Protein AF-A0AAW2H5K1-F1 (afdb_monomer_lite)

Structure (mmCIF, N/CA/C/O backbone):
data_AF-A0AAW2H5K1-F1
#
_entry.id   AF-A0AAW2H5K1-F1
#
loop_
_atom_site.group_PDB
_atom_site.id
_atom_site.type_symbol
_atom_site.label_atom_id
_atom_site.label_alt_id
_atom_site.label_comp_id
_atom_site.label_asym_id
_atom_site.label_entity_id
_atom_site.label_seq_id
_atom_site.pdbx_PDB_ins_code
_atom_site.Cartn_x
_atom_site.Cartn_y
_atom_site.Cartn_z
_atom_site.occupancy
_atom_site.B_iso_or_equiv
_atom_site.auth_seq_id
_atom_site.auth_comp_id
_atom_site.auth_asym_id
_atom_site.auth_atom_id
_atom_site.pdbx_PDB_model_num
ATOM 1 N N . MET A 1 1 ? 58.288 20.745 -105.394 1.00 54.34 1 MET A N 1
ATOM 2 C CA . MET A 1 1 ? 58.706 21.118 -104.025 1.00 54.34 1 MET A CA 1
ATOM 3 C C . MET A 1 1 ? 60.215 21.015 -103.954 1.00 54.34 1 MET A C 1
ATOM 5 O O . MET A 1 1 ? 60.750 20.034 -104.460 1.00 54.34 1 MET A O 1
ATOM 9 N N . SER A 1 2 ? 60.890 22.040 -103.432 1.00 59.50 2 SER A N 1
ATOM 10 C CA . SER A 1 2 ? 62.350 22.059 -103.308 1.00 59.50 2 SER A CA 1
ATOM 11 C C . SER A 1 2 ? 62.780 21.263 -102.074 1.00 59.50 2 SER A C 1
ATOM 13 O O . SER A 1 2 ? 62.076 21.254 -101.068 1.00 59.50 2 SER A O 1
ATOM 15 N N . ASN A 1 3 ? 63.946 20.616 -102.121 1.00 68.69 3 ASN A N 1
ATOM 16 C CA . ASN A 1 3 ? 64.494 19.820 -101.011 1.00 68.69 3 ASN A CA 1
ATOM 17 C C . ASN A 1 3 ? 64.686 20.655 -99.719 1.00 68.69 3 ASN A C 1
ATOM 19 O O . ASN A 1 3 ? 64.704 20.122 -98.615 1.00 68.69 3 ASN A O 1
ATOM 23 N N . LYS A 1 4 ? 64.777 21.985 -99.860 1.00 76.94 4 LYS A N 1
ATOM 24 C CA . LYS A 1 4 ? 64.884 22.944 -98.754 1.00 76.94 4 LYS A CA 1
ATOM 25 C C . LYS A 1 4 ? 63.567 23.134 -97.985 1.00 76.94 4 LYS A C 1
ATOM 27 O O . LYS A 1 4 ? 63.592 23.156 -96.762 1.00 76.94 4 LYS A O 1
ATOM 32 N N . ASP A 1 5 ? 62.424 23.152 -98.675 1.00 75.06 5 ASP A N 1
ATOM 33 C CA . ASP A 1 5 ? 61.103 23.317 -98.040 1.00 75.06 5 ASP A CA 1
ATOM 34 C C . ASP A 1 5 ? 60.750 22.108 -97.152 1.00 75.06 5 ASP A C 1
ATOM 36 O O . ASP A 1 5 ? 60.117 22.241 -96.104 1.00 75.06 5 ASP A O 1
ATOM 40 N N . LEU A 1 6 ? 61.187 20.910 -97.558 1.00 78.44 6 LEU A N 1
ATOM 41 C CA . LEU A 1 6 ? 61.037 19.675 -96.779 1.00 78.44 6 LEU A CA 1
ATOM 42 C C . LEU A 1 6 ? 61.927 19.665 -95.526 1.00 78.44 6 LEU A C 1
ATOM 44 O O . LEU A 1 6 ? 61.513 19.165 -94.484 1.00 78.44 6 LEU A O 1
ATOM 48 N N . ALA A 1 7 ? 63.132 20.236 -95.604 1.00 78.50 7 ALA A N 1
ATOM 49 C CA . ALA A 1 7 ? 64.021 20.357 -94.451 1.00 78.50 7 ALA A CA 1
ATOM 50 C C . ALA A 1 7 ? 63.476 21.362 -93.420 1.00 78.50 7 ALA A C 1
ATOM 52 O O . ALA A 1 7 ? 63.426 21.048 -92.232 1.00 78.50 7 ALA A O 1
ATOM 53 N N . ASP A 1 8 ? 62.998 22.524 -93.873 1.00 82.25 8 ASP A N 1
ATOM 54 C CA . ASP A 1 8 ? 62.438 23.558 -92.994 1.00 82.25 8 ASP A CA 1
ATOM 55 C C . ASP A 1 8 ? 61.139 23.080 -92.313 1.00 82.25 8 ASP A C 1
ATOM 57 O O . ASP A 1 8 ? 60.953 23.274 -91.109 1.00 82.25 8 ASP A O 1
ATOM 61 N N . THR A 1 9 ? 60.272 22.359 -93.038 1.00 84.00 9 THR A N 1
ATOM 62 C CA . THR A 1 9 ? 59.070 21.734 -92.449 1.00 84.00 9 THR A CA 1
ATOM 63 C C . THR A 1 9 ? 59.404 20.629 -91.447 1.00 84.00 9 THR A C 1
ATOM 65 O O . THR A 1 9 ? 58.722 20.508 -90.429 1.00 84.00 9 THR A O 1
ATOM 68 N N . LEU A 1 10 ? 60.471 19.855 -91.669 1.00 85.00 10 LEU A N 1
ATOM 69 C CA . LEU A 1 10 ? 60.930 18.831 -90.728 1.00 85.00 10 LEU A CA 1
ATOM 70 C C . LEU A 1 10 ? 61.524 19.439 -89.447 1.00 85.00 10 LEU A C 1
ATOM 72 O O . LEU A 1 10 ? 61.258 18.940 -88.353 1.00 85.00 10 LEU A O 1
ATOM 76 N N . VAL A 1 11 ? 62.268 20.543 -89.555 1.00 84.31 11 VAL A N 1
ATOM 77 C CA . VAL A 1 11 ? 62.761 21.298 -88.388 1.00 84.31 11 VAL A CA 1
ATOM 78 C C . VAL A 1 11 ? 61.590 21.868 -87.585 1.00 84.31 11 VAL A C 1
ATOM 80 O O . VAL A 1 11 ? 61.520 21.657 -86.375 1.00 84.31 11 VAL A O 1
ATOM 83 N N . GLN A 1 12 ? 60.617 22.497 -88.247 1.00 86.69 12 GLN A N 1
ATOM 84 C CA . GLN A 1 12 ? 59.430 23.048 -87.588 1.00 86.69 12 GLN A CA 1
ATOM 85 C C . GLN A 1 12 ? 58.561 21.959 -86.929 1.00 86.69 12 GLN A C 1
ATOM 87 O O . GLN A 1 12 ? 58.033 22.153 -85.827 1.00 86.69 12 GLN A O 1
ATOM 92 N N . ALA A 1 13 ? 58.434 20.793 -87.569 1.00 85.19 13 ALA A N 1
ATOM 93 C CA . ALA A 1 13 ? 57.763 19.634 -86.991 1.00 85.19 13 ALA A CA 1
ATOM 94 C C . ALA A 1 13 ? 58.502 19.128 -85.742 1.00 85.19 13 ALA A C 1
ATOM 96 O O . ALA A 1 13 ? 57.869 18.923 -84.709 1.00 85.19 13 ALA A O 1
ATOM 97 N N . ASN A 1 14 ? 59.832 19.011 -85.788 1.00 86.88 14 ASN A N 1
ATOM 98 C CA . ASN A 1 14 ? 60.641 18.591 -84.640 1.00 86.88 14 ASN A CA 1
ATOM 99 C C . ASN A 1 14 ? 60.582 19.586 -83.471 1.00 86.88 14 ASN A C 1
ATOM 101 O O . ASN A 1 14 ? 60.467 19.167 -82.319 1.00 86.88 14 ASN A O 1
ATOM 105 N N . GLU A 1 15 ? 60.583 20.894 -83.734 1.00 88.94 15 GLU A N 1
ATOM 106 C CA . GLU A 1 15 ? 60.371 21.909 -82.694 1.00 88.94 15 GLU A CA 1
ATOM 107 C C . GLU A 1 15 ? 58.976 21.807 -82.065 1.00 88.94 15 GLU A C 1
ATOM 109 O O . GLU A 1 15 ? 58.822 21.949 -80.848 1.00 88.94 15 GLU A O 1
ATOM 114 N N . THR A 1 16 ? 57.953 21.528 -82.877 1.00 88.94 16 THR A N 1
ATOM 115 C CA . THR A 1 16 ? 56.578 21.315 -82.403 1.00 88.94 16 TH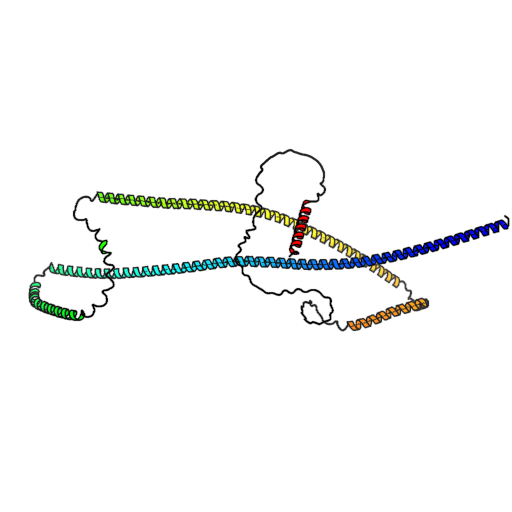R A CA 1
ATOM 116 C C . THR A 1 16 ? 56.485 20.054 -81.547 1.00 88.94 16 THR A C 1
ATOM 118 O O . THR A 1 16 ? 55.902 20.089 -80.464 1.00 88.94 16 THR A O 1
ATOM 121 N N . ILE A 1 17 ? 57.122 18.959 -81.973 1.00 90.25 17 ILE A N 1
ATOM 122 C CA . ILE A 1 17 ? 57.219 17.714 -81.201 1.00 90.25 17 ILE A CA 1
ATOM 123 C C . ILE A 1 17 ? 57.937 17.970 -79.871 1.00 90.25 17 ILE A C 1
ATOM 125 O O . ILE A 1 17 ? 57.453 17.539 -78.828 1.00 90.25 17 ILE A O 1
ATOM 129 N N . SER A 1 18 ? 59.034 18.733 -79.869 1.00 90.69 18 SER A N 1
ATOM 130 C CA . SER A 1 18 ? 59.759 19.081 -78.642 1.00 90.69 18 SER A CA 1
ATOM 131 C C . SER A 1 18 ? 58.892 19.883 -77.664 1.00 90.69 18 SER A C 1
ATOM 133 O O . SER A 1 18 ? 58.853 19.564 -76.475 1.00 90.69 18 SER A O 1
ATOM 135 N N . LYS A 1 19 ? 58.153 20.892 -78.149 1.00 92.12 19 LYS A N 1
ATOM 136 C CA . LYS A 1 19 ? 57.221 21.686 -77.325 1.00 92.12 19 LYS A CA 1
ATOM 137 C C . LYS A 1 19 ? 56.075 20.834 -76.776 1.00 92.12 19 LYS A C 1
ATOM 139 O O . LYS A 1 19 ? 55.714 20.973 -75.606 1.00 92.12 19 LYS A O 1
ATOM 144 N N . ASN A 1 20 ? 55.537 19.926 -77.588 1.00 93.12 20 ASN A N 1
ATOM 145 C CA . ASN A 1 20 ? 54.495 18.995 -77.163 1.00 93.12 20 ASN A CA 1
ATOM 146 C C . ASN A 1 20 ? 55.016 18.027 -76.090 1.00 93.12 20 ASN A C 1
ATOM 148 O O . ASN A 1 20 ? 54.354 17.854 -75.072 1.00 93.12 20 ASN A O 1
ATOM 152 N N . ASN A 1 21 ? 56.222 17.474 -76.246 1.00 92.75 21 ASN A N 1
ATOM 153 C CA . ASN A 1 21 ? 56.846 16.595 -75.250 1.00 92.75 21 ASN A CA 1
ATOM 154 C C . ASN A 1 21 ? 57.108 17.315 -73.917 1.00 92.75 21 ASN A C 1
ATOM 156 O O . ASN A 1 21 ? 56.904 16.741 -72.844 1.00 92.75 21 ASN A O 1
ATOM 160 N N . GLU A 1 22 ? 57.502 18.590 -73.960 1.00 93.62 22 GLU A N 1
ATOM 161 C CA . GLU A 1 22 ? 57.641 19.414 -72.758 1.00 93.62 22 GLU A CA 1
ATOM 162 C C . GLU A 1 22 ? 56.281 19.664 -72.078 1.00 93.62 22 GLU A C 1
ATOM 164 O O . GLU A 1 22 ? 56.173 19.588 -70.848 1.00 93.62 22 GLU A O 1
ATOM 169 N N . MET A 1 23 ? 55.227 19.930 -72.861 1.00 93.38 23 MET A N 1
ATOM 170 C CA . MET A 1 23 ? 53.865 20.104 -72.347 1.00 93.38 23 MET A CA 1
ATOM 171 C C . MET A 1 23 ? 53.320 18.806 -71.735 1.00 93.38 23 MET A C 1
ATOM 173 O O . MET A 1 23 ? 52.778 18.855 -70.631 1.00 93.38 23 MET A O 1
ATOM 177 N N . ILE A 1 24 ? 53.521 17.659 -72.389 1.00 93.69 24 ILE A N 1
ATOM 178 C CA . ILE A 1 24 ? 53.153 16.332 -71.874 1.00 93.69 24 ILE A CA 1
ATOM 179 C C . ILE A 1 24 ? 53.861 16.083 -70.540 1.00 93.69 24 ILE A C 1
ATOM 181 O O . ILE A 1 24 ? 53.196 15.847 -69.537 1.00 93.69 24 ILE A O 1
ATOM 185 N N . SER A 1 25 ? 55.179 16.296 -70.473 1.00 92.44 25 SER A N 1
ATOM 186 C CA . SER A 1 25 ? 55.953 16.125 -69.232 1.00 92.44 25 SER A CA 1
ATOM 187 C C . SER A 1 25 ? 55.465 17.030 -68.088 1.00 92.44 25 SER A C 1
ATOM 189 O O . SER A 1 25 ? 55.513 16.661 -66.911 1.00 92.44 25 SER A O 1
ATOM 191 N N . LYS A 1 26 ? 55.014 18.255 -68.399 1.00 94.38 26 LYS A N 1
ATOM 192 C CA . LYS A 1 26 ? 54.421 19.180 -67.416 1.00 94.38 26 LYS A CA 1
ATOM 193 C C . LYS A 1 26 ? 53.046 18.701 -66.943 1.00 94.38 26 LYS A C 1
ATOM 195 O O . LYS A 1 26 ? 52.752 18.829 -65.754 1.00 94.38 26 LYS A O 1
ATOM 200 N N . LEU A 1 27 ? 52.221 18.171 -67.847 1.00 94.62 27 LEU A N 1
ATOM 201 C CA . LEU A 1 27 ? 50.909 17.613 -67.521 1.00 94.62 27 LEU A CA 1
ATOM 202 C C . LEU A 1 27 ? 51.037 16.350 -66.670 1.00 94.62 27 LEU A C 1
ATOM 204 O O . LEU A 1 27 ? 50.385 16.284 -65.636 1.00 94.62 27 LEU A O 1
ATOM 208 N N . GLU A 1 28 ? 51.936 15.430 -67.015 1.00 94.19 28 GLU A N 1
ATOM 209 C CA . GLU A 1 28 ? 52.227 14.225 -66.225 1.00 94.19 28 GLU A CA 1
ATOM 210 C C . GLU A 1 28 ? 52.692 14.575 -64.807 1.00 94.19 28 GLU A C 1
ATOM 212 O O . GLU A 1 28 ? 52.177 14.042 -63.827 1.00 94.19 28 GLU A O 1
ATOM 217 N N . ARG A 1 29 ? 53.599 15.554 -64.659 1.00 93.31 29 ARG A N 1
ATOM 218 C CA . ARG A 1 29 ? 54.013 16.040 -63.330 1.00 93.31 29 ARG A CA 1
ATOM 219 C C . ARG A 1 29 ? 52.861 16.650 -62.530 1.00 93.31 29 ARG A C 1
ATOM 221 O O . ARG A 1 29 ? 52.835 16.524 -61.305 1.00 93.31 29 ARG A O 1
ATOM 228 N N . LYS A 1 30 ? 51.931 17.347 -63.189 1.00 95.50 30 LYS A N 1
ATOM 229 C CA . LYS A 1 30 ? 50.753 17.930 -62.530 1.00 95.50 30 LYS A CA 1
ATOM 230 C C . LYS A 1 30 ? 49.752 16.847 -62.130 1.00 95.50 30 LYS A C 1
ATOM 232 O O . LYS A 1 30 ? 49.209 16.925 -61.031 1.00 95.50 30 LYS A O 1
ATOM 237 N N . ASP A 1 31 ? 49.538 15.861 -62.994 1.00 94.44 31 ASP A N 1
ATOM 238 C CA . ASP A 1 31 ? 48.681 14.711 -62.724 1.00 94.44 31 ASP A CA 1
ATOM 239 C C . ASP A 1 31 ? 49.209 13.906 -61.535 1.00 94.44 31 ASP A C 1
ATOM 241 O O . ASP A 1 31 ? 48.481 13.691 -60.569 1.00 94.44 31 ASP A O 1
ATOM 245 N N . GLU A 1 32 ? 50.513 13.617 -61.505 1.00 94.19 32 GLU A N 1
ATOM 246 C CA . GLU A 1 32 ? 51.131 12.908 -60.384 1.00 94.19 32 GLU A CA 1
ATOM 247 C C . GLU A 1 32 ? 51.002 13.684 -59.068 1.00 94.19 32 GLU A C 1
ATOM 249 O O . GLU A 1 32 ? 50.644 13.123 -58.031 1.00 94.19 32 GLU A O 1
ATOM 254 N N . LYS A 1 33 ? 51.214 15.007 -59.098 1.00 95.12 33 LYS A N 1
ATOM 255 C CA . LYS A 1 33 ? 51.023 15.857 -57.915 1.00 95.12 33 LYS A CA 1
ATOM 256 C C . LYS A 1 33 ? 49.570 15.840 -57.428 1.00 95.12 33 LYS A C 1
ATOM 258 O O . LYS A 1 33 ? 49.338 15.784 -56.220 1.00 95.12 33 LYS A O 1
ATOM 263 N N . ASN A 1 34 ? 48.604 15.882 -58.344 1.00 94.38 34 ASN A N 1
ATOM 264 C CA . ASN A 1 34 ? 47.184 15.803 -58.007 1.00 94.38 34 ASN A CA 1
ATOM 265 C C . ASN A 1 34 ? 46.829 14.433 -57.422 1.00 94.38 34 ASN A C 1
ATOM 267 O O . ASN A 1 34 ? 46.144 14.367 -56.403 1.00 94.38 34 ASN A O 1
ATOM 271 N N . ARG A 1 35 ? 47.338 13.350 -58.016 1.00 93.81 35 ARG A N 1
ATOM 272 C CA . ARG A 1 35 ? 47.137 11.978 -57.546 1.00 93.81 35 ARG A CA 1
ATOM 273 C C . ARG A 1 35 ? 47.677 11.793 -56.132 1.00 93.81 35 ARG A C 1
ATOM 275 O O . ARG A 1 35 ? 46.961 11.301 -55.266 1.00 93.81 35 ARG A O 1
ATOM 282 N N . MET A 1 36 ? 48.891 12.270 -55.861 1.00 94.50 36 MET A N 1
ATOM 283 C CA . MET A 1 36 ? 49.486 12.217 -54.522 1.00 94.50 36 MET A CA 1
ATOM 284 C C . MET A 1 36 ? 48.694 13.043 -53.498 1.00 94.50 36 MET A C 1
ATOM 286 O O . MET A 1 36 ? 48.477 12.580 -52.379 1.00 94.50 36 MET A O 1
ATOM 290 N N . ALA A 1 37 ? 48.209 14.232 -53.873 1.00 92.88 37 ALA A N 1
ATOM 291 C CA . ALA A 1 37 ? 47.373 15.055 -52.998 1.00 92.88 37 ALA A CA 1
ATOM 292 C C . ALA A 1 37 ? 46.018 14.394 -52.685 1.00 92.88 37 ALA A C 1
ATOM 294 O O . ALA A 1 37 ? 45.579 14.424 -51.536 1.00 92.88 37 ALA A O 1
ATOM 295 N N . LEU A 1 38 ? 45.380 13.762 -53.678 1.00 92.88 38 LEU A N 1
ATOM 296 C CA . LEU A 1 38 ? 44.131 13.017 -53.494 1.00 92.88 38 LEU A CA 1
ATOM 297 C C . LEU A 1 38 ? 44.330 11.797 -52.591 1.00 92.88 38 LEU A C 1
ATOM 299 O O . LEU A 1 38 ? 43.553 11.606 -51.659 1.00 92.88 38 LEU A O 1
ATOM 303 N N . THR A 1 39 ? 45.394 11.019 -52.807 1.00 93.56 39 THR A N 1
ATOM 304 C CA . THR A 1 39 ? 45.727 9.864 -51.962 1.00 93.56 39 THR A CA 1
ATOM 305 C C . THR A 1 39 ? 45.995 10.290 -50.520 1.00 93.56 39 THR A C 1
ATOM 307 O O . THR A 1 39 ? 45.437 9.704 -49.594 1.00 93.56 39 THR A O 1
ATOM 310 N N . HIS A 1 40 ? 46.788 11.346 -50.306 1.00 93.50 40 HIS A N 1
ATOM 311 C CA . HIS A 1 40 ? 47.035 11.873 -48.963 1.00 93.50 40 HIS A CA 1
ATOM 312 C C . HIS A 1 40 ? 45.740 12.377 -48.311 1.00 93.50 40 HIS A C 1
ATOM 314 O O . HIS A 1 40 ? 45.484 12.082 -47.146 1.00 93.50 40 HIS A O 1
ATOM 320 N N . GLY A 1 41 ? 44.900 13.098 -49.062 1.00 92.94 41 GLY A N 1
ATOM 321 C CA . GLY A 1 41 ? 43.583 13.536 -48.605 1.00 92.94 41 GLY A CA 1
ATOM 322 C C . GLY A 1 41 ? 42.708 12.362 -48.159 1.00 92.94 41 GLY A C 1
ATOM 323 O O . GLY A 1 41 ? 42.196 12.380 -47.041 1.00 92.94 41 GLY A O 1
ATOM 324 N N . SER A 1 42 ? 42.607 11.313 -48.981 1.00 90.69 42 SER A N 1
ATOM 325 C CA . SER A 1 42 ? 41.854 10.093 -48.656 1.00 90.69 42 SER A CA 1
ATOM 326 C C . SER A 1 42 ? 42.340 9.465 -47.353 1.00 90.69 42 SER A C 1
ATOM 328 O O . SER A 1 42 ? 41.545 9.284 -46.438 1.00 90.69 42 SER A O 1
ATOM 330 N N . ILE A 1 43 ? 43.653 9.246 -47.213 1.00 92.12 43 ILE A N 1
ATOM 331 C CA . ILE A 1 43 ? 44.243 8.651 -46.003 1.00 92.12 43 ILE A CA 1
ATOM 332 C C . ILE A 1 43 ? 43.929 9.499 -44.763 1.00 92.12 43 ILE A C 1
ATOM 334 O O . ILE A 1 43 ? 43.586 8.957 -43.711 1.00 92.12 43 ILE A O 1
ATOM 338 N N . THR A 1 44 ? 44.014 10.832 -44.865 1.00 94.06 44 THR A N 1
ATOM 339 C CA . THR A 1 44 ? 43.694 11.713 -43.730 1.00 94.06 44 THR A CA 1
ATOM 340 C C . THR A 1 44 ? 42.221 11.653 -43.330 1.00 94.06 44 THR A C 1
ATOM 342 O O . THR A 1 44 ? 41.920 11.626 -42.135 1.00 94.06 44 THR A O 1
ATOM 345 N N . TYR A 1 45 ? 41.304 11.588 -44.299 1.00 94.19 45 TYR A N 1
ATOM 346 C CA . TYR A 1 45 ? 39.878 11.448 -44.010 1.00 94.19 45 TYR A CA 1
ATOM 347 C C . TYR A 1 45 ? 39.553 10.074 -43.425 1.00 94.19 45 TYR A C 1
ATOM 349 O O . TYR A 1 45 ? 38.829 10.010 -42.434 1.00 94.19 45 TYR A O 1
ATOM 357 N N . ASP A 1 46 ? 40.142 8.999 -43.946 1.00 92.31 46 ASP A N 1
ATOM 358 C CA . ASP A 1 46 ? 39.951 7.642 -43.425 1.00 92.31 46 ASP A CA 1
ATOM 359 C C . ASP A 1 46 ? 40.440 7.521 -41.975 1.00 92.31 46 ASP A C 1
ATOM 361 O O . ASP A 1 46 ? 39.749 6.955 -41.119 1.00 92.31 46 ASP A O 1
ATOM 365 N N . ALA A 1 47 ? 41.588 8.127 -41.654 1.00 92.62 47 ALA A N 1
ATOM 366 C CA . ALA A 1 47 ? 42.094 8.193 -40.285 1.00 92.62 47 ALA A CA 1
ATOM 367 C C . ALA A 1 47 ? 41.145 8.978 -39.362 1.00 92.62 47 ALA A C 1
ATOM 369 O O . ALA A 1 47 ? 40.847 8.534 -38.250 1.00 92.62 47 ALA A O 1
ATOM 370 N N . MET A 1 48 ? 40.618 10.118 -39.826 1.00 94.38 48 MET A N 1
ATOM 371 C CA . MET A 1 48 ? 39.667 10.926 -39.059 1.00 94.38 48 MET A CA 1
ATOM 372 C C . MET A 1 48 ? 38.343 10.188 -38.823 1.00 94.38 48 MET A C 1
ATOM 374 O O . MET A 1 48 ? 37.820 10.220 -37.709 1.00 94.38 48 MET A O 1
ATOM 378 N N . ILE A 1 49 ? 37.816 9.496 -39.837 1.00 92.69 49 ILE A N 1
ATOM 379 C CA . ILE A 1 49 ? 36.598 8.683 -39.732 1.00 92.69 49 ILE A CA 1
ATOM 380 C C . ILE A 1 49 ? 36.813 7.544 -38.736 1.00 92.69 49 ILE A C 1
ATOM 382 O O . ILE A 1 49 ? 35.984 7.351 -37.849 1.00 92.69 49 ILE A O 1
ATOM 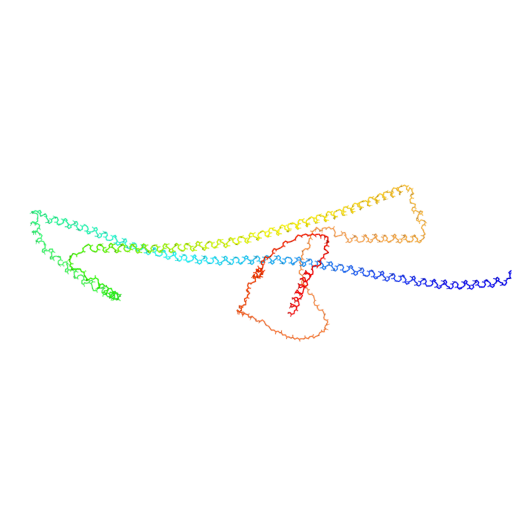386 N N . THR A 1 50 ? 37.943 6.841 -38.825 1.00 91.19 50 THR A N 1
ATOM 387 C CA . THR A 1 50 ? 38.282 5.742 -37.909 1.00 91.19 50 THR A CA 1
ATOM 388 C C . THR A 1 50 ? 38.372 6.232 -36.463 1.00 91.19 50 THR A C 1
ATOM 390 O O . THR A 1 50 ? 37.799 5.617 -35.561 1.00 91.19 50 THR A O 1
ATOM 393 N N . GLN A 1 51 ? 39.016 7.381 -36.234 1.00 94.94 51 GLN A N 1
ATOM 394 C CA . GLN A 1 51 ? 39.090 7.989 -34.906 1.00 94.94 51 GLN A CA 1
ATOM 395 C C . GLN A 1 51 ? 37.702 8.375 -34.382 1.00 94.94 51 GLN A C 1
ATOM 397 O O . GLN A 1 51 ? 37.355 8.035 -33.254 1.00 94.94 51 GLN A O 1
ATOM 402 N N . LYS A 1 52 ? 36.880 9.043 -35.200 1.00 94.19 52 LYS A N 1
ATOM 403 C CA . LYS A 1 52 ? 35.522 9.435 -34.799 1.00 94.19 52 LYS A CA 1
ATOM 404 C C . LYS A 1 52 ? 34.625 8.235 -34.535 1.00 94.19 52 LYS A C 1
ATOM 406 O O . LYS A 1 52 ? 33.820 8.286 -33.613 1.00 94.19 52 LYS A O 1
ATOM 411 N N . HIS A 1 53 ? 34.784 7.156 -35.291 1.00 92.75 53 HIS A N 1
ATOM 412 C CA . HIS A 1 53 ? 34.071 5.914 -35.037 1.00 92.75 53 HIS A CA 1
ATOM 413 C C . HIS A 1 53 ? 34.463 5.306 -33.682 1.00 92.75 53 HIS A C 1
ATOM 415 O O . HIS A 1 53 ? 33.584 4.951 -32.904 1.00 92.75 53 HIS A O 1
ATOM 421 N N . SER A 1 54 ? 35.760 5.278 -33.355 1.00 93.75 54 SER A N 1
ATOM 422 C CA . SER A 1 54 ? 36.252 4.838 -32.040 1.00 93.75 54 SER A CA 1
ATOM 423 C C . SER A 1 54 ? 35.690 5.688 -30.892 1.00 93.75 54 SER A C 1
ATOM 425 O O . SER A 1 54 ? 35.223 5.147 -29.890 1.00 93.75 54 SER A O 1
ATOM 427 N N . ASP A 1 55 ? 35.660 7.014 -31.055 1.00 93.62 55 ASP A N 1
ATOM 428 C CA . ASP A 1 55 ? 35.081 7.926 -30.061 1.00 93.62 55 ASP A CA 1
ATOM 429 C C . ASP A 1 55 ? 33.571 7.680 -29.874 1.00 93.62 55 ASP A C 1
ATOM 431 O O . ASP A 1 55 ? 33.078 7.686 -28.747 1.00 93.62 55 ASP A O 1
ATOM 435 N N . ILE A 1 56 ? 32.833 7.422 -30.962 1.00 92.94 56 ILE A N 1
ATOM 436 C CA . ILE A 1 56 ? 31.398 7.097 -30.908 1.00 92.94 56 ILE A CA 1
ATOM 437 C C . ILE A 1 56 ? 31.161 5.805 -30.125 1.00 92.94 56 ILE A C 1
ATOM 439 O O . ILE A 1 56 ? 30.265 5.783 -29.285 1.00 92.94 56 ILE A O 1
ATOM 443 N N . VAL A 1 57 ? 31.958 4.759 -30.361 1.00 94.06 57 VAL A N 1
ATOM 444 C CA . VAL A 1 57 ? 31.830 3.483 -29.636 1.00 94.06 57 VAL A CA 1
ATOM 445 C C . VAL A 1 57 ? 32.062 3.689 -28.138 1.00 94.06 57 VAL A C 1
ATOM 447 O O . VAL A 1 57 ? 31.228 3.281 -27.336 1.00 94.06 57 VAL A O 1
ATOM 450 N N . LYS A 1 58 ? 33.112 4.423 -27.745 1.00 94.56 58 LYS A N 1
ATOM 451 C CA . LYS A 1 58 ? 33.364 4.737 -26.325 1.00 94.56 58 LYS A CA 1
ATOM 452 C C . LYS A 1 58 ? 32.200 5.485 -25.677 1.00 94.56 58 LYS A C 1
ATOM 454 O O . LYS A 1 58 ? 31.778 5.139 -24.580 1.00 94.56 58 LYS A O 1
ATOM 459 N N . LEU A 1 59 ? 31.651 6.484 -26.368 1.00 92.25 59 LEU A N 1
ATOM 460 C CA . LEU A 1 59 ? 30.498 7.238 -25.872 1.00 92.25 59 LEU A CA 1
ATOM 461 C C . LEU A 1 59 ? 29.228 6.382 -25.790 1.00 92.25 59 LEU A C 1
ATOM 463 O O . LEU A 1 59 ? 28.373 6.638 -24.942 1.00 92.25 59 LEU A O 1
ATOM 467 N N . GLN A 1 60 ? 29.067 5.392 -26.667 1.00 93.81 60 GLN A N 1
ATOM 468 C CA . GLN A 1 60 ? 27.963 4.435 -26.589 1.00 93.81 60 GLN A CA 1
ATOM 469 C C . GLN A 1 60 ? 28.110 3.527 -25.366 1.00 93.81 60 GLN A C 1
ATOM 471 O O . GLN A 1 60 ? 27.140 3.381 -24.622 1.00 93.81 60 GLN A O 1
ATOM 476 N N . ASP A 1 61 ? 29.311 3.007 -25.117 1.00 93.88 61 ASP A N 1
ATOM 477 C CA . ASP A 1 61 ? 29.607 2.168 -23.952 1.00 93.88 61 ASP A CA 1
ATOM 478 C C . ASP A 1 61 ? 29.400 2.939 -22.637 1.00 93.88 61 ASP A C 1
ATOM 480 O O . ASP A 1 61 ? 28.741 2.448 -21.719 1.00 93.88 61 ASP A O 1
ATOM 484 N N . GLU A 1 62 ? 29.881 4.184 -22.556 1.00 96.25 62 GLU A N 1
ATOM 485 C CA . GLU A 1 62 ? 29.665 5.059 -21.395 1.00 96.25 62 GLU A CA 1
ATOM 486 C C . GLU A 1 62 ? 28.178 5.363 -21.170 1.00 96.25 62 GLU A C 1
ATOM 488 O O . GLU A 1 62 ? 27.693 5.304 -20.039 1.00 96.25 62 GLU A O 1
ATOM 493 N N . ASN A 1 63 ? 27.421 5.651 -22.234 1.00 92.38 63 ASN A N 1
ATOM 494 C CA . ASN A 1 63 ? 25.979 5.875 -22.120 1.00 92.38 63 ASN A CA 1
ATOM 495 C C . ASN A 1 63 ? 25.229 4.621 -21.668 1.00 92.38 63 ASN A C 1
ATOM 497 O O . ASN A 1 63 ? 24.251 4.743 -20.929 1.00 92.38 63 ASN A O 1
ATOM 501 N N . GLN A 1 64 ? 25.651 3.437 -22.112 1.00 94.06 64 GLN A N 1
ATOM 502 C CA . GLN A 1 64 ? 25.053 2.186 -21.662 1.00 94.06 64 GLN A CA 1
ATOM 503 C C . GLN A 1 64 ? 25.328 1.968 -20.173 1.00 94.06 64 GLN A C 1
ATOM 505 O O . GLN A 1 64 ? 24.390 1.753 -19.412 1.00 94.06 64 GLN A O 1
ATOM 510 N N . LEU A 1 65 ? 26.576 2.154 -19.735 1.00 95.12 65 LEU A N 1
ATOM 511 C CA . LEU A 1 65 ? 26.946 2.045 -18.324 1.00 95.12 65 LEU A CA 1
ATOM 512 C C . LEU A 1 65 ? 26.151 3.017 -17.436 1.00 95.12 65 LEU A C 1
ATOM 514 O O . LEU A 1 65 ? 25.682 2.637 -16.366 1.00 95.12 65 LEU A O 1
ATOM 518 N N . LEU A 1 66 ? 25.972 4.267 -17.877 1.00 94.62 66 LEU A N 1
ATOM 519 C CA . LEU A 1 66 ? 25.184 5.262 -17.143 1.00 94.62 66 LEU A CA 1
ATOM 520 C C . LEU A 1 66 ? 23.695 4.897 -17.070 1.00 94.62 66 LEU A C 1
ATOM 522 O O . LEU A 1 66 ? 23.052 5.176 -16.059 1.00 94.62 66 LEU A O 1
ATOM 526 N N . ARG A 1 67 ? 23.140 4.274 -18.116 1.00 91.75 67 ARG A N 1
ATOM 527 C CA . ARG A 1 67 ? 21.758 3.769 -18.102 1.00 91.75 67 ARG A CA 1
ATOM 528 C C . ARG A 1 67 ? 21.595 2.619 -17.119 1.00 91.75 67 ARG A C 1
ATOM 530 O O . ARG A 1 67 ? 20.647 2.646 -16.344 1.00 91.75 67 ARG A O 1
ATOM 537 N N . ASP A 1 68 ? 22.536 1.682 -17.108 1.00 94.06 68 ASP A N 1
ATOM 538 C CA . ASP A 1 68 ? 22.509 0.542 -16.190 1.00 94.06 68 ASP A CA 1
ATOM 539 C C . ASP A 1 68 ? 22.627 1.017 -14.726 1.00 94.06 68 ASP A C 1
ATOM 541 O O . ASP A 1 68 ? 21.897 0.556 -13.849 1.00 94.06 68 ASP A O 1
ATOM 545 N N . GLN A 1 69 ? 23.486 2.010 -14.455 1.00 94.81 69 GLN A N 1
ATOM 546 C CA . GLN A 1 69 ? 23.589 2.641 -13.131 1.00 94.81 69 GLN A CA 1
ATOM 547 C C . GLN A 1 69 ? 22.307 3.377 -12.726 1.00 94.81 69 GLN A C 1
ATOM 549 O O . GLN A 1 69 ? 21.911 3.328 -11.559 1.00 94.81 69 GLN A O 1
ATOM 554 N N . LEU A 1 70 ? 21.661 4.070 -13.667 1.00 92.81 70 LEU A N 1
ATOM 555 C CA . LEU A 1 70 ? 20.391 4.743 -13.411 1.00 92.81 70 LEU A CA 1
ATOM 556 C C . LEU A 1 70 ? 19.300 3.728 -13.053 1.00 92.81 70 LEU A C 1
ATOM 558 O O . LEU A 1 70 ? 18.600 3.927 -12.063 1.00 92.81 70 LEU A O 1
ATOM 562 N N . GLU A 1 71 ? 19.207 2.628 -13.798 1.00 95.25 71 GLU A N 1
ATOM 563 C CA . GLU A 1 71 ? 18.260 1.543 -13.527 1.00 95.25 71 GLU A CA 1
ATOM 564 C C . GLU A 1 71 ? 18.491 0.930 -12.134 1.00 95.25 71 GLU A C 1
ATOM 566 O O . GLU A 1 71 ? 17.545 0.748 -11.365 1.00 95.25 71 GLU A O 1
ATOM 571 N N . GLU A 1 72 ? 19.747 0.697 -11.739 1.00 96.62 72 GLU A N 1
ATOM 572 C CA . GLU A 1 72 ? 20.073 0.196 -10.398 1.00 96.62 72 GLU A CA 1
ATOM 573 C C . GLU A 1 72 ? 19.615 1.160 -9.287 1.00 96.62 72 GLU A C 1
ATOM 575 O O . GLU A 1 72 ? 19.077 0.735 -8.256 1.00 96.62 72 GLU A O 1
ATOM 580 N N . VAL A 1 73 ? 19.810 2.468 -9.480 1.00 95.88 73 VAL A N 1
ATOM 581 C CA . VAL A 1 73 ? 19.374 3.494 -8.521 1.00 95.88 73 VAL A CA 1
ATOM 582 C C . VAL A 1 73 ? 17.849 3.584 -8.460 1.00 95.88 73 VAL A C 1
ATOM 584 O O . VAL A 1 73 ? 17.299 3.696 -7.364 1.00 95.88 73 VAL A O 1
ATOM 587 N N . GLU A 1 74 ? 17.156 3.491 -9.595 1.00 94.94 74 GLU A N 1
ATOM 588 C CA . GLU A 1 74 ? 15.690 3.472 -9.650 1.00 94.94 74 GLU A CA 1
ATOM 589 C C . GLU A 1 74 ? 15.112 2.270 -8.892 1.00 94.94 74 GLU A C 1
ATOM 591 O O . GLU A 1 74 ? 14.175 2.433 -8.104 1.00 94.94 74 GLU A O 1
ATOM 596 N N . ILE A 1 75 ? 15.715 1.085 -9.039 1.00 94.00 75 ILE A N 1
ATOM 597 C CA . ILE A 1 75 ? 15.326 -0.118 -8.290 1.00 94.00 75 ILE A CA 1
ATOM 598 C C . ILE A 1 75 ? 15.528 0.088 -6.781 1.00 94.00 75 ILE A C 1
ATOM 600 O O . ILE A 1 75 ? 14.617 -0.179 -5.995 1.00 94.00 75 ILE A O 1
ATOM 604 N N . LYS A 1 76 ? 16.691 0.602 -6.354 1.00 95.25 76 LYS A N 1
ATOM 605 C CA . LYS A 1 76 ? 16.963 0.885 -4.929 1.00 95.25 76 LYS A CA 1
ATOM 606 C C . LYS A 1 76 ? 15.996 1.920 -4.355 1.00 95.25 76 LYS A C 1
ATOM 608 O O . LYS A 1 76 ? 15.555 1.789 -3.213 1.00 95.25 76 LYS A O 1
ATOM 613 N N . LEU A 1 77 ? 15.641 2.937 -5.140 1.00 94.00 77 LEU A N 1
ATOM 614 C CA . LEU A 1 77 ? 14.671 3.952 -4.741 1.00 94.00 77 LEU A CA 1
ATOM 615 C C . LEU A 1 77 ? 13.266 3.356 -4.585 1.00 94.00 77 LEU A C 1
ATOM 617 O O . LEU A 1 77 ? 12.585 3.658 -3.605 1.00 94.00 77 LEU A O 1
ATOM 621 N N . ALA A 1 78 ? 12.844 2.485 -5.504 1.00 91.31 78 ALA A N 1
ATOM 622 C CA . ALA A 1 78 ? 11.572 1.774 -5.396 1.00 91.31 78 ALA A CA 1
ATOM 623 C C . ALA A 1 78 ? 11.510 0.923 -4.113 1.00 91.31 78 ALA A C 1
ATOM 625 O O . ALA A 1 78 ? 10.562 1.054 -3.340 1.00 91.31 78 ALA A O 1
ATOM 626 N N . GLN A 1 79 ? 12.564 0.154 -3.821 1.00 94.06 79 GLN A N 1
ATOM 627 C CA . GLN A 1 79 ? 12.674 -0.648 -2.593 1.00 94.06 79 GLN A CA 1
ATOM 628 C C . GLN A 1 79 ? 12.653 0.211 -1.318 1.00 94.06 79 GLN A C 1
ATOM 630 O O . GLN A 1 79 ? 12.014 -0.140 -0.321 1.00 94.06 79 GLN A O 1
ATOM 635 N N . SER A 1 80 ? 13.330 1.362 -1.337 1.00 94.88 80 SER A N 1
ATOM 636 C CA . SER A 1 80 ? 13.301 2.308 -0.218 1.00 94.88 80 SER A CA 1
ATOM 637 C C . SER A 1 80 ? 11.892 2.864 0.007 1.00 94.88 80 SER A C 1
ATOM 639 O O . SER A 1 80 ? 11.426 2.902 1.146 1.00 94.88 80 SER A O 1
ATOM 641 N N . ASN A 1 81 ? 11.172 3.213 -1.062 1.00 94.88 81 ASN A N 1
ATOM 642 C CA . ASN A 1 81 ? 9.789 3.680 -0.969 1.00 94.88 81 ASN A CA 1
ATOM 643 C C . ASN A 1 81 ? 8.839 2.604 -0.428 1.00 94.88 81 ASN A C 1
ATOM 645 O O . ASN A 1 81 ? 7.995 2.909 0.413 1.00 94.88 81 ASN A O 1
ATOM 649 N N . GLU A 1 82 ? 8.990 1.347 -0.849 1.00 94.50 82 GLU A N 1
ATOM 650 C CA . GLU A 1 82 ? 8.228 0.224 -0.286 1.00 94.50 82 GLU A CA 1
ATOM 651 C C . GLU A 1 82 ? 8.483 0.071 1.219 1.00 94.50 82 GLU A C 1
ATOM 653 O O . GLU A 1 82 ? 7.541 -0.066 2.003 1.00 94.50 82 GLU A O 1
ATOM 658 N N . THR A 1 83 ? 9.744 0.196 1.642 1.00 94.12 83 THR A N 1
ATOM 659 C CA . THR A 1 83 ? 10.128 0.160 3.061 1.00 94.12 83 THR A CA 1
ATOM 660 C C . THR A 1 83 ? 9.482 1.301 3.852 1.00 94.12 83 THR A C 1
ATOM 662 O O . THR A 1 83 ? 8.952 1.074 4.937 1.00 94.12 83 THR A O 1
ATOM 665 N N . ILE A 1 84 ? 9.450 2.522 3.306 1.00 93.25 84 ILE A N 1
ATOM 666 C CA . ILE A 1 84 ? 8.790 3.674 3.942 1.00 93.25 84 ILE A CA 1
ATOM 667 C C . ILE A 1 84 ? 7.288 3.419 4.120 1.00 93.25 84 ILE A C 1
ATOM 669 O O . ILE A 1 84 ? 6.732 3.734 5.172 1.00 93.25 84 ILE A O 1
ATOM 673 N N . VAL A 1 85 ? 6.620 2.831 3.123 1.00 94.00 85 VAL A N 1
ATOM 674 C CA . VAL A 1 85 ? 5.191 2.491 3.220 1.00 94.00 85 VAL A CA 1
ATOM 675 C C . VAL A 1 85 ? 4.941 1.453 4.318 1.00 94.00 85 VAL A C 1
ATOM 677 O O . VAL A 1 85 ? 3.976 1.593 5.072 1.00 94.00 85 VAL A O 1
ATOM 680 N N . LEU A 1 86 ? 5.810 0.444 4.445 1.00 95.19 86 LEU A N 1
ATOM 681 C CA . LEU A 1 86 ? 5.728 -0.548 5.521 1.00 95.19 86 LEU A CA 1
ATOM 682 C C . LEU A 1 86 ? 5.913 0.091 6.902 1.00 95.19 86 LEU A C 1
ATOM 684 O O . LEU A 1 86 ? 5.078 -0.123 7.778 1.00 95.19 86 LEU A O 1
ATOM 688 N N . LEU A 1 87 ? 6.936 0.933 7.070 1.00 94.94 87 LEU A N 1
ATOM 689 C CA . LEU A 1 87 ? 7.187 1.646 8.326 1.00 94.94 87 LEU A CA 1
ATOM 690 C C . LEU A 1 87 ? 6.032 2.579 8.696 1.00 94.94 87 LEU A C 1
ATOM 692 O O . LEU A 1 87 ? 5.651 2.670 9.859 1.00 94.94 87 LEU A O 1
ATOM 696 N N . LYS A 1 88 ? 5.422 3.246 7.712 1.00 94.00 88 LYS A N 1
ATOM 697 C CA . LYS A 1 88 ? 4.251 4.092 7.956 1.00 94.00 88 LYS A CA 1
ATOM 698 C C . LYS A 1 88 ? 3.065 3.280 8.480 1.00 94.00 88 LYS A C 1
ATOM 700 O O . LYS A 1 88 ? 2.437 3.692 9.447 1.00 94.00 88 LYS A O 1
ATOM 705 N N . ARG A 1 89 ? 2.808 2.102 7.901 1.00 94.62 89 ARG A N 1
ATOM 706 C CA . ARG A 1 89 ? 1.774 1.183 8.403 1.00 94.62 89 ARG A CA 1
ATOM 707 C C . ARG A 1 89 ? 2.075 0.711 9.826 1.00 94.62 89 ARG A C 1
ATOM 709 O O . ARG A 1 89 ? 1.157 0.569 10.624 1.00 94.62 89 ARG A O 1
ATOM 716 N N . GLU A 1 90 ? 3.339 0.456 10.146 1.00 95.56 90 GLU A N 1
ATOM 717 C CA . GLU A 1 90 ? 3.748 0.065 11.496 1.00 95.56 90 GLU A CA 1
ATOM 718 C C . GLU A 1 90 ? 3.513 1.189 12.514 1.00 95.56 90 GLU A C 1
ATOM 720 O O . GLU A 1 90 ? 2.987 0.932 13.595 1.00 95.56 90 GLU A O 1
ATOM 725 N N . ILE A 1 91 ? 3.798 2.441 12.143 1.00 95.00 91 ILE A N 1
ATOM 726 C CA . ILE A 1 91 ? 3.466 3.617 12.958 1.00 95.00 91 ILE A CA 1
ATOM 727 C C . ILE A 1 91 ? 1.952 3.718 13.163 1.00 95.00 91 ILE A C 1
ATOM 729 O O . ILE A 1 91 ? 1.508 3.863 14.300 1.00 95.00 91 ILE A O 1
ATOM 733 N N . ASP A 1 92 ? 1.155 3.588 12.100 1.00 93.88 92 ASP A N 1
ATOM 734 C CA . ASP A 1 92 ? -0.308 3.631 12.198 1.00 93.88 92 ASP A CA 1
ATOM 735 C C . ASP A 1 92 ? -0.825 2.530 13.148 1.00 93.88 92 ASP A C 1
ATOM 737 O O . ASP A 1 92 ? -1.617 2.800 14.054 1.00 93.88 92 ASP A O 1
ATOM 741 N N . ASN A 1 93 ? -0.296 1.307 13.038 1.00 95.31 93 ASN A N 1
ATOM 742 C CA . ASN A 1 93 ? -0.615 0.211 13.957 1.00 95.31 93 ASN A CA 1
ATOM 743 C C . ASN A 1 93 ? -0.219 0.532 15.406 1.00 95.31 93 ASN A C 1
ATOM 745 O O . ASN A 1 93 ? -0.995 0.273 16.324 1.00 95.31 93 ASN A O 1
ATOM 749 N N . MET A 1 94 ? 0.958 1.122 15.625 1.00 95.81 94 MET A N 1
ATOM 750 C CA . MET A 1 94 ? 1.411 1.521 16.958 1.00 95.81 94 MET A CA 1
ATOM 751 C C . MET A 1 94 ? 0.499 2.592 17.566 1.00 95.81 94 MET A C 1
ATOM 753 O O . MET A 1 94 ? 0.171 2.527 18.749 1.00 95.81 94 MET A O 1
ATOM 757 N N . THR A 1 95 ? 0.029 3.553 16.764 1.00 95.44 95 THR A N 1
ATOM 758 C CA . THR A 1 95 ? -0.940 4.550 17.246 1.00 95.44 95 THR A CA 1
ATOM 759 C C . THR A 1 95 ? -2.264 3.905 17.653 1.00 95.44 95 THR A C 1
ATOM 761 O O . THR A 1 95 ? -2.795 4.243 18.710 1.00 95.44 95 THR A O 1
ATOM 764 N N . ALA A 1 96 ? -2.757 2.922 16.892 1.00 95.31 96 ALA A N 1
ATOM 765 C CA . ALA A 1 96 ? -3.957 2.170 17.252 1.00 95.31 96 ALA A CA 1
ATOM 766 C C . ALA A 1 96 ? -3.762 1.359 18.546 1.00 95.31 96 ALA A C 1
ATOM 768 O O . ALA A 1 96 ? -4.635 1.369 19.414 1.00 95.31 96 ALA A O 1
ATOM 769 N N . ILE A 1 97 ? -2.603 0.713 18.716 1.00 95.06 97 ILE A N 1
ATOM 770 C CA . ILE A 1 97 ? -2.253 -0.008 19.949 1.00 95.06 97 ILE A CA 1
ATOM 771 C C . ILE A 1 97 ? -2.222 0.943 21.148 1.00 95.06 97 ILE A C 1
ATOM 773 O O . ILE A 1 97 ? -2.791 0.616 22.185 1.00 95.06 97 ILE A O 1
ATOM 777 N N . ASN A 1 98 ? -1.626 2.129 21.012 1.00 95.19 98 ASN A N 1
ATOM 778 C CA . ASN A 1 98 ? -1.597 3.117 22.091 1.00 95.19 98 ASN A CA 1
ATOM 779 C C . ASN A 1 98 ? -3.006 3.572 22.493 1.00 95.19 98 ASN A C 1
ATOM 781 O O . ASN A 1 98 ? -3.293 3.696 23.681 1.00 95.19 98 ASN A O 1
ATOM 785 N N . VAL A 1 99 ? -3.910 3.780 21.529 1.00 96.56 99 VAL A N 1
ATOM 786 C CA . VAL A 1 99 ? -5.314 4.109 21.832 1.00 96.56 99 VAL A CA 1
ATOM 787 C C . VAL A 1 99 ? -5.984 2.968 22.602 1.00 96.56 99 VAL A C 1
ATOM 789 O O . VAL A 1 99 ? -6.619 3.219 23.624 1.00 96.56 99 VAL A O 1
ATOM 792 N N . LEU A 1 100 ? -5.794 1.716 22.172 1.00 96.19 100 LEU A N 1
ATOM 793 C CA . LEU A 1 100 ? -6.330 0.546 22.876 1.00 96.19 100 LEU A CA 1
ATOM 794 C C . LEU A 1 100 ? -5.762 0.406 24.294 1.00 96.19 100 LEU A C 1
ATOM 796 O O . LEU A 1 100 ? -6.506 0.074 25.213 1.00 96.19 100 LEU A O 1
ATOM 800 N N . GLN A 1 101 ? -4.474 0.693 24.494 1.00 96.06 101 GLN A N 1
ATOM 801 C CA . GLN A 1 101 ? -3.857 0.704 25.822 1.00 96.06 101 GLN A CA 1
ATOM 802 C C . GLN A 1 101 ? -4.481 1.764 26.732 1.00 96.06 101 GLN A C 1
ATOM 804 O O . GLN A 1 101 ? -4.764 1.475 27.890 1.00 96.06 101 GLN A O 1
ATOM 809 N N . ILE A 1 102 ? -4.754 2.967 26.219 1.00 95.94 102 ILE A N 1
ATOM 810 C CA . ILE A 1 102 ? -5.444 4.015 26.986 1.00 95.94 102 ILE A CA 1
ATOM 811 C C . ILE A 1 102 ? -6.857 3.558 27.369 1.00 95.94 102 ILE A C 1
ATOM 813 O O . ILE A 1 102 ? -7.265 3.732 28.517 1.00 95.94 102 ILE A O 1
ATOM 817 N N . SER A 1 103 ? -7.596 2.943 26.440 1.00 95.38 103 SER A N 1
ATOM 818 C CA . SER A 1 103 ? -8.929 2.398 26.723 1.00 95.38 103 SER A CA 1
ATOM 819 C C . SER A 1 103 ? -8.900 1.279 27.769 1.00 95.38 103 SER A C 1
ATOM 821 O O . SER A 1 103 ? -9.770 1.248 28.636 1.00 95.38 103 SER A O 1
ATOM 823 N N . LEU A 1 104 ? -7.900 0.393 27.727 1.00 95.69 104 LEU A N 1
ATOM 824 C CA . LEU A 1 104 ? -7.714 -0.663 28.728 1.00 95.69 104 LEU A CA 1
ATOM 825 C C . LEU A 1 104 ? -7.435 -0.086 30.117 1.00 95.69 104 LEU A C 1
ATOM 827 O O . LEU A 1 104 ? -8.101 -0.473 31.071 1.00 95.69 104 LEU A O 1
ATOM 831 N N . SER A 1 105 ? -6.537 0.894 30.221 1.00 94.62 105 SER A N 1
ATOM 832 C CA . SER A 1 105 ? -6.271 1.584 31.488 1.00 94.62 105 SER A CA 1
ATOM 833 C C . SER A 1 105 ? -7.522 2.276 32.044 1.00 94.62 105 SER A C 1
ATOM 835 O O . SER A 1 105 ? -7.749 2.271 33.252 1.00 94.62 105 SER A O 1
ATOM 837 N N . GLY A 1 106 ? -8.360 2.852 31.173 1.00 96.12 106 GLY A N 1
ATOM 838 C CA . GLY A 1 106 ? -9.658 3.406 31.568 1.00 96.12 106 GLY A CA 1
ATOM 839 C C . GLY A 1 106 ? -10.605 2.344 32.133 1.00 96.12 106 GLY A C 1
ATOM 840 O O . GLY A 1 106 ? -11.236 2.565 33.164 1.00 96.12 106 GLY A O 1
ATOM 841 N N . LEU A 1 107 ? -10.653 1.167 31.505 1.00 96.44 107 LEU A N 1
ATOM 842 C CA . LEU A 1 107 ? -11.469 0.046 31.969 1.00 96.44 107 LEU A CA 1
ATOM 843 C C . LEU A 1 107 ? -10.984 -0.515 33.316 1.00 96.44 107 LEU A C 1
ATOM 845 O O . LEU A 1 107 ? -11.806 -0.879 34.158 1.00 96.44 107 LEU A O 1
ATOM 849 N N . ASP A 1 108 ? -9.670 -0.562 33.540 1.00 95.62 108 ASP A N 1
ATOM 850 C CA . ASP A 1 108 ? -9.093 -0.976 34.823 1.00 95.62 108 ASP A CA 1
ATOM 851 C C . ASP A 1 108 ? -9.474 -0.006 35.955 1.00 95.62 108 ASP A C 1
ATOM 853 O O . ASP A 1 108 ? -9.882 -0.453 37.029 1.00 95.62 108 ASP A O 1
ATOM 857 N N . LEU A 1 109 ? -9.453 1.308 35.703 1.00 96.25 109 LEU A N 1
ATOM 858 C CA . LEU A 1 109 ? -9.932 2.311 36.665 1.00 96.25 109 LEU A CA 1
ATOM 859 C C . LEU A 1 109 ? -11.423 2.135 36.992 1.00 96.25 109 LEU A C 1
ATOM 861 O O . LEU A 1 109 ? -11.823 2.200 38.158 1.00 96.25 109 LEU A O 1
ATOM 865 N N . ASP A 1 110 ? -12.256 1.882 35.981 1.00 96.38 110 ASP A N 1
ATOM 866 C CA . ASP A 1 110 ? -13.685 1.632 36.187 1.00 96.38 110 ASP A CA 1
ATOM 867 C C . ASP A 1 110 ? -13.926 0.355 37.000 1.00 96.38 110 ASP A C 1
ATOM 869 O O . ASP A 1 110 ? -14.775 0.337 37.898 1.00 96.38 110 ASP A O 1
ATOM 873 N N . LYS A 1 111 ? -13.147 -0.702 36.743 1.00 97.44 111 LYS A N 1
ATOM 874 C CA . LYS A 1 111 ? -13.176 -1.946 37.518 1.00 97.44 111 LYS A CA 1
ATOM 875 C C . LYS A 1 111 ? -12.824 -1.701 38.985 1.00 97.44 111 LYS A C 1
ATOM 877 O O . LYS A 1 111 ? -13.540 -2.194 39.858 1.00 97.44 111 LYS A O 1
ATOM 882 N N . GLU A 1 112 ? -11.764 -0.947 39.274 1.00 96.56 112 GLU A N 1
ATOM 883 C CA . GLU A 1 112 ? -11.385 -0.600 40.650 1.00 96.56 112 GLU A CA 1
ATOM 884 C C . GLU A 1 112 ? -12.495 0.187 41.356 1.00 96.56 112 GLU A C 1
ATOM 886 O O . GLU A 1 112 ? -12.893 -0.149 42.475 1.00 96.56 112 GLU A O 1
ATOM 891 N N . ARG A 1 113 ? -13.077 1.178 40.671 1.00 96.62 113 ARG A N 1
ATOM 892 C CA . ARG A 1 113 ? -14.196 1.972 41.193 1.00 96.62 113 ARG A CA 1
ATOM 893 C C . ARG A 1 113 ? -15.428 1.115 41.491 1.00 96.62 113 ARG A C 1
ATOM 895 O O . ARG A 1 113 ? -16.079 1.304 42.522 1.00 96.62 113 ARG A O 1
ATOM 902 N N . LEU A 1 114 ? -15.763 0.182 40.601 1.00 97.00 114 LEU A N 1
ATOM 903 C CA . LEU A 1 114 ? -16.854 -0.775 40.796 1.00 97.00 114 LEU A CA 1
ATOM 904 C C . LEU A 1 114 ? -16.579 -1.704 41.979 1.00 97.00 114 LEU A C 1
ATOM 906 O O . LEU A 1 114 ? -17.478 -1.905 42.793 1.00 97.00 114 LEU A O 1
ATOM 910 N N . SER A 1 115 ? -15.351 -2.210 42.122 1.00 97.06 115 SER A N 1
ATOM 911 C CA . SER A 1 115 ? -14.960 -3.048 43.262 1.00 97.06 115 SER A CA 1
ATOM 912 C C . SER A 1 115 ? -15.141 -2.310 44.587 1.00 97.06 115 SER A C 1
ATOM 914 O O . SER A 1 115 ? -15.802 -2.823 45.486 1.00 97.06 115 SER A O 1
ATOM 916 N N . ALA A 1 116 ? -14.660 -1.066 44.680 1.00 96.56 116 ALA A N 1
ATOM 917 C CA . ALA A 1 116 ? -14.833 -0.245 45.876 1.00 96.56 116 ALA A CA 1
ATOM 918 C C . ALA A 1 116 ? -16.318 -0.015 46.211 1.00 96.56 116 ALA A C 1
ATOM 920 O O . ALA A 1 116 ? -16.721 -0.075 47.373 1.00 96.56 116 ALA A O 1
ATOM 921 N N . LYS A 1 117 ? -17.163 0.200 45.192 1.00 96.81 117 LYS A N 1
ATOM 922 C CA . LYS A 1 117 ? -18.613 0.349 45.382 1.00 96.81 117 LYS A CA 1
ATOM 923 C C . LYS A 1 117 ? -19.264 -0.944 45.877 1.00 96.81 117 LYS A C 1
ATOM 925 O O . LYS A 1 117 ? -20.131 -0.887 46.745 1.00 96.81 117 LYS A O 1
ATOM 930 N N . VAL A 1 118 ? -18.846 -2.094 45.349 1.00 97.12 118 VAL A N 1
ATOM 931 C CA . VAL A 1 118 ? -19.314 -3.411 45.805 1.00 97.12 118 VAL A CA 1
ATOM 932 C C . VAL A 1 118 ? -18.940 -3.645 47.265 1.00 97.12 118 VAL A C 1
ATOM 934 O O . VAL A 1 118 ? -19.784 -4.098 48.034 1.00 97.12 118 VAL A O 1
ATOM 937 N N . ASP A 1 119 ? -17.718 -3.311 47.669 1.00 96.69 119 ASP A N 1
ATOM 938 C CA . ASP A 1 119 ? -17.283 -3.490 49.056 1.00 96.69 119 ASP A CA 1
ATOM 939 C C . ASP A 1 119 ? -18.030 -2.554 50.018 1.00 96.69 119 ASP A C 1
ATOM 941 O O . ASP A 1 119 ? -18.434 -2.981 51.100 1.00 96.69 119 ASP A O 1
ATOM 945 N N . CYS A 1 120 ? -18.330 -1.322 49.595 1.00 96.38 120 CYS A N 1
ATOM 946 C CA . CYS A 1 120 ? -19.194 -0.415 50.354 1.00 96.38 120 CYS A CA 1
ATOM 947 C C . CYS A 1 120 ? -20.602 -1.004 50.561 1.00 96.38 120 CYS A C 1
ATOM 949 O O . CYS A 1 120 ? -21.091 -1.072 51.687 1.00 96.38 120 CYS A O 1
ATOM 951 N N . LEU A 1 121 ? -21.221 -1.512 49.489 1.00 96.81 121 LEU A N 1
ATOM 952 C CA . LEU A 1 121 ? -22.546 -2.139 49.554 1.00 96.81 121 LEU A CA 1
ATOM 953 C C . LEU A 1 121 ? -22.553 -3.402 50.425 1.00 96.81 121 LEU A C 1
ATOM 955 O O . LEU A 1 121 ? -23.512 -3.638 51.154 1.00 96.81 121 LEU A O 1
ATOM 959 N N . LYS A 1 122 ? -21.489 -4.213 50.395 1.00 97.25 122 LYS A N 1
ATOM 960 C CA . LYS A 1 122 ? -21.353 -5.367 51.301 1.00 97.25 122 LYS A CA 1
ATOM 961 C C . LYS A 1 122 ? -21.337 -4.934 52.765 1.00 97.25 122 LYS A C 1
ATOM 963 O O . LYS A 1 122 ? -21.999 -5.569 53.583 1.00 97.25 122 LYS A O 1
ATOM 968 N N . ASN A 1 123 ? -20.618 -3.859 53.089 1.00 95.50 123 ASN A N 1
ATOM 969 C CA . ASN A 1 123 ? -20.574 -3.322 54.448 1.00 95.50 123 ASN A CA 1
ATOM 970 C C . ASN A 1 123 ? -21.944 -2.784 54.891 1.00 95.50 123 ASN A C 1
ATOM 972 O O . ASN A 1 123 ? -22.362 -3.044 56.019 1.00 95.50 123 ASN A O 1
ATOM 976 N N . GLU A 1 124 ? -22.673 -2.097 54.007 1.00 96.12 124 GLU A N 1
ATOM 977 C CA . GLU A 1 124 ? -24.053 -1.664 54.276 1.00 96.12 124 GLU A CA 1
ATOM 978 C C . GLU A 1 124 ? -24.985 -2.856 54.525 1.00 96.12 124 GLU A C 1
ATOM 980 O O . GLU A 1 124 ? -25.721 -2.867 55.510 1.00 96.12 124 GLU A O 1
ATOM 985 N N . ILE A 1 125 ? -24.915 -3.904 53.696 1.00 96.00 125 ILE A N 1
ATOM 986 C CA . ILE A 1 125 ? -25.705 -5.130 53.889 1.00 96.00 125 ILE A CA 1
ATOM 987 C C . ILE A 1 125 ? -25.386 -5.779 55.238 1.00 96.00 125 ILE A C 1
ATOM 989 O O . ILE A 1 125 ? -26.308 -6.138 55.967 1.00 96.00 125 ILE A O 1
ATOM 993 N N . ALA A 1 126 ? -24.106 -5.898 55.599 1.00 95.81 126 ALA A N 1
ATOM 994 C CA . ALA A 1 126 ? -23.703 -6.443 56.894 1.00 95.81 126 ALA A CA 1
ATOM 995 C C . ALA A 1 126 ? -24.247 -5.598 58.062 1.00 95.81 126 ALA A C 1
ATOM 997 O O . ALA A 1 126 ? -24.721 -6.143 59.060 1.00 95.81 126 ALA A O 1
ATOM 998 N N . SER A 1 127 ? -24.252 -4.268 57.924 1.00 95.81 127 SER A N 1
ATOM 999 C CA . SER A 1 127 ? -24.858 -3.358 58.902 1.00 95.81 127 SER A CA 1
ATOM 1000 C C . SER A 1 127 ? -26.366 -3.597 59.050 1.00 95.81 127 SER A C 1
ATOM 1002 O O . SER A 1 127 ? -26.857 -3.759 60.170 1.00 95.81 127 SER A O 1
ATOM 1004 N N . TYR A 1 128 ? -27.099 -3.713 57.938 1.00 94.94 128 TYR A N 1
ATOM 1005 C CA . TYR A 1 128 ? -28.534 -4.008 57.964 1.00 94.94 128 TYR A CA 1
ATOM 1006 C C . TYR A 1 128 ? -28.845 -5.391 58.537 1.00 94.94 128 TYR A C 1
ATOM 1008 O O . TYR A 1 128 ? -29.805 -5.532 59.293 1.00 94.94 128 TYR A O 1
ATOM 1016 N N . GLN A 1 129 ? -28.032 -6.404 58.236 1.00 95.38 129 GLN A N 1
ATOM 1017 C CA . GLN A 1 129 ? -28.170 -7.740 58.820 1.00 95.38 129 GLN A CA 1
ATOM 1018 C C . GLN A 1 129 ? -27.981 -7.706 60.341 1.00 95.38 129 GLN A C 1
ATOM 1020 O O . GLN A 1 129 ? -28.804 -8.261 61.067 1.00 95.38 129 GLN A O 1
ATOM 1025 N N . ASN A 1 130 ? -26.968 -6.988 60.834 1.00 94.69 130 ASN A N 1
ATOM 1026 C CA . ASN A 1 130 ? -26.746 -6.809 62.270 1.00 94.69 130 ASN A CA 1
ATOM 1027 C C . ASN A 1 130 ? -27.899 -6.052 62.944 1.00 94.69 130 ASN A C 1
ATOM 1029 O O . ASN A 1 130 ? -28.360 -6.443 64.016 1.00 94.69 130 ASN A O 1
ATOM 1033 N N . SER A 1 131 ? -28.396 -4.986 62.308 1.00 95.44 131 SER A N 1
ATOM 1034 C CA . SER A 1 131 ? -29.564 -4.243 62.793 1.00 95.44 131 SER A CA 1
ATOM 1035 C C . SER A 1 131 ? -30.805 -5.137 62.861 1.00 95.44 131 SER A C 1
ATOM 1037 O O . SER A 1 131 ? -31.494 -5.152 63.879 1.00 95.44 131 SER A O 1
ATOM 1039 N N . THR A 1 132 ? -31.037 -5.948 61.827 1.00 95.31 132 THR A N 1
ATOM 1040 C CA . THR A 1 132 ? -32.154 -6.900 61.771 1.00 95.31 132 THR A CA 1
ATOM 1041 C C . THR A 1 132 ? -32.046 -7.937 62.887 1.00 95.31 132 THR A C 1
ATOM 1043 O O . THR A 1 132 ? -33.013 -8.143 63.611 1.00 95.31 132 THR A O 1
ATOM 1046 N N . ALA A 1 133 ? -30.863 -8.518 63.109 1.00 94.75 133 ALA A N 1
ATOM 1047 C CA . ALA A 1 133 ? -30.633 -9.472 64.195 1.00 94.75 133 ALA A CA 1
ATOM 1048 C C . ALA A 1 133 ? -30.858 -8.855 65.592 1.00 94.75 133 ALA A C 1
ATOM 1050 O O . ALA A 1 133 ? -31.374 -9.519 66.490 1.00 94.75 133 ALA A O 1
ATOM 1051 N N . CYS A 1 134 ? -30.510 -7.577 65.780 1.00 94.88 134 CYS A N 1
ATOM 1052 C CA . CYS A 1 134 ? -30.782 -6.842 67.018 1.00 94.88 134 CYS A CA 1
ATOM 1053 C C . CYS A 1 134 ? -32.288 -6.612 67.239 1.00 94.88 134 CYS A C 1
ATOM 1055 O O . CYS A 1 134 ? -32.795 -6.770 68.350 1.00 94.88 134 CYS A O 1
ATOM 1057 N N . VAL A 1 135 ? -33.024 -6.268 66.179 1.00 95.62 135 VAL A N 1
ATOM 1058 C CA . VAL A 1 135 ? -34.485 -6.130 66.244 1.00 95.62 135 VAL A CA 1
ATOM 1059 C C . VAL A 1 135 ? -35.143 -7.479 66.539 1.00 95.62 135 VAL A C 1
ATOM 1061 O O . VAL A 1 135 ? -36.007 -7.547 67.411 1.00 95.62 135 VAL A O 1
ATOM 1064 N N . GLU A 1 136 ? -34.702 -8.547 65.874 1.00 95.81 136 GLU A N 1
ATOM 1065 C CA . GLU A 1 136 ? -35.174 -9.919 66.083 1.00 95.81 136 GLU A CA 1
ATOM 1066 C C . GLU A 1 136 ? -34.992 -10.355 67.545 1.00 95.81 136 GLU A C 1
ATOM 1068 O O . GLU A 1 136 ? -35.948 -10.798 68.180 1.00 95.81 136 GLU A O 1
ATOM 1073 N N . SER A 1 137 ? -33.800 -10.165 68.126 1.00 94.31 137 SER A N 1
ATOM 1074 C CA . SER A 1 137 ? -33.533 -10.556 69.518 1.00 94.31 137 SER A CA 1
ATOM 1075 C C . SER A 1 137 ? -34.407 -9.787 70.510 1.00 94.31 137 SER A C 1
ATOM 1077 O O . SER A 1 137 ? -34.966 -10.368 71.438 1.00 94.31 137 SER A O 1
ATOM 1079 N N . ARG A 1 138 ? -34.598 -8.484 70.285 1.00 94.88 138 ARG A N 1
ATOM 1080 C CA . ARG A 1 138 ? -35.468 -7.647 71.115 1.00 94.88 138 ARG A CA 1
ATOM 1081 C C . ARG A 1 138 ? -36.935 -8.058 70.998 1.00 94.88 138 ARG A C 1
ATOM 1083 O O . ARG A 1 138 ? -37.652 -8.029 71.998 1.00 94.88 138 ARG A O 1
ATOM 1090 N N . LEU A 1 139 ? -37.374 -8.466 69.809 1.00 96.00 139 LEU A N 1
ATOM 1091 C CA . LEU A 1 139 ? -38.724 -8.971 69.573 1.00 96.00 139 LEU A CA 1
ATOM 1092 C C . LEU A 1 139 ? -38.956 -10.314 70.280 1.00 96.00 139 LEU A C 1
ATOM 1094 O O . LEU A 1 139 ? -39.994 -10.485 70.912 1.00 96.00 139 LEU A O 1
ATOM 1098 N N . GLN A 1 140 ? -37.971 -11.218 70.259 1.00 95.56 140 GLN A N 1
ATOM 1099 C CA . GLN A 1 140 ? -38.007 -12.478 71.012 1.00 95.56 140 GLN A CA 1
ATOM 1100 C C . GLN A 1 140 ? -38.114 -12.240 72.525 1.00 95.56 140 GLN A C 1
ATOM 1102 O O . GLN A 1 140 ? -38.960 -12.837 73.188 1.00 95.56 140 GLN A O 1
ATOM 1107 N N . THR A 1 141 ? -37.327 -11.309 73.075 1.00 94.81 141 THR A N 1
ATOM 1108 C CA . THR A 1 141 ? -37.409 -10.942 74.500 1.00 94.81 141 THR A CA 1
ATOM 1109 C C . THR A 1 141 ? -38.784 -10.387 74.869 1.00 94.81 141 THR A C 1
ATOM 1111 O O . THR A 1 141 ? -39.338 -10.744 75.908 1.00 94.81 141 THR A O 1
ATOM 1114 N N . LEU A 1 142 ? -39.365 -9.532 74.019 1.00 94.31 142 LEU A N 1
ATOM 1115 C CA . LEU A 1 142 ? -40.710 -8.997 74.238 1.00 94.31 142 LEU A CA 1
ATOM 1116 C C . LEU A 1 142 ? -41.784 -10.083 74.157 1.00 94.31 142 LEU A C 1
ATOM 1118 O O . LEU A 1 142 ? -42.682 -10.089 74.994 1.00 94.31 142 LEU A O 1
ATOM 1122 N N . LEU A 1 143 ? -41.692 -11.003 73.192 1.00 94.75 143 LEU A N 1
ATOM 1123 C CA . LEU A 1 143 ? -42.599 -12.149 73.088 1.00 94.75 143 LEU A CA 1
ATOM 1124 C C . LEU A 1 143 ? -42.552 -13.004 74.354 1.00 94.75 143 LEU A C 1
ATOM 1126 O O . LEU A 1 143 ? -43.599 -13.260 74.942 1.00 94.75 143 LEU A O 1
ATOM 1130 N N . HIS A 1 144 ? -41.354 -13.355 74.825 1.00 94.25 144 HIS A N 1
ATOM 1131 C CA . HIS A 1 144 ? -41.187 -14.133 76.051 1.00 94.25 144 HIS A CA 1
ATOM 1132 C C . HIS A 1 144 ? -41.733 -13.405 77.292 1.00 94.25 144 HIS A C 1
ATOM 1134 O O . HIS A 1 144 ? -42.424 -13.996 78.126 1.00 94.25 144 HIS A O 1
ATOM 1140 N N . GLY A 1 145 ? -41.481 -12.096 77.403 1.00 94.19 145 GLY A N 1
ATOM 1141 C CA . GLY A 1 145 ? -42.064 -11.269 78.460 1.00 94.19 145 GLY A CA 1
ATOM 1142 C C . GLY A 1 145 ? -43.594 -11.249 78.407 1.00 94.19 145 GLY A C 1
ATOM 1143 O O . GLY A 1 145 ? -44.253 -11.341 79.440 1.00 94.19 145 GLY A O 1
ATOM 1144 N N . ASN A 1 146 ? -44.173 -11.196 77.207 1.00 94.50 146 ASN A N 1
ATOM 1145 C CA . ASN A 1 146 ? -45.619 -11.209 77.012 1.00 94.50 146 ASN A CA 1
ATOM 1146 C C . ASN A 1 146 ? -46.238 -12.578 77.351 1.00 94.50 146 ASN A C 1
ATOM 1148 O O . ASN A 1 146 ? -47.295 -12.640 77.976 1.00 94.50 146 ASN A O 1
ATOM 1152 N N . GLU A 1 147 ? -45.565 -13.678 77.004 1.00 94.25 147 GLU A N 1
ATOM 1153 C CA . GLU A 1 147 ? -45.950 -15.034 77.422 1.00 94.25 147 GLU A CA 1
ATOM 1154 C C . GLU A 1 147 ? -45.937 -15.179 78.947 1.00 94.25 147 GLU A C 1
ATOM 1156 O O . GLU A 1 147 ? -46.886 -15.708 79.526 1.00 94.25 147 GLU A O 1
ATOM 1161 N N . THR A 1 148 ? -44.900 -14.654 79.604 1.00 93.94 148 THR A N 1
ATOM 1162 C CA . THR A 1 148 ? -44.779 -14.663 81.070 1.00 93.94 148 THR A CA 1
ATOM 1163 C C . THR A 1 148 ? -45.921 -13.877 81.714 1.00 93.94 148 THR A C 1
ATOM 1165 O O . THR A 1 148 ? -46.632 -14.406 82.566 1.00 93.94 148 THR A O 1
ATOM 1168 N N . LEU A 1 149 ? -46.191 -12.659 81.231 1.00 93.94 149 LEU A N 1
ATOM 1169 C CA . LEU A 1 149 ? -47.316 -11.843 81.701 1.00 93.94 149 LEU A CA 1
ATOM 1170 C C . LEU A 1 149 ? -48.671 -12.526 81.475 1.00 93.94 149 LEU A C 1
ATOM 1172 O O . LEU A 1 149 ? -49.555 -12.441 82.323 1.00 93.94 149 LEU A O 1
ATOM 1176 N N . MET A 1 150 ? -48.853 -13.227 80.355 1.00 94.44 150 MET A N 1
ATOM 1177 C CA . MET A 1 150 ? -50.063 -14.010 80.091 1.00 94.44 150 MET A CA 1
ATOM 1178 C C . MET A 1 150 ? -50.256 -15.139 81.111 1.00 94.44 150 MET A C 1
ATOM 1180 O O . MET A 1 150 ? -51.387 -15.389 81.543 1.00 94.44 150 MET A O 1
ATOM 1184 N N . VAL A 1 151 ? -49.174 -15.813 81.515 1.00 93.69 151 VAL A N 1
ATOM 1185 C CA . VAL A 1 151 ? -49.207 -16.819 82.586 1.00 93.69 151 VAL A CA 1
ATOM 1186 C C . VAL A 1 151 ? -49.562 -16.164 83.920 1.00 93.69 151 VAL A C 1
ATOM 1188 O O . VAL A 1 151 ? -50.475 -16.647 84.588 1.00 93.69 151 VAL A O 1
ATOM 1191 N N . ASP A 1 152 ? -48.937 -15.040 84.267 1.00 91.81 152 ASP A N 1
ATOM 1192 C CA . ASP A 1 152 ? -49.216 -14.311 85.509 1.00 91.81 152 ASP A CA 1
ATOM 1193 C C . ASP A 1 152 ? -50.667 -13.824 85.578 1.00 91.81 152 ASP A C 1
ATOM 1195 O O . ASP A 1 152 ? -51.335 -14.003 86.595 1.00 91.81 152 ASP A O 1
ATOM 1199 N N . ILE A 1 153 ? -51.208 -13.285 84.480 1.00 92.44 153 ILE A N 1
ATOM 1200 C CA . ILE A 1 153 ? -52.623 -12.899 84.374 1.00 92.44 153 ILE A CA 1
ATOM 1201 C C . ILE A 1 153 ? -53.525 -14.114 84.594 1.00 92.44 153 ILE A C 1
ATOM 1203 O O . ILE A 1 153 ? -54.543 -14.011 85.279 1.00 92.44 153 ILE A O 1
ATOM 1207 N N . LYS A 1 154 ? -53.175 -15.277 84.033 1.00 91.44 154 LYS A N 1
ATOM 1208 C CA . LYS A 1 154 ? -53.947 -16.511 84.218 1.00 91.44 154 LYS A CA 1
ATOM 1209 C C . LYS A 1 154 ? -53.893 -16.998 85.667 1.00 91.44 154 LYS A C 1
ATOM 1211 O O . LYS A 1 154 ? -54.930 -17.405 86.190 1.00 91.44 154 LYS A O 1
ATOM 1216 N N . ILE A 1 155 ? -52.725 -16.922 86.311 1.00 90.25 155 ILE A N 1
ATOM 1217 C CA . ILE A 1 155 ? -52.559 -17.220 87.737 1.00 90.25 155 ILE A CA 1
ATOM 1218 C C . ILE A 1 155 ? -53.434 -16.266 88.544 1.00 90.25 155 ILE A C 1
ATOM 1220 O O . ILE A 1 155 ? -54.337 -16.740 89.220 1.00 90.25 155 ILE A O 1
ATOM 1224 N N . LEU A 1 156 ? -53.266 -14.949 88.397 1.00 88.44 156 LEU A N 1
ATOM 1225 C CA . LEU A 1 156 ? -54.053 -13.935 89.104 1.00 88.44 156 LEU A CA 1
ATOM 1226 C C . LEU A 1 156 ? -55.556 -14.112 88.902 1.00 88.44 156 LEU A C 1
ATOM 1228 O O . LEU A 1 156 ? -56.310 -14.007 89.864 1.00 88.44 156 LEU A O 1
ATOM 1232 N N . LYS A 1 157 ? -55.998 -14.423 87.680 1.00 89.69 157 LYS A N 1
ATOM 1233 C CA . LYS A 1 157 ? -57.401 -14.728 87.396 1.00 89.69 157 LYS A CA 1
ATOM 1234 C C . LYS A 1 157 ? -57.869 -15.956 88.177 1.00 89.69 157 LYS A C 1
ATOM 1236 O O . LYS A 1 157 ? -58.904 -15.879 88.822 1.00 89.69 157 LYS A O 1
ATOM 1241 N N . SER A 1 158 ? -57.085 -17.037 88.201 1.00 84.69 158 SER A N 1
ATOM 1242 C CA . SER A 1 158 ? -57.409 -18.231 88.992 1.00 84.69 158 SER A CA 1
ATOM 1243 C C . SER A 1 158 ? -57.427 -17.965 90.502 1.00 84.69 158 SER A C 1
ATOM 1245 O O . SER A 1 158 ? -58.323 -18.443 91.191 1.00 84.69 158 SER A O 1
ATOM 1247 N N . THR A 1 159 ? -56.496 -17.158 91.020 1.00 81.94 159 THR A N 1
ATOM 1248 C CA . THR A 1 159 ? -56.465 -16.759 92.432 1.00 81.94 159 THR A CA 1
ATOM 1249 C C . THR A 1 159 ? -57.663 -15.875 92.771 1.00 81.94 159 THR A C 1
ATOM 1251 O O . THR A 1 159 ? -58.275 -16.029 93.823 1.00 81.94 159 THR A O 1
ATOM 1254 N N . ASN A 1 160 ? -58.034 -14.966 91.869 1.00 83.25 160 ASN A N 1
ATOM 1255 C CA . ASN A 1 160 ? -59.198 -14.105 92.025 1.00 83.25 160 ASN A CA 1
ATOM 1256 C C . ASN A 1 160 ? -60.509 -14.908 91.965 1.00 83.25 160 ASN A C 1
ATOM 1258 O O . ASN A 1 160 ? -61.390 -14.684 92.789 1.00 83.25 160 ASN A O 1
ATOM 1262 N N . ASP A 1 161 ? -60.614 -15.891 91.067 1.00 80.62 161 ASP A N 1
ATOM 1263 C CA . ASP A 1 161 ? -61.751 -16.818 90.991 1.00 80.62 161 ASP A CA 1
ATOM 1264 C C . ASP A 1 161 ? -61.868 -17.665 92.279 1.00 80.62 161 ASP A C 1
ATOM 1266 O O . ASP A 1 161 ? -62.970 -17.864 92.791 1.00 80.62 161 ASP A O 1
ATOM 1270 N N . GLN A 1 162 ? -60.741 -18.098 92.863 1.00 75.25 162 GLN A N 1
ATOM 1271 C CA . GLN A 1 162 ? -60.705 -18.778 94.169 1.00 75.25 162 GLN A CA 1
ATOM 1272 C C . GLN A 1 162 ? -61.134 -17.867 95.331 1.00 75.25 162 GLN A C 1
ATOM 1274 O O . GLN A 1 162 ? -61.780 -18.333 96.268 1.00 75.25 162 GLN A O 1
ATOM 1279 N N . LEU A 1 163 ? -60.812 -16.572 95.279 1.00 67.88 163 LEU A N 1
ATOM 1280 C CA . LEU A 1 163 ? -61.244 -15.589 96.281 1.00 67.88 163 LEU A CA 1
ATOM 1281 C C . LEU A 1 163 ? -62.735 -15.224 96.146 1.00 67.88 163 LEU A C 1
ATOM 1283 O O . LEU A 1 163 ? -63.387 -14.949 97.152 1.00 67.88 163 LEU A O 1
ATOM 1287 N N . LEU A 1 164 ? -63.290 -15.248 94.929 1.00 66.19 164 LEU A N 1
ATOM 1288 C CA . LEU A 1 164 ? -64.711 -14.989 94.646 1.00 66.19 164 LEU A CA 1
ATOM 1289 C C . LEU A 1 164 ? -65.642 -16.164 95.008 1.00 66.19 164 LEU A C 1
ATOM 1291 O O . LEU A 1 164 ? -66.854 -15.970 95.137 1.00 66.19 164 LEU A O 1
ATOM 1295 N N . HIS A 1 165 ? -65.105 -17.370 95.209 1.00 54.25 165 HIS A N 1
ATOM 1296 C CA . HIS A 1 165 ? -65.844 -18.546 95.677 1.00 54.25 165 HIS A CA 1
ATOM 1297 C C . HIS A 1 165 ? -65.226 -19.121 96.957 1.00 54.25 165 HIS A C 1
ATOM 1299 O O . HIS A 1 165 ? -64.472 -20.093 96.901 1.00 54.25 165 HIS A O 1
ATOM 1305 N N . PRO A 1 166 ? -65.560 -18.576 98.140 1.00 53.34 166 PRO A N 1
ATOM 1306 C CA . PRO A 1 166 ? -65.118 -19.176 99.387 1.00 53.34 166 PRO A CA 1
ATOM 1307 C C . PRO A 1 166 ? -65.820 -20.529 99.577 1.00 53.34 166 PRO A C 1
ATOM 1309 O O . PRO A 1 166 ? -67.016 -20.591 99.865 1.00 53.34 166 PRO A O 1
ATOM 1312 N N . SER A 1 167 ? -65.080 -21.634 99.438 1.00 49.72 167 SER A N 1
ATOM 1313 C CA . SER A 1 167 ? -65.519 -22.940 99.936 1.00 49.72 167 SER A CA 1
ATOM 1314 C C . SER A 1 167 ? -65.552 -22.871 101.466 1.00 49.72 167 SER A C 1
ATOM 1316 O O . SER A 1 167 ? -64.510 -22.852 102.126 1.00 49.72 167 SER A O 1
ATOM 1318 N N . GLY A 1 168 ? -66.765 -22.759 102.004 1.00 49.22 168 GLY A N 1
ATOM 1319 C CA . GLY A 1 168 ? -67.074 -22.202 103.321 1.00 49.22 168 GLY A CA 1
ATOM 1320 C C . GLY A 1 168 ? -66.558 -22.909 104.576 1.00 49.22 168 GLY A C 1
ATOM 1321 O O . GLY A 1 168 ? -66.825 -22.388 105.647 1.00 49.22 168 GLY A O 1
ATOM 1322 N N . ASP A 1 169 ? -65.801 -24.007 104.501 1.00 50.31 169 ASP A N 1
ATOM 1323 C CA . ASP A 1 169 ? -65.425 -24.760 105.715 1.00 50.31 169 ASP A CA 1
ATOM 1324 C C . ASP A 1 169 ? -63.924 -25.019 105.905 1.00 50.31 169 ASP A C 1
ATOM 1326 O O . ASP A 1 169 ? -63.487 -25.306 107.016 1.00 50.31 169 ASP A O 1
ATOM 1330 N N . THR A 1 170 ? -63.083 -24.858 104.879 1.00 52.00 170 THR A N 1
ATOM 1331 C CA . THR A 1 170 ? -61.63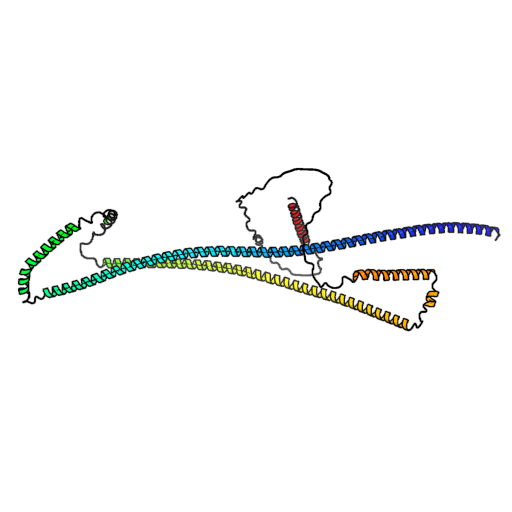4 -25.131 105.011 1.00 52.00 170 THR A CA 1
ATOM 1332 C C . THR A 1 170 ? -60.837 -23.898 105.449 1.00 52.00 170 THR A C 1
ATOM 1334 O O . THR A 1 170 ? -59.805 -24.021 106.106 1.00 52.00 170 THR A O 1
ATOM 1337 N N . VAL A 1 171 ? -61.343 -22.695 105.145 1.00 54.91 171 VAL A N 1
ATOM 1338 C CA . VAL A 1 171 ? -60.650 -21.416 105.383 1.00 54.91 171 VAL A CA 1
ATOM 1339 C C . VAL A 1 171 ? -60.519 -21.103 106.877 1.00 54.91 171 VAL A C 1
ATOM 1341 O O . VAL A 1 171 ? -59.495 -20.573 107.296 1.00 54.91 171 VAL A O 1
ATOM 1344 N N . MET A 1 172 ? -61.494 -21.478 107.709 1.00 54.50 172 MET A N 1
ATOM 1345 C CA . MET A 1 172 ? -61.486 -21.172 109.149 1.00 54.50 172 MET A CA 1
ATOM 1346 C C . MET A 1 172 ? -60.390 -21.938 109.913 1.00 54.50 172 MET A C 1
ATOM 1348 O O . MET A 1 172 ? -59.746 -21.375 110.801 1.00 54.50 172 MET A O 1
ATOM 1352 N N . SER A 1 173 ? -60.113 -23.194 109.541 1.00 56.94 173 SER A N 1
ATOM 1353 C CA . SER A 1 173 ? -59.045 -24.000 110.153 1.00 56.94 173 SER A CA 1
ATOM 1354 C C . SER A 1 173 ? -57.651 -23.584 109.678 1.00 56.94 173 SER A C 1
ATOM 1356 O O . SER A 1 173 ? -56.749 -23.443 110.503 1.00 56.94 173 SER A O 1
ATOM 1358 N N . THR A 1 174 ? -57.477 -23.291 108.384 1.00 60.69 174 THR A N 1
ATOM 1359 C CA . THR A 1 174 ? -56.182 -22.837 107.849 1.00 60.69 174 THR A CA 1
ATOM 1360 C C . THR A 1 174 ? -55.847 -21.404 108.238 1.00 60.69 174 THR A C 1
ATOM 1362 O O . THR A 1 174 ? -54.676 -21.113 108.441 1.00 60.69 174 THR A O 1
ATOM 1365 N N . LEU A 1 175 ? -56.824 -20.503 108.403 1.00 58.94 175 LEU A N 1
ATOM 1366 C CA . LEU A 1 175 ? -56.551 -19.142 108.884 1.00 58.94 175 LEU A CA 1
ATOM 1367 C C . LEU A 1 175 ? -56.090 -19.160 110.348 1.00 58.94 175 LEU A C 1
ATOM 1369 O O . LEU A 1 175 ? -55.225 -18.377 110.728 1.00 58.94 175 LEU A O 1
ATOM 1373 N N . LYS A 1 176 ? -56.618 -20.087 111.158 1.00 61.88 176 LYS A N 1
ATOM 1374 C CA . LYS A 1 176 ? -56.215 -20.273 112.558 1.00 61.88 176 LYS A CA 1
ATOM 1375 C C . LYS A 1 176 ? -54.787 -20.818 112.682 1.00 61.88 176 LYS A C 1
ATOM 1377 O O . LYS A 1 176 ? -54.027 -20.315 113.505 1.00 61.88 176 LYS A O 1
ATOM 1382 N N . GLU A 1 177 ? -54.402 -21.786 111.850 1.00 59.03 177 GLU A N 1
ATOM 1383 C CA . GLU A 1 177 ? -53.011 -22.264 111.779 1.00 59.03 177 GLU A CA 1
ATOM 1384 C C . GLU A 1 177 ? -52.073 -21.226 111.144 1.00 59.03 177 GLU A C 1
ATOM 1386 O O . GLU A 1 177 ? -50.987 -20.977 111.665 1.00 59.03 177 GLU A O 1
ATOM 1391 N N . ALA A 1 178 ? -52.503 -20.540 110.081 1.00 61.22 178 ALA A N 1
ATOM 1392 C CA . ALA A 1 178 ? -51.723 -19.491 109.429 1.00 61.22 178 ALA A CA 1
ATOM 1393 C C . ALA A 1 178 ? -51.489 -18.290 110.354 1.00 61.22 178 ALA A C 1
ATOM 1395 O O . ALA A 1 178 ? -50.381 -17.772 110.369 1.00 61.22 178 ALA A O 1
ATOM 1396 N N . LEU A 1 179 ? -52.459 -17.889 111.184 1.00 65.31 179 LEU A N 1
ATOM 1397 C CA . LEU A 1 179 ? -52.285 -16.830 112.190 1.00 65.31 179 LEU A CA 1
ATOM 1398 C C . LEU A 1 179 ? -51.345 -17.233 113.336 1.00 65.31 179 LEU A C 1
ATOM 1400 O O . LEU A 1 179 ? -50.710 -16.360 113.921 1.00 65.31 179 LEU A O 1
ATOM 1404 N N . TYR A 1 180 ? -51.208 -18.529 113.636 1.00 62.62 180 TYR A N 1
ATOM 1405 C CA . TYR A 1 180 ? -50.222 -19.027 114.605 1.00 62.62 180 TYR A CA 1
ATOM 1406 C C . TYR A 1 180 ? -48.804 -19.119 114.015 1.00 62.62 180 TYR A C 1
ATOM 1408 O O . TYR A 1 180 ? -47.822 -18.974 114.744 1.00 62.62 180 TYR A O 1
ATOM 1416 N N . VAL A 1 181 ? -48.681 -19.331 112.699 1.00 62.75 181 VAL A N 1
ATOM 1417 C CA . VAL A 1 181 ? -47.393 -19.490 111.998 1.00 62.75 181 VAL A CA 1
ATOM 1418 C C . VAL A 1 181 ? -46.870 -18.171 111.409 1.00 62.75 181 VAL A C 1
ATOM 1420 O O . VAL A 1 181 ? -45.655 -17.977 111.358 1.00 62.75 181 VAL A O 1
ATOM 1423 N N . LEU A 1 182 ? -47.745 -17.235 111.017 1.00 65.69 182 LEU A N 1
ATOM 1424 C CA . LEU A 1 182 ? -47.375 -15.936 110.434 1.00 65.69 182 LEU A CA 1
ATOM 1425 C C . LEU A 1 182 ? -46.424 -15.127 111.324 1.00 65.69 182 LEU A C 1
ATOM 1427 O O . LEU A 1 182 ? -45.425 -14.647 110.796 1.00 65.69 182 LEU A O 1
ATOM 1431 N N . PRO A 1 183 ? -46.657 -14.988 112.645 1.00 71.25 183 PRO A N 1
ATOM 1432 C CA . PRO A 1 183 ? -45.759 -14.215 113.498 1.00 71.25 183 PRO A CA 1
ATOM 1433 C C . PRO A 1 183 ? -44.349 -14.809 113.525 1.00 71.25 183 PRO A C 1
ATOM 1435 O O . PRO A 1 183 ? -43.369 -14.071 113.497 1.00 71.25 183 PRO A O 1
ATOM 1438 N N . LYS A 1 184 ? -44.241 -16.144 113.502 1.00 72.06 184 LYS A N 1
ATOM 1439 C CA . LYS A 1 184 ? -42.958 -16.851 113.496 1.00 72.06 184 LYS A CA 1
ATOM 1440 C C . LYS A 1 184 ? -42.243 -16.723 112.148 1.00 72.06 184 LYS A C 1
ATOM 1442 O O . LYS A 1 184 ? -41.067 -16.383 112.127 1.00 72.06 184 LYS A O 1
ATOM 1447 N N . LYS A 1 185 ? -42.960 -16.903 111.032 1.00 73.94 185 LYS A N 1
ATOM 1448 C CA . LYS A 1 185 ? -42.407 -16.723 109.679 1.00 73.94 185 LYS A CA 1
ATOM 1449 C C . LYS A 1 185 ? -41.990 -15.282 109.416 1.00 73.94 185 LYS A C 1
ATOM 1451 O O . LYS A 1 185 ? -40.917 -15.060 108.876 1.00 73.94 185 LYS A O 1
ATOM 1456 N N . ILE A 1 186 ? -42.797 -14.300 109.814 1.00 73.06 186 ILE A N 1
ATOM 1457 C CA . ILE A 1 186 ? -42.453 -12.881 109.666 1.00 73.06 186 ILE A CA 1
ATOM 1458 C C . ILE A 1 186 ? -41.212 -12.556 110.501 1.00 73.06 186 ILE A C 1
ATOM 1460 O O . ILE A 1 186 ? -40.317 -11.888 109.999 1.00 73.06 186 ILE A O 1
ATOM 1464 N N . TYR A 1 187 ? -41.104 -13.084 111.725 1.00 75.31 187 TYR A N 1
ATOM 1465 C CA . TYR A 1 187 ? -39.903 -12.910 112.543 1.00 75.31 187 TYR A CA 1
ATOM 1466 C C . TYR A 1 187 ? -38.661 -13.550 111.898 1.00 75.31 187 TYR A C 1
ATOM 1468 O O . TYR A 1 187 ? -37.631 -12.896 111.793 1.00 75.31 187 TYR A O 1
ATOM 1476 N N . GLU A 1 188 ? -38.764 -14.780 111.386 1.00 75.62 188 GLU A N 1
ATOM 1477 C CA . GLU A 1 188 ? -37.673 -15.458 110.665 1.00 75.62 188 GLU A CA 1
ATOM 1478 C C . GLU A 1 188 ? -37.275 -14.718 109.375 1.00 75.62 188 GLU A C 1
ATOM 1480 O O . GLU A 1 188 ? -36.088 -14.586 109.087 1.00 75.62 188 GLU A O 1
ATOM 1485 N N . THR A 1 189 ? -38.239 -14.160 108.635 1.00 75.31 189 THR A N 1
ATOM 1486 C CA . THR A 1 189 ? -37.972 -13.406 107.395 1.00 75.31 189 THR A CA 1
ATOM 1487 C C . THR A 1 189 ? -37.358 -12.034 107.691 1.00 75.31 189 THR A C 1
ATOM 1489 O O . THR A 1 189 ? -36.455 -11.600 106.987 1.00 75.31 189 THR A O 1
ATOM 1492 N N . ILE A 1 190 ? -37.786 -11.356 108.762 1.00 75.00 190 ILE A N 1
ATOM 1493 C CA . ILE A 1 190 ? -37.159 -10.105 109.215 1.00 75.00 190 ILE A CA 1
ATOM 1494 C C . ILE A 1 190 ? -35.722 -10.365 109.685 1.00 75.00 190 ILE A C 1
ATOM 1496 O O . ILE A 1 190 ? -34.836 -9.575 109.371 1.00 75.00 190 ILE A O 1
ATOM 1500 N N . VAL A 1 191 ? -35.467 -11.476 110.385 1.00 75.44 191 VAL A N 1
ATOM 1501 C CA . VAL A 1 191 ? -34.105 -11.876 110.775 1.00 75.44 191 VAL A CA 1
ATOM 1502 C C . VAL A 1 191 ? -33.254 -12.212 109.542 1.00 75.44 191 VAL A C 1
ATOM 1504 O O . VAL A 1 191 ? -32.109 -11.772 109.486 1.00 75.44 191 VAL A O 1
ATOM 1507 N N . HIS A 1 192 ? -33.813 -12.892 108.532 1.00 72.44 192 HIS A N 1
ATOM 1508 C CA . HIS A 1 192 ? -33.134 -13.163 107.256 1.00 72.44 192 HIS A CA 1
ATOM 1509 C C . HIS A 1 192 ? -32.778 -11.875 106.501 1.00 72.44 192 HIS A C 1
ATOM 1511 O O . HIS A 1 192 ? -31.637 -11.703 106.074 1.00 72.44 192 HIS A O 1
ATOM 1517 N N . PHE A 1 193 ? -33.717 -10.935 106.373 1.00 73.56 193 PHE A N 1
ATOM 1518 C CA . PHE A 1 193 ? -33.440 -9.647 105.735 1.00 73.56 193 PHE A CA 1
ATOM 1519 C C . PHE A 1 193 ? -32.436 -8.814 106.543 1.00 73.56 193 PHE A C 1
ATOM 1521 O O . PHE A 1 193 ? -31.602 -8.130 105.962 1.00 73.56 193 PHE A O 1
ATOM 1528 N N . GLN A 1 194 ? -32.438 -8.901 107.879 1.00 70.38 194 GLN A N 1
ATOM 1529 C CA . GLN A 1 194 ? -31.404 -8.271 108.709 1.00 70.38 194 GLN A CA 1
ATOM 1530 C C . GLN A 1 194 ? -30.020 -8.916 108.541 1.00 70.38 194 GLN A C 1
ATOM 1532 O O . GLN A 1 194 ? -29.018 -8.210 108.681 1.00 70.38 194 GLN A O 1
ATOM 1537 N N . SER A 1 195 ? -29.935 -10.220 108.246 1.00 66.06 195 SER A N 1
ATOM 1538 C CA . SER A 1 195 ? -28.670 -10.864 107.871 1.00 66.06 195 SER A CA 1
ATOM 1539 C C . SER A 1 195 ? -28.219 -10.500 106.455 1.00 66.06 195 SER A C 1
ATOM 1541 O O . SER A 1 195 ? -27.053 -10.157 106.306 1.00 66.06 195 SER A O 1
ATOM 1543 N N . GLU A 1 196 ? -29.114 -10.462 105.461 1.00 62.53 196 GLU A N 1
ATOM 1544 C CA . GLU A 1 196 ? -28.784 -10.057 104.081 1.00 62.53 196 GLU A CA 1
ATOM 1545 C C . GLU A 1 196 ? -28.350 -8.592 103.993 1.00 62.53 196 GLU A C 1
ATOM 1547 O O . GLU A 1 196 ? -27.376 -8.280 103.319 1.00 62.53 196 GLU A O 1
ATOM 1552 N N . ILE A 1 197 ? -28.996 -7.683 104.731 1.00 63.16 197 ILE A N 1
ATOM 1553 C CA . ILE A 1 197 ? -28.578 -6.273 104.773 1.00 63.16 197 ILE A CA 1
ATOM 1554 C C . ILE A 1 197 ? -27.186 -6.136 105.420 1.00 63.16 197 ILE A C 1
ATOM 1556 O O . ILE A 1 197 ? -26.353 -5.380 104.928 1.00 63.16 197 ILE A O 1
ATOM 1560 N N . LYS A 1 198 ? -26.877 -6.923 106.465 1.00 57.41 198 LYS A N 1
ATOM 1561 C CA . LYS A 1 198 ? -25.527 -6.979 107.066 1.00 57.41 198 LYS A CA 1
ATOM 1562 C C . LYS A 1 198 ? -24.464 -7.614 106.159 1.00 57.41 198 LYS A C 1
ATOM 1564 O O . LYS A 1 198 ? -23.275 -7.439 106.433 1.00 57.41 198 LYS A O 1
ATOM 1569 N N . GLU A 1 199 ? -24.867 -8.371 105.142 1.00 55.03 199 GLU A N 1
ATOM 1570 C CA . GLU A 1 199 ? -23.984 -9.011 104.161 1.00 55.03 199 GLU A CA 1
ATOM 1571 C C . GLU A 1 199 ? -23.764 -8.091 102.943 1.00 55.03 199 GLU A C 1
ATOM 1573 O O . GLU A 1 199 ? -22.620 -7.890 102.537 1.00 55.03 199 GLU A O 1
ATOM 1578 N N . CYS A 1 200 ? -24.802 -7.383 102.477 1.00 51.06 200 CYS A N 1
ATOM 1579 C CA . CYS A 1 200 ? -24.689 -6.332 101.458 1.00 51.06 200 CYS A CA 1
ATOM 1580 C C . CYS A 1 200 ? -23.864 -5.117 101.922 1.00 51.06 200 CYS A C 1
ATOM 1582 O O . CYS A 1 200 ? -23.111 -4.558 101.124 1.00 51.06 200 CYS A O 1
ATOM 1584 N N . ASP A 1 201 ? -23.906 -4.739 103.204 1.00 48.69 201 ASP A N 1
ATOM 1585 C CA . ASP A 1 201 ? -23.041 -3.666 103.730 1.00 48.69 201 ASP A CA 1
ATOM 1586 C C . ASP A 1 201 ? -21.541 -4.035 103.701 1.00 48.69 201 ASP A C 1
ATOM 1588 O O . ASP A 1 201 ? -20.695 -3.145 103.736 1.00 48.69 201 ASP A O 1
ATOM 1592 N N . LYS A 1 202 ? -21.180 -5.325 103.579 1.00 52.06 202 LYS A N 1
ATOM 1593 C CA . LYS A 1 202 ? -19.780 -5.773 103.425 1.00 52.06 202 LYS A CA 1
ATOM 1594 C C . LYS A 1 202 ? -19.330 -5.916 101.968 1.00 52.06 202 LYS A C 1
ATOM 1596 O O . LYS A 1 202 ? -18.130 -5.880 101.712 1.00 52.06 202 LYS A O 1
ATOM 1601 N N . GLU A 1 203 ? -20.254 -6.052 101.017 1.00 49.47 203 GLU A N 1
ATOM 1602 C CA . GLU A 1 203 ? -19.941 -6.129 99.577 1.00 49.47 203 GLU A CA 1
ATOM 1603 C C . GLU A 1 203 ? -19.973 -4.764 98.868 1.00 49.47 203 GLU A C 1
ATOM 1605 O O . GLU A 1 203 ? -19.382 -4.608 97.799 1.00 49.47 203 GLU A O 1
ATOM 1610 N N . THR A 1 204 ? -20.575 -3.738 99.479 1.00 44.88 204 THR A N 1
ATOM 1611 C CA . THR A 1 204 ? -20.680 -2.396 98.871 1.00 44.88 204 THR A CA 1
ATOM 1612 C C . THR A 1 204 ? -19.500 -1.461 99.203 1.00 44.88 204 THR A C 1
ATOM 1614 O O . THR A 1 204 ? -19.446 -0.341 98.700 1.00 44.88 204 THR A O 1
ATOM 1617 N N . GLU A 1 205 ? -18.501 -1.914 99.972 1.00 42.31 205 GLU A N 1
ATOM 1618 C CA . GLU A 1 205 ? -17.236 -1.181 100.200 1.00 42.31 205 GLU A CA 1
ATOM 1619 C C . GLU A 1 205 ? -16.165 -1.436 99.111 1.00 42.31 205 GLU A C 1
ATOM 1621 O O . GLU A 1 205 ? -15.097 -0.826 99.143 1.00 42.31 205 GLU A O 1
ATOM 1626 N N . GLY A 1 206 ? -16.433 -2.293 98.111 1.00 47.81 206 GLY A N 1
ATOM 1627 C CA . GLY A 1 206 ? -15.412 -2.751 97.154 1.00 47.81 206 GLY A CA 1
ATOM 1628 C C . GLY A 1 206 ? -15.469 -2.236 95.707 1.00 47.81 206 GLY A C 1
ATOM 1629 O O . GLY A 1 206 ? -14.501 -2.446 94.981 1.00 47.81 206 GLY A O 1
ATOM 1630 N N . VAL A 1 207 ? -16.558 -1.606 95.234 1.00 45.78 207 VAL A N 1
ATOM 1631 C CA . VAL A 1 207 ? -16.772 -1.415 93.769 1.00 45.78 207 VAL A CA 1
ATOM 1632 C C . VAL A 1 207 ? -17.140 0.023 93.343 1.00 45.78 207 VAL A C 1
ATOM 1634 O O . VAL A 1 207 ? -17.287 0.311 92.158 1.00 45.78 207 VAL A O 1
ATOM 1637 N N . PHE A 1 208 ? -17.193 0.991 94.262 1.00 38.72 208 PHE A N 1
ATOM 1638 C CA . PHE A 1 208 ? -17.529 2.393 93.948 1.00 38.72 208 PHE A CA 1
ATOM 1639 C C . PHE A 1 208 ? -16.305 3.317 93.800 1.00 38.72 208 PHE A C 1
ATOM 1641 O O . PHE A 1 208 ? -16.214 4.333 94.484 1.00 38.72 208 PHE A O 1
ATOM 1648 N N . VAL A 1 209 ? -15.358 3.007 92.900 1.00 44.56 209 VAL A N 1
ATOM 1649 C CA . VAL A 1 209 ? -14.284 3.977 92.566 1.00 44.56 209 VAL A CA 1
ATOM 1650 C C . VAL A 1 209 ? -14.030 4.216 91.069 1.00 44.56 209 VAL A C 1
ATOM 1652 O O . VAL A 1 209 ? -13.531 5.289 90.751 1.00 44.56 209 VAL A O 1
ATOM 1655 N N . GLU A 1 210 ? -14.418 3.367 90.108 1.00 44.06 210 GLU A N 1
ATOM 1656 C CA . GLU A 1 210 ? -13.787 3.487 88.768 1.00 44.06 210 GLU A CA 1
ATOM 1657 C C . GLU A 1 210 ? -14.621 3.906 87.542 1.00 44.06 210 GLU A C 1
ATOM 1659 O O . GLU A 1 210 ? -14.038 4.031 86.471 1.00 44.06 210 GLU A O 1
ATOM 1664 N N . TYR A 1 211 ? -15.920 4.226 87.631 1.00 43.75 211 TYR A N 1
ATOM 1665 C CA . TYR A 1 211 ? -16.703 4.529 86.406 1.00 43.75 211 TYR A CA 1
ATOM 1666 C C . TYR A 1 211 ? -17.622 5.761 86.434 1.00 43.75 211 TYR A C 1
ATOM 1668 O O . TYR A 1 211 ? -18.561 5.859 85.651 1.00 43.75 211 TYR A O 1
ATOM 1676 N N . LEU A 1 212 ? -17.323 6.764 87.262 1.00 41.31 212 LEU A N 1
ATOM 1677 C CA . LEU A 1 212 ? -18.123 7.995 87.362 1.00 41.31 212 LEU A CA 1
ATOM 1678 C C . LEU A 1 212 ? -17.408 9.230 86.789 1.00 41.31 212 LEU A C 1
ATOM 1680 O O . LEU A 1 212 ? -17.311 10.253 87.454 1.00 41.31 212 LEU A O 1
ATOM 1684 N N . ASN A 1 213 ? -16.881 9.147 85.559 1.00 41.22 213 ASN A N 1
ATOM 1685 C CA . ASN A 1 213 ? -16.234 10.311 84.928 1.00 41.22 213 ASN A CA 1
ATOM 1686 C C . ASN A 1 213 ? -16.371 10.453 83.399 1.00 41.22 213 ASN A C 1
ATOM 1688 O O . ASN A 1 213 ? -15.586 11.182 82.796 1.00 41.22 213 ASN A O 1
ATOM 1692 N N . LYS A 1 214 ? -17.359 9.828 82.735 1.00 46.34 214 LYS A N 1
ATOM 1693 C CA . LYS A 1 214 ? -17.533 10.039 81.278 1.00 46.34 214 LYS A CA 1
ATOM 1694 C C . LYS A 1 214 ? -18.942 10.264 80.731 1.00 46.34 214 LYS A C 1
ATOM 1696 O O . LYS A 1 214 ? -19.066 10.439 79.527 1.00 46.34 214 LYS A O 1
ATOM 1701 N N . GLU A 1 215 ? -19.971 10.381 81.565 1.00 42.25 215 GLU A N 1
ATOM 1702 C CA . GLU A 1 215 ? -21.361 10.445 81.074 1.00 42.25 215 GLU A CA 1
ATOM 1703 C C . GLU A 1 215 ? -22.183 11.573 81.726 1.00 42.25 215 GLU A C 1
ATOM 1705 O O . GLU A 1 215 ? -23.320 11.390 82.142 1.00 42.25 215 GLU A O 1
ATOM 1710 N N . VAL A 1 216 ? -21.589 12.766 81.853 1.00 43.97 216 VAL A N 1
ATOM 1711 C CA . VAL A 1 216 ? -22.266 13.962 82.410 1.00 43.97 216 VAL A CA 1
ATOM 1712 C C . VAL A 1 216 ? -22.465 15.072 81.363 1.00 43.97 216 VAL A C 1
ATOM 1714 O O . VAL A 1 216 ? -23.083 16.087 81.653 1.00 43.97 216 VAL A O 1
ATOM 1717 N N . VAL A 1 217 ? -22.030 14.889 80.110 1.00 49.16 217 VAL A N 1
ATOM 1718 C CA . VAL A 1 217 ? -22.124 15.956 79.088 1.00 49.16 217 VAL A CA 1
ATOM 1719 C C . VAL A 1 217 ? -23.354 15.835 78.167 1.00 49.16 217 VAL A C 1
ATOM 1721 O O . VAL A 1 217 ? -23.776 16.839 77.608 1.00 49.16 217 VAL A O 1
ATOM 1724 N N . GLU A 1 218 ? -24.016 14.677 78.056 1.00 45.25 218 GLU A N 1
ATOM 1725 C CA . GLU A 1 218 ? -25.110 14.490 77.071 1.00 45.25 218 GLU A CA 1
ATOM 1726 C C . GLU A 1 218 ? -26.549 14.597 77.621 1.00 45.25 218 GLU A C 1
ATOM 1728 O O . GLU A 1 218 ? -27.502 14.680 76.846 1.00 45.25 218 GLU A O 1
ATOM 1733 N N . ILE A 1 219 ? -26.754 14.680 78.941 1.00 47.50 219 ILE A N 1
ATOM 1734 C CA . ILE A 1 219 ? -28.113 14.697 79.533 1.00 47.50 219 ILE A CA 1
ATOM 1735 C C . ILE A 1 219 ? -28.707 16.124 79.634 1.00 47.50 219 ILE A C 1
ATOM 1737 O O . ILE A 1 219 ? -29.922 16.298 79.787 1.00 47.50 219 ILE A O 1
ATOM 1741 N N . GLU A 1 220 ? -27.898 17.175 79.462 1.00 41.78 220 GLU A N 1
ATOM 1742 C CA . GLU A 1 220 ? -28.367 18.571 79.530 1.00 41.78 220 GLU A CA 1
ATOM 1743 C C . GLU A 1 220 ? -28.983 19.114 78.224 1.00 41.78 220 GLU A C 1
ATOM 1745 O O . GLU A 1 220 ? -29.758 20.075 78.272 1.00 41.78 220 GLU A O 1
ATOM 1750 N N . GLU A 1 221 ? -28.743 18.486 77.066 1.00 44.72 221 GLU A N 1
ATOM 1751 C CA . GLU A 1 221 ? -29.335 18.924 75.787 1.00 44.72 221 GLU A CA 1
ATOM 1752 C C . GLU A 1 221 ? -30.699 18.287 75.476 1.00 44.72 221 GLU A C 1
ATOM 1754 O O . GLU A 1 221 ? -31.544 18.921 74.835 1.00 44.72 221 GLU A O 1
ATOM 1759 N N . ILE A 1 222 ? -30.977 17.085 75.990 1.00 50.34 222 ILE A N 1
ATOM 1760 C CA . ILE A 1 222 ? -32.246 16.379 75.737 1.00 50.34 222 ILE A CA 1
ATOM 1761 C C . ILE A 1 222 ? -33.391 16.980 76.579 1.00 50.34 222 ILE A C 1
ATOM 1763 O O . ILE A 1 222 ? -34.512 17.153 76.095 1.00 50.34 222 ILE A O 1
ATOM 1767 N N . ASN A 1 223 ? -33.097 17.467 77.789 1.00 41.34 223 ASN A N 1
ATOM 1768 C CA . ASN A 1 223 ? -34.095 18.044 78.701 1.00 41.34 223 ASN A CA 1
ATOM 1769 C C . ASN A 1 223 ? -34.621 19.445 78.313 1.00 41.34 223 ASN A C 1
ATOM 1771 O O . ASN A 1 223 ? -35.570 19.939 78.933 1.00 41.34 223 ASN A O 1
ATOM 1775 N N . LYS A 1 224 ? -34.057 20.099 77.285 1.00 46.59 224 LYS A N 1
ATOM 1776 C CA . LYS A 1 224 ? -34.561 21.392 76.777 1.00 46.59 224 LYS A CA 1
ATOM 1777 C C . LYS A 1 224 ? -35.607 21.264 75.666 1.00 46.59 224 LYS A C 1
ATOM 1779 O O . LYS A 1 224 ? -36.350 22.221 75.456 1.00 46.59 224 LYS A O 1
ATOM 1784 N N . LYS A 1 225 ? -35.722 20.115 74.984 1.00 45.06 225 LYS A N 1
ATOM 1785 C CA . LYS A 1 225 ? -36.648 19.953 73.843 1.00 45.06 225 LYS A CA 1
ATOM 1786 C C . LYS A 1 225 ? -37.997 19.308 74.182 1.00 45.06 225 LYS A C 1
ATOM 1788 O O . LYS A 1 225 ? -38.946 19.503 73.433 1.00 45.06 225 LYS A O 1
ATOM 1793 N N . GLU A 1 226 ? -38.150 18.658 75.335 1.00 43.22 226 GLU A N 1
ATOM 1794 C CA . GLU A 1 226 ? -39.412 17.974 75.691 1.00 43.22 226 GLU A CA 1
ATOM 1795 C C . GLU A 1 226 ? -40.396 18.805 76.541 1.00 43.22 226 GLU A C 1
ATOM 1797 O O . GLU A 1 226 ? -41.521 18.376 76.798 1.00 43.22 226 GLU A O 1
ATOM 1802 N N . LYS A 1 227 ? -40.047 20.041 76.928 1.00 40.09 227 LYS A N 1
ATOM 1803 C CA . LYS A 1 227 ? -40.928 20.919 77.732 1.00 40.09 227 LYS A CA 1
ATOM 1804 C C . LYS A 1 227 ? -41.897 21.808 76.935 1.00 40.09 227 LYS A C 1
ATOM 1806 O O . LYS A 1 227 ? -42.595 22.613 77.545 1.00 40.09 227 LYS A O 1
ATOM 1811 N N . GLN A 1 228 ? -42.004 21.658 75.611 1.00 42.44 228 GLN A N 1
ATOM 1812 C CA . GLN A 1 228 ? -42.938 22.452 74.786 1.00 42.44 228 GLN A CA 1
ATOM 1813 C C . GLN A 1 228 ? -44.149 21.690 74.218 1.00 42.44 228 GLN A C 1
ATOM 1815 O O . GLN A 1 228 ? -44.986 22.317 73.579 1.00 42.44 228 GLN A O 1
ATOM 1820 N N . GLN A 1 229 ? -44.323 20.390 74.487 1.00 42.09 229 GLN A N 1
ATOM 1821 C CA . GLN A 1 229 ? -45.414 19.603 73.873 1.00 42.09 229 GLN A CA 1
ATOM 1822 C C . GLN A 1 229 ? -46.394 18.920 74.840 1.00 42.09 229 GLN A C 1
ATOM 1824 O O . GLN A 1 229 ? -47.168 18.059 74.436 1.00 42.09 229 GLN A O 1
ATOM 1829 N N . LYS A 1 230 ? -46.454 19.341 76.108 1.00 38.41 230 LYS A N 1
ATOM 1830 C CA . LYS A 1 230 ? -47.530 18.926 77.029 1.00 38.41 230 LYS A CA 1
ATOM 1831 C C . LYS A 1 230 ? -48.151 20.120 77.742 1.00 38.41 230 LYS A C 1
ATOM 1833 O O . LYS A 1 230 ? -47.964 20.335 78.935 1.00 38.41 230 LYS A O 1
ATOM 1838 N N . LYS A 1 231 ? -48.921 20.898 76.988 1.00 40.03 231 LYS A N 1
ATOM 1839 C CA . LYS A 1 231 ? -49.996 21.736 77.520 1.00 40.03 231 LYS A CA 1
ATOM 1840 C C . LYS A 1 231 ? -51.062 21.839 76.444 1.00 40.03 231 LYS A C 1
ATOM 1842 O O . LYS A 1 231 ? -50.874 22.574 75.490 1.00 40.03 231 LYS A O 1
ATOM 1847 N N . ILE A 1 232 ? -52.100 21.027 76.603 1.00 42.00 232 ILE A N 1
ATOM 1848 C CA . ILE A 1 232 ? -53.495 21.154 76.155 1.00 42.00 232 ILE A CA 1
ATOM 1849 C C . ILE A 1 232 ? -54.004 19.713 76.152 1.00 42.00 232 ILE A C 1
ATOM 1851 O O . ILE A 1 232 ? -53.622 18.933 75.291 1.00 42.00 232 ILE A O 1
ATOM 1855 N N . TYR A 1 233 ? -54.748 19.340 77.191 1.00 33.97 233 TYR A N 1
ATOM 1856 C CA . TYR A 1 233 ? -55.987 18.565 77.083 1.00 33.97 233 TYR A CA 1
ATOM 1857 C C . TYR A 1 233 ? -56.546 18.349 78.491 1.00 33.97 233 TYR A C 1
ATOM 1859 O O . TYR A 1 233 ? -56.165 17.428 79.209 1.00 33.97 233 TYR A O 1
ATOM 1867 N N . ALA A 1 234 ? -57.437 19.253 78.877 1.00 35.84 234 ALA A N 1
ATOM 1868 C CA . ALA A 1 234 ? -58.462 19.032 79.882 1.00 35.84 234 ALA A CA 1
ATOM 1869 C C . ALA A 1 234 ? -59.570 20.056 79.614 1.00 35.84 234 ALA A C 1
ATOM 1871 O O . ALA A 1 234 ? -59.565 21.132 80.194 1.00 35.84 234 ALA A O 1
ATOM 1872 N N . ASP A 1 235 ? -60.424 19.773 78.631 1.00 34.28 235 ASP A N 1
ATOM 1873 C CA . ASP A 1 235 ? -61.872 19.753 78.851 1.00 34.28 235 ASP A CA 1
ATOM 1874 C C . ASP A 1 235 ? -62.598 19.221 77.609 1.00 34.28 235 ASP A C 1
ATOM 1876 O O . ASP A 1 235 ? -62.284 19.560 76.471 1.00 34.28 235 ASP A O 1
ATOM 1880 N N . LYS A 1 236 ? -63.556 18.325 77.854 1.00 44.47 236 LYS A N 1
ATOM 1881 C CA . LYS A 1 236 ? -64.574 17.876 76.894 1.00 44.47 236 LYS A CA 1
ATOM 1882 C C . LYS A 1 236 ? -65.486 19.089 76.635 1.00 44.47 236 LYS A C 1
ATOM 1884 O O . LYS A 1 236 ? -65.749 19.853 77.554 1.00 44.47 236 LYS A O 1
ATOM 1889 N N . THR A 1 237 ? -66.055 19.354 75.464 1.00 42.66 237 THR A N 1
ATOM 1890 C CA . THR A 1 237 ? -67.066 18.573 74.732 1.00 42.66 237 THR A CA 1
ATOM 1891 C C . THR A 1 237 ? -67.491 19.439 73.524 1.00 42.66 237 THR A C 1
ATOM 1893 O O . THR A 1 237 ? -67.457 20.660 73.646 1.00 42.66 237 THR A O 1
ATOM 1896 N N . CYS A 1 238 ? -67.969 18.819 72.436 1.00 45.56 238 CYS A N 1
ATOM 1897 C CA . CYS A 1 238 ? -68.567 19.425 71.223 1.00 45.56 238 CYS A CA 1
ATOM 1898 C C . CYS A 1 238 ? -67.614 19.996 70.156 1.00 45.56 238 CYS A C 1
ATOM 1900 O O . CYS A 1 238 ? -67.334 21.183 70.175 1.00 45.56 238 CYS A O 1
ATOM 1902 N N . GLN A 1 239 ? -67.228 19.159 69.180 1.00 43.19 239 GLN A N 1
ATOM 1903 C CA . GLN A 1 239 ? -67.098 19.469 67.735 1.00 43.19 239 GLN A CA 1
ATOM 1904 C C . GLN A 1 239 ? -66.436 18.267 67.032 1.00 43.19 239 GLN A C 1
ATOM 1906 O O . GLN A 1 239 ? -65.250 18.273 66.742 1.00 43.19 239 GLN A O 1
ATOM 1911 N N . GLN A 1 240 ? -67.180 17.174 66.824 1.00 46.78 240 GLN A N 1
ATOM 1912 C CA . GLN A 1 240 ? -66.660 15.988 66.116 1.00 46.78 240 GLN A CA 1
ATOM 1913 C C . GLN A 1 240 ? -66.954 15.982 64.605 1.00 46.78 240 GLN A C 1
ATOM 1915 O O . GLN A 1 240 ? -66.388 15.156 63.897 1.00 46.78 240 GLN A O 1
ATOM 1920 N N . ASP A 1 241 ? -67.754 16.924 64.096 1.00 47.97 241 ASP A N 1
ATOM 1921 C CA . ASP A 1 241 ? -68.131 16.953 62.672 1.00 47.97 241 ASP A CA 1
ATOM 1922 C C . ASP A 1 241 ? -67.312 17.951 61.827 1.00 47.97 241 ASP A C 1
ATOM 1924 O O . ASP A 1 241 ? -67.146 17.746 60.626 1.00 47.97 241 ASP A O 1
ATOM 1928 N N . GLU A 1 242 ? -66.738 18.998 62.431 1.00 51.00 242 GLU A N 1
ATOM 1929 C CA . GLU A 1 242 ? -65.944 20.016 61.712 1.00 51.00 242 GLU A CA 1
ATOM 1930 C C . GLU A 1 242 ? -64.496 19.556 61.441 1.00 51.00 242 GLU A C 1
ATOM 1932 O O . GLU A 1 242 ? -63.952 19.814 60.366 1.00 51.00 242 GLU A O 1
ATOM 1937 N N . ASP A 1 243 ? -63.902 18.779 62.353 1.00 51.72 243 ASP A N 1
ATOM 1938 C CA . ASP A 1 243 ? -62.538 18.248 62.203 1.00 51.72 243 ASP A CA 1
ATOM 1939 C C . ASP A 1 243 ? -62.451 17.078 61.206 1.00 51.72 243 ASP A C 1
ATOM 1941 O O . ASP A 1 243 ? -61.425 16.899 60.547 1.00 51.72 243 ASP A O 1
ATOM 1945 N N . LEU A 1 244 ? -63.537 16.314 61.018 1.00 54.59 244 LEU A N 1
ATOM 1946 C CA . LEU A 1 244 ? -63.594 15.255 60.003 1.00 54.59 244 LEU A CA 1
ATOM 1947 C C . LEU A 1 244 ? -63.678 15.849 58.585 1.00 54.59 244 LEU A C 1
ATOM 1949 O O . LEU A 1 244 ? -63.017 15.366 57.667 1.00 54.59 244 LEU A O 1
ATOM 1953 N N . LEU A 1 245 ? -64.439 16.937 58.410 1.00 54.22 245 LEU A N 1
ATOM 1954 C CA . LEU A 1 245 ? -64.534 17.667 57.141 1.00 54.22 245 LEU A CA 1
ATOM 1955 C C . LEU A 1 245 ? -63.234 18.408 56.799 1.00 54.22 245 LEU A C 1
ATOM 1957 O O . LEU A 1 245 ? -62.829 18.395 55.636 1.00 54.22 245 LEU A O 1
ATOM 1961 N N . ASN A 1 246 ? -62.545 18.983 57.790 1.00 54.50 246 ASN A N 1
ATOM 1962 C CA . ASN A 1 246 ? -61.230 19.596 57.589 1.00 54.50 246 ASN A CA 1
ATOM 1963 C C . ASN A 1 246 ? -60.139 18.561 57.277 1.00 54.50 246 ASN A C 1
ATOM 1965 O O . ASN A 1 246 ? -59.336 18.795 56.377 1.00 54.50 246 ASN A O 1
ATOM 1969 N N . SER A 1 247 ? -60.147 17.389 57.923 1.00 57.62 247 SER A N 1
ATOM 1970 C CA . SER A 1 247 ? -59.208 16.302 57.609 1.00 57.62 247 SER A CA 1
ATOM 1971 C C . SER A 1 247 ? -59.412 15.748 56.193 1.00 57.62 247 SER A C 1
ATOM 1973 O O . SER A 1 247 ? -58.436 15.552 55.468 1.00 57.62 247 SER A O 1
ATOM 1975 N N . ILE A 1 248 ? -60.664 15.568 55.755 1.00 58.09 248 ILE A N 1
ATOM 1976 C CA . ILE A 1 248 ? -60.982 15.126 54.388 1.00 58.09 248 ILE A CA 1
ATOM 1977 C C . ILE A 1 248 ? -60.630 16.220 53.367 1.00 58.09 248 ILE A C 1
ATOM 1979 O O . ILE A 1 248 ? -60.092 15.917 52.303 1.00 58.09 248 ILE A O 1
ATOM 1983 N N . ALA A 1 249 ? -60.877 17.498 53.672 1.00 59.62 249 ALA A N 1
ATOM 1984 C CA . ALA A 1 249 ? -60.492 18.610 52.802 1.00 59.62 249 ALA A CA 1
ATOM 1985 C C . ALA A 1 249 ? -58.963 18.750 52.671 1.00 59.62 249 ALA A C 1
ATOM 1987 O O . ALA A 1 249 ? -58.465 18.993 51.569 1.00 59.62 249 ALA A O 1
ATOM 1988 N N . GLU A 1 250 ? -58.203 18.544 53.750 1.00 60.00 250 GLU A N 1
ATOM 1989 C CA . GLU A 1 250 ? -56.736 18.523 53.730 1.00 60.00 250 GLU A CA 1
ATOM 1990 C C . GLU A 1 250 ? -56.173 17.304 52.984 1.00 60.00 250 GLU A C 1
ATOM 1992 O O . GLU A 1 250 ? -55.196 17.442 52.240 1.00 60.00 250 GLU A O 1
ATOM 1997 N N . GLU A 1 251 ? -56.801 16.131 53.099 1.00 60.28 251 GLU A N 1
ATOM 1998 C CA . GLU A 1 251 ? -56.419 14.922 52.360 1.00 60.28 251 GLU A CA 1
ATOM 1999 C C . GLU A 1 251 ? -56.723 15.053 50.857 1.00 60.28 251 GLU A C 1
ATOM 2001 O O . GLU A 1 251 ? -55.873 14.751 50.015 1.00 60.28 251 GLU A O 1
ATOM 2006 N N . VAL A 1 252 ? -57.888 15.600 50.489 1.00 61.84 252 VAL A N 1
ATOM 2007 C CA . VAL A 1 252 ? -58.257 15.898 49.093 1.00 61.84 252 VAL A CA 1
ATOM 2008 C C . VAL A 1 252 ? -57.323 16.951 48.490 1.00 61.84 252 VAL A C 1
ATOM 2010 O O . VAL A 1 252 ? -56.870 16.792 47.355 1.00 61.84 252 VAL A O 1
ATOM 2013 N N . ASN A 1 253 ? -56.964 17.992 49.245 1.00 64.81 253 ASN A N 1
ATOM 2014 C CA . ASN A 1 253 ? -56.019 19.017 48.801 1.00 64.81 253 ASN A CA 1
ATOM 2015 C C . ASN A 1 253 ? -54.592 18.453 48.648 1.00 64.81 253 ASN A C 1
ATOM 2017 O O . ASN A 1 253 ? -53.900 18.744 47.669 1.00 64.81 253 ASN A O 1
ATOM 2021 N N . SER A 1 254 ? -54.167 17.576 49.561 1.00 65.12 254 SER A N 1
ATOM 2022 C CA . SER A 1 254 ? -52.878 16.874 49.484 1.00 65.12 254 SER A CA 1
ATOM 2023 C C . SER A 1 254 ? -52.816 15.928 48.281 1.00 65.12 254 SER A C 1
ATOM 2025 O O . SER A 1 254 ? -51.817 15.912 47.558 1.00 65.12 254 SER A O 1
ATOM 2027 N N . ASN A 1 255 ? -53.906 15.214 47.993 1.00 72.44 255 ASN A N 1
ATOM 2028 C CA . ASN A 1 255 ? -54.035 14.353 46.819 1.00 72.44 255 ASN A CA 1
ATOM 2029 C C . ASN A 1 255 ? -54.055 15.153 45.509 1.00 72.44 255 ASN A C 1
ATOM 2031 O O . ASN A 1 255 ? -53.396 14.759 44.546 1.00 72.44 255 ASN A O 1
ATOM 2035 N N . PHE A 1 256 ? -54.726 16.308 45.472 1.00 70.69 256 PHE A N 1
ATOM 2036 C CA . PHE A 1 256 ? -54.721 17.202 44.311 1.00 70.69 256 PHE A CA 1
ATOM 2037 C C . PHE A 1 256 ? -53.328 17.785 44.049 1.00 70.69 256 PHE A C 1
ATOM 2039 O O . PHE A 1 256 ? -52.852 17.805 42.913 1.00 70.69 256 PHE A O 1
ATOM 2046 N N . LYS A 1 257 ? -52.623 18.193 45.110 1.00 71.81 257 LYS A N 1
ATOM 2047 C CA . LYS A 1 257 ? -51.247 18.689 45.023 1.00 71.81 257 LYS A CA 1
ATOM 2048 C C . LYS A 1 257 ? -50.292 17.597 44.536 1.00 71.81 257 LYS A C 1
ATOM 2050 O O . LYS A 1 257 ? -49.474 17.853 43.655 1.00 71.81 257 LYS A O 1
ATOM 2055 N N . ASN A 1 258 ? -50.432 16.369 45.036 1.00 78.00 258 ASN A N 1
ATOM 2056 C CA . ASN A 1 258 ? -49.630 15.226 44.599 1.00 78.00 258 ASN A CA 1
ATOM 2057 C C . ASN A 1 258 ? -49.917 14.847 43.131 1.00 78.00 258 ASN A C 1
ATOM 2059 O O . ASN A 1 258 ? -48.990 14.632 42.348 1.00 78.00 258 ASN A O 1
ATOM 2063 N N . ALA A 1 259 ? -51.188 14.862 42.716 1.00 76.25 259 ALA A N 1
ATOM 2064 C CA . ALA A 1 259 ? -51.582 14.659 41.324 1.00 76.25 259 ALA A CA 1
ATOM 2065 C C . ALA A 1 259 ? -50.997 15.742 40.402 1.00 76.25 259 ALA A C 1
ATOM 2067 O O . ALA A 1 259 ? -50.428 15.407 39.365 1.00 76.25 259 ALA A O 1
ATOM 2068 N N . ALA A 1 260 ? -51.043 17.017 40.800 1.00 78.69 260 ALA A N 1
ATOM 2069 C CA . ALA A 1 260 ? -50.455 18.124 40.047 1.00 78.69 260 ALA A CA 1
ATOM 2070 C C . ALA A 1 260 ? -48.921 18.020 39.934 1.00 78.69 260 ALA A C 1
ATOM 2072 O O . ALA A 1 260 ? -48.362 18.291 38.870 1.00 78.69 260 ALA A O 1
ATOM 2073 N N . HIS A 1 261 ? -48.230 17.586 40.995 1.00 78.75 261 HIS A N 1
ATOM 2074 C CA . HIS A 1 261 ? -46.788 17.317 40.948 1.00 78.75 261 HIS A CA 1
ATOM 2075 C C . HIS A 1 261 ? -46.449 16.156 40.005 1.00 78.75 261 HIS A C 1
ATOM 2077 O O . HIS A 1 261 ? -45.504 16.262 39.224 1.00 78.75 261 HIS A O 1
ATOM 2083 N N . LYS A 1 262 ? -47.244 15.079 40.019 1.00 85.94 262 LYS A N 1
ATOM 2084 C CA . LYS A 1 262 ? -47.072 13.936 39.113 1.00 85.94 262 LYS A CA 1
ATOM 2085 C C . LYS A 1 262 ? -47.340 14.313 37.653 1.00 85.94 262 LYS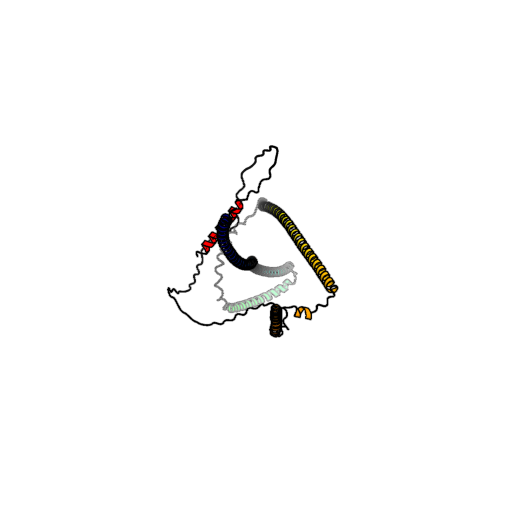 A C 1
ATOM 2087 O O . LYS A 1 262 ? -46.618 13.860 36.772 1.00 85.94 262 LYS A O 1
ATOM 2092 N N . LEU A 1 263 ? -48.322 15.180 37.406 1.00 84.81 263 LEU A N 1
ATOM 2093 C CA . LEU A 1 263 ? -48.640 15.702 36.075 1.00 84.81 263 LEU A CA 1
ATOM 2094 C C . LEU A 1 263 ? -47.493 16.564 35.530 1.00 84.81 263 LEU A C 1
ATOM 2096 O O . LEU A 1 263 ? -47.024 16.302 34.431 1.00 84.81 263 LEU A O 1
ATOM 2100 N N . LYS A 1 264 ? -46.952 17.488 36.339 1.00 86.00 264 LYS A N 1
ATOM 2101 C CA . LYS A 1 264 ? -45.765 18.283 35.968 1.00 86.00 264 LYS A CA 1
ATOM 2102 C C . LYS A 1 264 ? -44.525 17.429 35.711 1.00 86.00 264 LYS A C 1
ATOM 2104 O O . LYS A 1 264 ? -43.756 17.721 34.803 1.00 86.00 264 LYS A O 1
ATOM 2109 N N . PHE A 1 265 ? -44.318 16.375 36.500 1.00 87.75 265 PHE A N 1
ATOM 2110 C CA . PHE A 1 265 ? -43.213 15.440 36.280 1.00 87.75 265 PHE A CA 1
ATOM 2111 C C . PHE A 1 265 ? -43.350 14.702 34.938 1.00 87.75 265 PHE A C 1
ATOM 2113 O O . PHE A 1 265 ? -42.377 14.583 34.197 1.00 87.75 265 PHE A O 1
ATOM 2120 N N . LEU A 1 266 ? -44.558 14.235 34.604 1.00 88.69 266 LEU A N 1
ATOM 2121 C CA . LEU A 1 266 ? -44.834 13.574 33.325 1.00 88.69 266 LEU A CA 1
ATOM 2122 C C . LEU A 1 266 ? -44.742 14.537 32.134 1.00 88.69 266 LEU A C 1
ATOM 2124 O O . LEU A 1 266 ? -44.266 14.140 31.076 1.00 88.69 266 LEU A O 1
ATOM 2128 N N . GLU A 1 267 ? -45.157 15.790 32.306 1.00 88.81 267 GLU A N 1
ATOM 2129 C CA . GLU A 1 267 ? -45.036 16.844 31.296 1.00 88.81 267 GLU A CA 1
ATOM 2130 C C . GLU A 1 267 ? -43.562 17.154 30.993 1.00 88.81 267 GLU A C 1
ATOM 2132 O O . GLU A 1 267 ? -43.169 17.159 29.829 1.00 88.81 267 GLU A O 1
ATOM 2137 N N . GLY A 1 268 ? -42.718 17.253 32.028 1.00 88.44 268 GLY A N 1
ATOM 2138 C CA . GLY A 1 268 ? -41.267 17.385 31.859 1.00 88.44 268 GLY A CA 1
ATOM 2139 C C . GLY A 1 268 ? -40.634 16.187 31.139 1.00 88.44 268 GLY A C 1
ATOM 2140 O O . GLY A 1 268 ? -39.854 16.369 30.209 1.00 88.44 268 GLY A O 1
ATOM 2141 N N . GLN A 1 269 ? -41.025 14.955 31.490 1.00 89.88 269 GLN A N 1
ATOM 2142 C CA . GLN A 1 269 ? -40.581 13.746 30.776 1.00 89.88 269 GLN A CA 1
ATOM 2143 C C . GLN A 1 269 ? -41.022 13.742 29.304 1.00 89.88 269 GLN A C 1
ATOM 2145 O O . GLN A 1 269 ? -40.276 13.311 28.427 1.00 89.88 269 GLN A O 1
ATOM 2150 N N . TYR A 1 270 ? -42.232 14.219 29.014 1.00 92.50 270 TYR A N 1
ATOM 2151 C CA . TYR A 1 270 ? -42.744 14.310 27.650 1.00 92.50 270 TYR A CA 1
ATOM 2152 C C . TYR A 1 270 ? -41.985 15.355 26.817 1.00 92.50 270 TYR A C 1
ATOM 2154 O O . TYR A 1 270 ? -41.631 15.080 25.669 1.00 92.50 270 TYR A O 1
ATOM 2162 N N . GLU A 1 271 ? -41.668 16.516 27.393 1.00 92.25 271 GLU A N 1
ATOM 2163 C CA . GLU A 1 271 ? -40.842 17.543 26.745 1.00 92.25 271 GLU A CA 1
ATOM 2164 C C . GLU A 1 271 ? -39.404 17.066 26.499 1.00 92.25 271 GLU A C 1
ATOM 2166 O O . GLU A 1 271 ? -38.878 17.250 25.398 1.00 92.25 271 GLU A O 1
ATOM 2171 N N . GLU A 1 272 ? -38.789 16.382 27.469 1.00 91.12 272 GLU A N 1
ATOM 2172 C CA . GLU A 1 272 ? -37.473 15.754 27.299 1.00 91.12 272 GLU A CA 1
ATOM 2173 C C . GLU A 1 272 ? -37.486 14.740 26.148 1.00 91.12 272 GLU A C 1
ATOM 2175 O O . GLU A 1 272 ? -36.607 14.764 25.283 1.00 91.12 272 GLU A O 1
ATOM 2180 N N . LYS A 1 273 ? -38.522 13.893 26.076 1.00 92.25 273 LYS A N 1
ATOM 2181 C CA . LYS A 1 273 ? -38.686 12.915 24.991 1.00 92.25 273 LYS A CA 1
ATOM 2182 C C . LYS A 1 273 ? -38.908 13.578 23.634 1.00 92.25 273 LYS A C 1
ATOM 2184 O O . LYS A 1 273 ? -38.358 13.111 22.637 1.00 92.25 273 LYS A O 1
ATOM 2189 N N . LEU A 1 274 ? -39.659 14.677 23.568 1.00 93.06 274 LEU A N 1
ATOM 2190 C CA . LEU A 1 274 ? -39.822 15.454 22.335 1.00 93.06 274 LEU A CA 1
ATOM 2191 C C . LEU A 1 274 ? -38.497 16.058 21.858 1.00 93.06 274 LEU A C 1
ATOM 2193 O O . LEU A 1 274 ? -38.203 16.030 20.659 1.00 93.06 274 LEU A O 1
ATOM 2197 N N . GLN A 1 275 ? -37.680 16.571 22.778 1.00 93.62 275 GLN A N 1
ATOM 2198 C CA . GLN A 1 275 ? -36.368 17.115 22.444 1.00 93.62 275 GLN A CA 1
ATOM 2199 C C . GLN A 1 275 ? -35.392 16.014 21.998 1.00 93.62 275 GLN A C 1
ATOM 2201 O O . GLN A 1 275 ? -34.655 16.209 21.032 1.00 93.62 275 GLN A O 1
ATOM 2206 N N . GLU A 1 276 ? -35.430 14.840 22.633 1.00 94.94 276 GLU A N 1
ATOM 2207 C CA . GLU A 1 276 ? -34.660 13.658 22.226 1.00 94.94 276 GLU A CA 1
ATOM 2208 C C . GLU A 1 276 ? -35.031 13.208 20.803 1.00 94.94 276 GLU A C 1
ATOM 2210 O O . GLU A 1 276 ? -34.151 13.026 19.961 1.00 94.94 276 GLU A O 1
ATOM 2215 N N . ILE A 1 277 ? -36.329 13.121 20.488 1.00 93.25 277 ILE A N 1
ATOM 2216 C CA . ILE A 1 277 ? -36.818 12.783 19.140 1.00 93.25 277 ILE A CA 1
ATOM 2217 C C . ILE A 1 277 ? -36.333 13.803 18.105 1.00 93.25 277 ILE A C 1
ATOM 2219 O O . ILE A 1 277 ? -35.926 13.424 17.005 1.00 93.25 277 ILE A O 1
ATOM 2223 N N . LYS A 1 278 ? -36.354 15.097 18.440 1.00 95.38 278 LYS A N 1
ATOM 2224 C CA . LYS A 1 278 ? -35.878 16.154 17.542 1.00 95.38 278 LYS A CA 1
ATOM 2225 C C . LYS A 1 278 ? -34.382 16.022 17.254 1.00 95.38 278 LYS A C 1
ATOM 2227 O O . LYS A 1 278 ? -33.997 16.080 16.089 1.00 95.38 278 LYS A O 1
ATOM 2232 N N . ASN A 1 279 ? -33.572 15.783 18.286 1.00 94.75 279 ASN A N 1
ATOM 2233 C CA . ASN A 1 279 ? -32.133 15.564 18.134 1.00 94.75 279 ASN A CA 1
ATOM 2234 C C . ASN A 1 279 ? -31.856 14.338 17.246 1.00 94.75 279 ASN A C 1
ATOM 2236 O O . ASN A 1 279 ? -31.109 14.437 16.277 1.00 94.75 279 ASN A O 1
ATOM 2240 N N . LEU A 1 280 ? -32.539 13.215 17.497 1.00 94.75 280 LEU A N 1
ATOM 2241 C CA . LEU A 1 280 ? -32.408 12.000 16.684 1.00 94.75 280 LEU A CA 1
ATOM 2242 C C . LEU A 1 280 ? -32.823 12.218 15.223 1.00 94.75 280 LEU A C 1
ATOM 2244 O O . LEU A 1 280 ? -32.201 11.678 14.309 1.00 94.75 280 LEU A O 1
ATOM 2248 N N . MET A 1 281 ? -33.869 13.008 14.979 1.00 94.50 281 MET A N 1
ATOM 2249 C CA . MET A 1 281 ? -34.308 13.339 13.624 1.00 94.50 281 MET A CA 1
ATOM 2250 C C . MET A 1 281 ? -33.263 14.178 12.876 1.00 94.50 281 MET A C 1
ATOM 2252 O O . MET A 1 281 ? -33.063 13.976 11.677 1.00 94.50 281 MET A O 1
ATOM 2256 N N . ASP A 1 282 ? -32.599 15.108 13.557 1.00 94.69 282 ASP A N 1
ATOM 2257 C CA . ASP A 1 282 ? -31.543 15.918 12.952 1.00 94.69 282 ASP A CA 1
ATOM 2258 C C . ASP A 1 282 ? -30.275 15.081 12.683 1.00 94.69 282 ASP A C 1
ATOM 2260 O O . ASP A 1 282 ? -29.710 15.188 11.592 1.00 94.69 282 ASP A O 1
ATOM 2264 N N . ASP A 1 283 ? -29.926 14.139 13.567 1.00 92.81 283 ASP A N 1
ATOM 2265 C CA . ASP A 1 283 ? -28.855 13.155 13.336 1.00 92.81 283 ASP A CA 1
ATOM 2266 C C . ASP A 1 283 ? -29.140 12.245 12.129 1.00 92.81 283 ASP A C 1
ATOM 2268 O O . ASP A 1 283 ? -28.239 11.904 11.356 1.00 92.81 283 ASP A O 1
ATOM 2272 N N . VAL A 1 284 ? -30.396 11.824 11.939 1.00 93.31 284 VAL A N 1
ATOM 2273 C CA . VAL A 1 284 ? -30.804 11.048 10.754 1.00 93.31 284 VAL A CA 1
ATOM 2274 C C . VAL A 1 284 ? -30.644 11.883 9.485 1.00 93.31 284 VAL A C 1
ATOM 2276 O O . VAL A 1 284 ? -30.039 11.407 8.528 1.00 93.31 284 VAL A O 1
ATOM 2279 N N . LYS A 1 285 ? -31.090 13.146 9.482 1.00 94.31 285 LYS A N 1
ATOM 2280 C CA . LYS A 1 285 ? -30.922 14.038 8.319 1.00 94.31 285 LYS A CA 1
ATOM 2281 C C . LYS A 1 285 ? -29.455 14.277 7.978 1.00 94.31 285 LYS A C 1
ATOM 2283 O O . LYS A 1 285 ? -29.118 14.349 6.797 1.00 94.31 285 LYS A O 1
ATOM 2288 N N . GLN A 1 286 ? -28.593 14.425 8.984 1.00 91.44 286 GLN A N 1
ATOM 2289 C CA . GLN A 1 286 ? -27.160 14.579 8.757 1.00 91.44 286 GLN A CA 1
ATOM 2290 C C . GLN A 1 286 ? -26.575 13.314 8.120 1.00 91.44 286 GLN A C 1
ATOM 2292 O O . GLN A 1 286 ? -25.915 13.400 7.084 1.00 91.44 286 GLN A O 1
ATOM 2297 N N . ARG A 1 287 ? -26.878 12.135 8.676 1.00 90.88 287 ARG A N 1
ATOM 2298 C CA . ARG A 1 287 ? -26.416 10.861 8.108 1.00 90.88 287 ARG A CA 1
ATOM 2299 C C . ARG A 1 287 ? -26.931 10.632 6.689 1.00 90.88 287 ARG A C 1
ATOM 2301 O O . ARG A 1 287 ? -26.169 10.171 5.847 1.00 90.88 287 ARG A O 1
ATOM 2308 N N . ASP A 1 288 ? -28.166 11.015 6.380 1.00 91.25 288 ASP A N 1
ATOM 2309 C CA . ASP A 1 288 ? -28.705 10.928 5.016 1.00 91.25 288 ASP A CA 1
ATOM 2310 C C . ASP A 1 288 ? -27.930 11.812 4.023 1.00 91.25 288 ASP A C 1
ATOM 2312 O O . ASP A 1 288 ? -27.696 11.415 2.878 1.00 91.25 288 ASP A O 1
ATOM 2316 N N . GLN A 1 289 ? -27.479 12.997 4.449 1.00 91.00 289 GLN A N 1
ATOM 2317 C CA . GLN A 1 289 ? -26.627 13.859 3.623 1.00 91.00 289 GLN A CA 1
ATOM 2318 C C . GLN A 1 289 ? -25.239 13.248 3.409 1.00 91.00 289 GLN A C 1
ATOM 2320 O O . GLN A 1 289 ? -24.736 13.257 2.284 1.00 91.00 289 GLN A O 1
ATOM 2325 N N . GLU A 1 290 ? -24.639 12.682 4.456 1.00 90.94 290 GLU A N 1
ATOM 2326 C CA . GLU A 1 290 ? -23.355 11.978 4.368 1.00 90.94 290 GLU A CA 1
ATOM 2327 C C . GLU A 1 290 ? -23.449 10.773 3.423 1.00 90.94 290 GLU A C 1
ATOM 2329 O O . GLU A 1 290 ? -22.613 10.616 2.531 1.00 90.94 290 GLU A O 1
ATOM 2334 N N . ILE A 1 291 ? -24.513 9.973 3.541 1.00 91.19 291 ILE A N 1
ATOM 2335 C CA . ILE A 1 291 ? -24.792 8.844 2.645 1.00 91.19 291 ILE A CA 1
ATOM 2336 C C . ILE A 1 291 ? -24.903 9.325 1.198 1.00 91.19 291 ILE A C 1
ATOM 2338 O O . ILE A 1 291 ? -24.313 8.713 0.307 1.00 91.19 291 ILE A O 1
ATOM 2342 N N . LYS A 1 292 ? -25.605 10.434 0.944 1.00 93.88 292 LYS A N 1
ATOM 2343 C CA . LYS A 1 292 ? -25.741 10.987 -0.407 1.00 93.88 292 LYS A CA 1
ATOM 2344 C C . LYS A 1 292 ? -24.392 11.410 -0.998 1.00 93.88 292 LYS A C 1
ATOM 2346 O O . LYS A 1 292 ? -24.095 11.072 -2.143 1.00 93.88 292 LYS A O 1
ATOM 2351 N N . ILE A 1 293 ? -23.549 12.087 -0.216 1.00 90.94 293 ILE A N 1
ATOM 2352 C CA . ILE A 1 293 ? -22.197 12.483 -0.646 1.00 90.94 293 ILE A CA 1
ATOM 2353 C C . ILE A 1 293 ? -21.348 11.241 -0.954 1.00 90.94 293 ILE A C 1
ATOM 2355 O O . ILE A 1 293 ? -20.658 11.189 -1.974 1.00 90.94 293 ILE A O 1
ATOM 2359 N N . LEU A 1 294 ? -21.424 10.209 -0.109 1.00 86.44 294 LEU A N 1
ATOM 2360 C CA . LEU A 1 294 ? -20.715 8.949 -0.331 1.00 86.44 294 LEU A CA 1
ATOM 2361 C C . LEU A 1 294 ? -21.207 8.226 -1.593 1.00 86.44 294 LEU A C 1
ATOM 2363 O O . LEU A 1 294 ? -20.390 7.700 -2.347 1.00 86.44 294 LEU A O 1
ATOM 2367 N N . GLN A 1 295 ? -22.510 8.235 -1.875 1.00 89.12 295 GLN A N 1
ATOM 2368 C CA . GLN A 1 295 ? -23.073 7.670 -3.107 1.00 89.12 295 GLN A CA 1
ATOM 2369 C C . GLN A 1 295 ? -22.576 8.401 -4.363 1.00 89.12 295 GLN A C 1
ATOM 2371 O O . GLN A 1 295 ? -22.208 7.758 -5.353 1.00 89.12 295 GLN A O 1
ATOM 2376 N N . GLU A 1 296 ? -22.509 9.733 -4.328 1.00 91.06 296 GLU A N 1
ATOM 2377 C CA . GLU A 1 296 ? -21.941 10.539 -5.415 1.00 91.06 296 GLU A CA 1
ATOM 2378 C C . GLU A 1 296 ? -20.451 10.216 -5.618 1.00 91.06 296 GLU A C 1
ATOM 2380 O O . GLU A 1 296 ? -19.998 10.012 -6.749 1.00 91.06 296 GLU A O 1
ATOM 2385 N N . TYR A 1 297 ? -19.698 10.059 -4.526 1.00 87.19 297 TYR A N 1
ATOM 2386 C CA . TYR A 1 297 ? -18.287 9.681 -4.575 1.00 87.19 297 TYR A CA 1
ATOM 2387 C C . TYR A 1 297 ? -18.067 8.270 -5.142 1.00 87.19 297 TYR A C 1
ATOM 2389 O O . TYR A 1 297 ? -17.196 8.073 -5.994 1.00 87.19 297 TYR A O 1
ATOM 2397 N N . ILE A 1 298 ? -18.886 7.292 -4.743 1.00 88.19 298 ILE A N 1
ATOM 2398 C CA . ILE A 1 298 ? -18.864 5.931 -5.303 1.00 88.19 298 ILE A CA 1
ATOM 2399 C C . ILE A 1 298 ? -19.144 5.969 -6.808 1.00 88.19 298 ILE A C 1
ATOM 2401 O O . ILE A 1 298 ? -18.437 5.323 -7.584 1.00 88.19 298 ILE A O 1
ATOM 2405 N N . THR A 1 299 ? -20.126 6.762 -7.238 1.00 89.62 299 THR A N 1
ATOM 2406 C CA . THR A 1 299 ? -20.470 6.920 -8.660 1.00 89.62 299 THR A CA 1
ATOM 2407 C C . THR A 1 299 ? -19.295 7.494 -9.456 1.00 89.62 299 THR A C 1
ATOM 2409 O O . THR A 1 299 ? -18.941 6.973 -10.517 1.00 89.62 299 THR A O 1
ATOM 2412 N N . TYR A 1 300 ? -18.626 8.515 -8.916 1.00 90.88 300 TYR A N 1
ATOM 2413 C CA . TYR A 1 300 ? -17.420 9.088 -9.514 1.00 90.88 300 TYR A CA 1
ATOM 2414 C C . TYR A 1 300 ? -16.273 8.068 -9.614 1.00 90.88 300 TYR A C 1
ATOM 2416 O O . TYR A 1 300 ? -15.631 7.945 -10.664 1.00 90.88 300 TYR A O 1
ATOM 2424 N N . LEU A 1 301 ? -16.025 7.296 -8.551 1.00 86.00 301 LEU A N 1
ATOM 2425 C CA . LEU A 1 301 ? -14.998 6.253 -8.553 1.00 86.00 301 LEU A CA 1
ATOM 2426 C C . LEU A 1 301 ? -15.297 5.150 -9.572 1.00 86.00 301 LEU A C 1
ATOM 2428 O O . LEU A 1 301 ? -14.388 4.732 -10.292 1.00 86.00 301 LEU A O 1
ATOM 2432 N N . LEU A 1 302 ? -16.556 4.723 -9.693 1.00 92.00 302 LEU A N 1
ATOM 2433 C CA . LEU A 1 302 ? -16.990 3.761 -10.707 1.00 92.00 302 LEU A CA 1
ATOM 2434 C C . LEU A 1 302 ? -16.717 4.277 -12.123 1.00 92.00 302 LEU A C 1
ATOM 2436 O O . LEU A 1 302 ? -16.153 3.557 -12.950 1.00 92.00 302 LEU A O 1
ATOM 2440 N N . GLN A 1 303 ? -17.038 5.543 -12.399 1.00 91.69 303 GLN A N 1
ATOM 2441 C CA . GLN A 1 303 ? -16.761 6.152 -13.698 1.00 91.69 303 GLN A CA 1
ATOM 2442 C C . GLN A 1 303 ? -15.255 6.199 -13.994 1.00 91.69 303 GLN A C 1
ATOM 2444 O O . GLN A 1 303 ? -14.823 5.824 -15.087 1.00 91.69 303 GLN A O 1
ATOM 2449 N N . LYS A 1 304 ? -14.436 6.602 -13.015 1.00 90.69 304 LYS A N 1
ATOM 2450 C CA . LYS A 1 304 ? -12.974 6.626 -13.156 1.00 90.69 304 LYS A CA 1
ATOM 2451 C C . LYS A 1 304 ? -12.403 5.225 -13.387 1.00 90.69 304 LYS A C 1
ATOM 2453 O O . LYS A 1 304 ? -11.518 5.066 -14.229 1.00 90.69 304 LYS A O 1
ATOM 2458 N N . ASN A 1 305 ? -12.930 4.215 -12.696 1.00 90.56 305 ASN A N 1
ATOM 2459 C CA . ASN A 1 305 ? -12.521 2.824 -12.871 1.00 90.56 305 ASN A CA 1
ATOM 2460 C C . ASN A 1 305 ? -12.824 2.322 -14.292 1.00 90.56 305 ASN A C 1
ATOM 2462 O O . ASN A 1 305 ? -11.944 1.771 -14.949 1.00 90.56 305 ASN A O 1
ATOM 2466 N N . ASN A 1 306 ? -14.009 2.623 -14.831 1.00 91.50 306 ASN A N 1
ATOM 2467 C CA . ASN A 1 306 ? -14.368 2.278 -16.211 1.00 91.50 306 ASN A CA 1
ATOM 2468 C C . ASN A 1 306 ? -13.426 2.929 -17.245 1.00 91.50 306 ASN A C 1
ATOM 2470 O O . ASN A 1 306 ? -13.010 2.294 -18.221 1.00 91.50 306 ASN A O 1
ATOM 2474 N N . VAL A 1 307 ? -13.026 4.187 -17.026 1.00 93.19 307 VAL A N 1
ATOM 2475 C CA . VAL A 1 307 ? -12.043 4.875 -17.885 1.00 93.19 307 VAL A CA 1
ATOM 2476 C C . VAL A 1 307 ? -10.662 4.213 -17.802 1.00 93.19 307 VAL A C 1
ATOM 2478 O O . VAL A 1 307 ? -9.968 4.084 -18.810 1.00 93.19 307 VAL A O 1
ATOM 2481 N N . LEU A 1 308 ? -10.238 3.771 -16.620 1.00 91.56 308 LEU A N 1
ATOM 2482 C CA . LEU A 1 308 ? -8.968 3.059 -16.468 1.00 91.56 308 LEU A CA 1
ATOM 2483 C C . LEU A 1 308 ? -9.018 1.676 -17.122 1.00 91.56 308 LEU A C 1
ATOM 2485 O O . LEU A 1 308 ? -8.110 1.323 -17.873 1.00 91.56 308 LEU A O 1
ATOM 2489 N N . GLN A 1 309 ? -10.101 0.929 -16.922 1.00 91.56 309 GLN A N 1
ATOM 2490 C CA . GLN A 1 309 ? -10.289 -0.391 -17.515 1.00 91.56 309 GLN A CA 1
ATOM 2491 C C . GLN A 1 309 ? -10.279 -0.333 -19.050 1.00 91.56 309 GLN A C 1
ATOM 2493 O O . GLN A 1 309 ? -9.650 -1.168 -19.703 1.00 91.56 309 GLN A O 1
ATOM 2498 N N . THR A 1 310 ? -10.915 0.681 -19.642 1.00 92.56 310 THR A N 1
ATOM 2499 C CA . THR A 1 310 ? -10.877 0.898 -21.098 1.00 92.56 310 THR A CA 1
ATOM 2500 C C . THR A 1 310 ? -9.469 1.235 -21.594 1.00 92.56 310 THR A C 1
ATOM 2502 O O . THR A 1 310 ? -9.034 0.649 -22.586 1.00 92.56 310 THR A O 1
ATOM 2505 N N . LYS A 1 311 ? -8.707 2.083 -20.886 1.00 92.12 311 LYS A N 1
ATOM 2506 C CA . LYS A 1 311 ? -7.294 2.360 -21.216 1.00 92.12 311 LYS A CA 1
ATOM 2507 C C . LYS A 1 311 ? -6.425 1.104 -21.168 1.00 92.12 311 LYS A C 1
ATOM 2509 O O . LYS A 1 311 ? -5.671 0.861 -22.108 1.00 92.12 311 LYS A O 1
ATOM 2514 N N . VAL A 1 312 ? -6.560 0.290 -20.121 1.00 91.56 312 VAL A N 1
ATOM 2515 C CA . VAL A 1 312 ? -5.820 -0.975 -19.984 1.00 91.56 312 VAL A CA 1
ATOM 2516 C C . VAL A 1 312 ? -6.163 -1.923 -21.133 1.00 91.56 312 VAL A C 1
ATOM 2518 O O . VAL A 1 312 ? -5.268 -2.481 -21.763 1.00 91.56 312 VAL A O 1
ATOM 2521 N N . LYS A 1 313 ? -7.448 -2.052 -21.483 1.00 94.69 313 LYS A N 1
ATOM 2522 C CA . LYS A 1 313 ? -7.886 -2.883 -22.614 1.00 94.69 313 LYS A CA 1
ATOM 2523 C C . LYS A 1 313 ? -7.280 -2.419 -23.945 1.00 94.69 313 LYS A C 1
ATOM 2525 O O . LYS A 1 313 ? -6.864 -3.256 -24.746 1.00 94.69 313 LYS A O 1
ATOM 2530 N N . CYS A 1 314 ? -7.192 -1.107 -24.173 1.00 92.94 314 CYS A N 1
ATOM 2531 C CA . CYS A 1 314 ? -6.515 -0.551 -25.346 1.00 92.94 314 CYS A CA 1
ATOM 2532 C C . CYS A 1 314 ? -5.016 -0.885 -25.353 1.00 92.94 314 CYS A C 1
ATOM 2534 O O . CYS A 1 314 ? -4.515 -1.366 -26.367 1.00 92.94 314 CYS A O 1
ATOM 2536 N N . GLN A 1 315 ? -4.321 -0.718 -24.225 1.00 92.88 315 GLN A N 1
ATOM 2537 C CA . GLN A 1 315 ? -2.894 -1.040 -24.115 1.00 92.88 315 GLN A CA 1
ATOM 2538 C C . GLN A 1 315 ? -2.613 -2.524 -24.365 1.00 92.88 315 GLN A C 1
ATOM 2540 O O . GLN A 1 315 ? -1.710 -2.851 -25.131 1.00 92.88 315 GLN A O 1
ATOM 2545 N N . ILE A 1 316 ? -3.410 -3.429 -23.787 1.00 93.19 316 ILE A N 1
ATOM 2546 C CA . ILE A 1 316 ? -3.288 -4.875 -24.030 1.00 93.19 316 ILE A CA 1
ATOM 2547 C C . ILE A 1 316 ? -3.390 -5.169 -25.531 1.00 93.19 316 ILE A C 1
ATOM 2549 O O . ILE A 1 316 ? -2.547 -5.878 -26.082 1.00 93.19 316 ILE A O 1
ATOM 2553 N N . LYS A 1 317 ? -4.373 -4.571 -26.216 1.00 94.94 317 LYS A N 1
ATOM 2554 C CA . LYS A 1 317 ? -4.553 -4.740 -27.663 1.00 94.94 317 LYS A CA 1
ATOM 2555 C C . LYS A 1 317 ? -3.360 -4.199 -28.460 1.00 94.94 317 LYS A C 1
ATOM 2557 O O . LYS A 1 317 ? -2.916 -4.844 -29.406 1.00 94.94 317 LYS A O 1
ATOM 2562 N N . GLU A 1 318 ? -2.815 -3.043 -28.084 1.00 93.81 318 GLU A N 1
ATOM 2563 C CA . GLU A 1 318 ? -1.620 -2.477 -28.722 1.00 93.81 318 GLU A CA 1
ATOM 2564 C C . GLU A 1 318 ? -0.389 -3.373 -28.557 1.00 93.81 318 GLU A C 1
ATOM 2566 O O . GLU A 1 318 ? 0.321 -3.621 -29.535 1.00 93.81 318 GLU A O 1
ATOM 2571 N N . TYR A 1 319 ? -0.141 -3.891 -27.352 1.00 93.12 319 TYR A N 1
ATOM 2572 C CA . TYR A 1 319 ? 0.970 -4.810 -27.102 1.00 93.12 319 TYR A CA 1
ATOM 2573 C C . TYR A 1 319 ? 0.812 -6.114 -27.877 1.00 93.12 319 TYR A C 1
ATOM 2575 O O . TYR A 1 319 ? 1.766 -6.574 -28.503 1.00 93.12 319 TYR A O 1
ATOM 2583 N N . GLN A 1 320 ? -0.398 -6.669 -27.918 1.00 95.06 320 GLN A N 1
ATOM 2584 C CA . GLN A 1 320 ? -0.685 -7.875 -28.687 1.00 95.06 320 GLN A CA 1
ATOM 2585 C C . GLN A 1 320 ? -0.458 -7.660 -30.194 1.00 95.06 320 GLN A C 1
ATOM 2587 O O . GLN A 1 320 ? 0.132 -8.511 -30.865 1.00 95.06 320 GLN A O 1
ATOM 2592 N N . ASN A 1 321 ? -0.839 -6.494 -30.724 1.00 95.06 321 ASN A N 1
ATOM 2593 C CA . ASN A 1 321 ? -0.564 -6.119 -32.112 1.00 95.06 321 ASN A CA 1
ATOM 2594 C C . ASN A 1 321 ? 0.942 -5.971 -32.381 1.00 95.06 321 ASN A C 1
ATOM 2596 O O . ASN A 1 321 ? 1.438 -6.487 -33.385 1.00 95.06 321 ASN A O 1
ATOM 2600 N N . LYS A 1 322 ? 1.686 -5.308 -31.483 1.00 95.25 322 LYS A N 1
ATOM 2601 C CA . LYS A 1 322 ? 3.150 -5.162 -31.591 1.00 95.25 322 LYS A CA 1
ATOM 2602 C C . LYS A 1 322 ? 3.852 -6.520 -31.580 1.00 95.25 322 LYS A C 1
ATOM 2604 O O . LYS A 1 322 ? 4.706 -6.760 -32.431 1.00 95.25 322 LYS A O 1
ATOM 2609 N N . LEU A 1 323 ? 3.451 -7.414 -30.678 1.00 94.25 323 LEU A N 1
ATOM 2610 C CA . LEU A 1 323 ? 3.992 -8.769 -30.583 1.00 94.25 323 LEU A CA 1
ATOM 2611 C C . LEU A 1 323 ? 3.719 -9.572 -31.861 1.00 94.25 323 LEU A C 1
ATOM 2613 O O . LEU A 1 323 ? 4.623 -10.199 -32.409 1.00 94.25 323 LEU A O 1
ATOM 2617 N N . THR A 1 324 ? 2.495 -9.497 -32.387 1.00 94.56 324 THR A N 1
ATOM 2618 C CA . THR A 1 324 ? 2.115 -10.171 -33.640 1.00 94.56 324 THR A CA 1
ATOM 2619 C C . THR A 1 324 ? 2.940 -9.659 -34.823 1.00 94.56 324 THR A C 1
ATOM 2621 O O . THR A 1 324 ? 3.403 -10.445 -35.651 1.00 94.56 324 THR A O 1
ATOM 2624 N N . LEU A 1 325 ? 3.184 -8.346 -34.891 1.00 95.75 325 LEU A N 1
ATOM 2625 C CA . LEU A 1 325 ? 4.020 -7.745 -35.928 1.00 95.75 325 LEU A CA 1
ATOM 2626 C C . LEU A 1 325 ? 5.484 -8.192 -35.819 1.00 95.75 325 LEU A C 1
ATOM 2628 O O . LEU A 1 325 ? 6.094 -8.522 -36.836 1.00 95.75 325 LEU A O 1
ATOM 2632 N N . GLN A 1 326 ? 6.051 -8.211 -34.610 1.00 94.06 326 GLN A N 1
ATOM 2633 C CA . GLN A 1 326 ? 7.418 -8.688 -34.384 1.00 94.06 326 GLN A CA 1
ATOM 2634 C C . GLN A 1 326 ? 7.567 -10.162 -34.757 1.00 94.06 326 GLN A C 1
ATOM 2636 O O . GLN A 1 326 ? 8.499 -10.503 -35.481 1.00 94.06 326 GLN A O 1
ATOM 2641 N N . LYS A 1 327 ? 6.609 -11.007 -34.358 1.00 95.88 327 LYS A N 1
ATOM 2642 C CA . LYS A 1 327 ? 6.569 -12.416 -34.755 1.00 95.88 327 LYS A CA 1
ATOM 2643 C C . LYS A 1 327 ? 6.545 -12.562 -36.274 1.00 95.88 327 LYS A C 1
ATOM 2645 O O . LYS A 1 327 ? 7.387 -13.255 -36.827 1.00 95.88 327 LYS A O 1
ATOM 2650 N N . LYS A 1 328 ? 5.677 -11.816 -36.969 1.00 96.12 328 LYS A N 1
ATOM 2651 C CA . LYS A 1 328 ? 5.623 -11.835 -38.439 1.00 96.12 328 LYS A CA 1
ATOM 2652 C C . LYS A 1 328 ? 6.967 -11.440 -39.072 1.00 96.12 328 LYS A C 1
ATOM 2654 O O . LYS A 1 328 ? 7.388 -12.075 -40.037 1.00 96.12 328 LYS A O 1
ATOM 2659 N N . LYS A 1 329 ? 7.651 -10.415 -38.543 1.00 95.62 329 LYS A N 1
ATOM 2660 C CA . LYS A 1 329 ? 8.976 -9.984 -39.033 1.00 95.62 329 LYS A CA 1
ATOM 2661 C C . LYS A 1 329 ? 10.034 -11.063 -38.820 1.00 95.62 329 LYS A C 1
ATOM 2663 O O . LYS A 1 329 ? 10.792 -11.351 -39.742 1.00 95.62 329 LYS A O 1
ATOM 2668 N N . TYR A 1 330 ? 10.059 -11.658 -37.632 1.00 95.75 330 TYR A N 1
ATOM 2669 C CA . TYR A 1 330 ? 10.975 -12.742 -37.301 1.00 95.75 330 TYR A CA 1
ATOM 2670 C C . TYR A 1 330 ? 10.746 -13.964 -38.196 1.00 95.75 330 TYR A C 1
ATOM 2672 O O . TYR A 1 330 ? 11.686 -14.422 -38.836 1.00 95.75 330 TYR A O 1
ATOM 2680 N N . ASP A 1 331 ? 9.498 -14.416 -38.332 1.00 94.81 331 ASP A N 1
ATOM 2681 C CA . ASP A 1 331 ? 9.133 -15.556 -39.180 1.00 94.81 331 ASP A CA 1
ATOM 2682 C C . ASP A 1 331 ? 9.502 -15.300 -40.652 1.00 94.81 331 ASP A C 1
ATOM 2684 O O . ASP A 1 331 ? 10.011 -16.186 -41.337 1.00 94.81 331 ASP A O 1
ATOM 2688 N N . SER A 1 332 ? 9.312 -14.067 -41.136 1.00 94.50 332 SER A N 1
ATOM 2689 C CA . SER A 1 332 ? 9.714 -13.669 -42.495 1.00 94.50 332 SER A CA 1
ATOM 2690 C C . SER A 1 332 ? 11.232 -13.742 -42.682 1.00 94.50 332 SER A C 1
ATOM 2692 O O . SER A 1 332 ? 11.700 -14.278 -43.684 1.00 94.50 332 SER A O 1
ATOM 2694 N N . SER A 1 333 ? 11.997 -13.243 -41.707 1.00 93.88 333 SER A N 1
ATOM 2695 C CA . SER A 1 333 ? 13.463 -13.291 -41.721 1.00 93.88 333 SER A CA 1
ATOM 2696 C C . SER A 1 333 ? 13.983 -14.730 -41.664 1.00 93.88 333 SER A C 1
ATOM 2698 O O . SER A 1 333 ? 14.834 -15.124 -42.457 1.00 93.88 333 SER A O 1
ATOM 2700 N N . LEU A 1 334 ? 13.407 -15.552 -40.783 1.00 94.06 334 LEU A N 1
ATOM 2701 C CA . LEU A 1 334 ? 13.761 -16.960 -40.643 1.00 94.06 334 LEU A CA 1
ATOM 2702 C C . LEU A 1 334 ? 13.480 -17.743 -41.931 1.00 94.06 334 LEU A C 1
ATOM 2704 O O . LEU A 1 334 ? 14.295 -18.566 -42.341 1.00 94.06 334 LEU A O 1
ATOM 2708 N N . ASN A 1 335 ? 12.352 -17.474 -42.589 1.00 95.12 335 ASN A N 1
ATOM 2709 C CA . ASN A 1 335 ? 12.023 -18.097 -43.869 1.00 95.12 335 ASN A CA 1
ATOM 2710 C C . ASN A 1 335 ? 12.972 -17.657 -44.988 1.00 95.12 335 ASN A C 1
ATOM 2712 O O . ASN A 1 335 ? 13.385 -18.499 -45.783 1.00 95.12 335 ASN A O 1
ATOM 2716 N N . ALA A 1 336 ? 13.352 -16.376 -45.037 1.00 93.81 336 ALA A N 1
ATOM 2717 C CA . ALA A 1 336 ? 14.342 -15.886 -45.994 1.00 93.81 336 ALA A CA 1
ATOM 2718 C C . ALA A 1 336 ? 15.701 -16.572 -45.792 1.00 93.81 336 ALA A C 1
ATOM 2720 O O . ALA A 1 336 ? 16.264 -17.101 -46.747 1.00 93.81 336 ALA A O 1
ATOM 2721 N N . PHE A 1 337 ? 16.165 -16.665 -44.542 1.00 92.62 337 PHE A N 1
ATOM 2722 C CA . PHE A 1 337 ? 17.403 -17.363 -44.199 1.00 92.62 337 PHE A CA 1
ATOM 2723 C C . PHE A 1 337 ? 17.359 -18.848 -44.575 1.00 92.62 337 PHE A C 1
ATOM 2725 O O . PHE A 1 337 ? 18.294 -19.364 -45.178 1.00 92.62 337 PHE A O 1
ATOM 2732 N N . ARG A 1 338 ? 16.256 -19.547 -44.269 1.00 92.75 338 ARG A N 1
ATOM 2733 C CA . ARG A 1 338 ? 16.075 -20.953 -44.670 1.00 92.75 338 ARG A CA 1
ATOM 2734 C C . ARG A 1 338 ? 16.126 -21.122 -46.185 1.00 92.75 338 ARG A C 1
ATOM 2736 O O . ARG A 1 338 ? 16.716 -22.086 -46.660 1.00 92.75 338 ARG A O 1
ATOM 2743 N N . LYS A 1 339 ? 15.523 -20.198 -46.937 1.00 94.62 339 LYS A N 1
ATOM 2744 C CA . LYS A 1 339 ? 15.550 -20.229 -48.400 1.00 94.62 339 LYS A CA 1
ATOM 2745 C C . LYS A 1 339 ? 16.973 -20.051 -48.932 1.00 94.62 339 LYS A C 1
ATOM 2747 O O . LYS A 1 339 ? 17.413 -20.864 -49.731 1.00 94.62 339 LYS A O 1
ATOM 2752 N N . GLU A 1 340 ? 17.702 -19.053 -48.439 1.00 92.94 340 GLU A N 1
ATOM 2753 C CA . GLU A 1 340 ? 19.095 -18.805 -48.828 1.00 92.94 340 GLU A CA 1
ATOM 2754 C C . GLU A 1 340 ? 20.012 -19.982 -48.465 1.00 92.94 340 GLU A C 1
ATOM 2756 O O . GLU A 1 340 ? 20.846 -20.400 -49.267 1.00 92.94 340 GLU A O 1
ATOM 2761 N N . TYR A 1 341 ? 19.827 -20.562 -47.277 1.00 93.62 341 TYR A N 1
ATOM 2762 C CA . TYR A 1 341 ? 20.543 -21.763 -46.860 1.00 93.62 341 TYR A CA 1
ATOM 2763 C C . TYR A 1 341 ? 20.288 -22.929 -47.822 1.00 93.62 341 TYR A C 1
ATOM 2765 O O . TYR A 1 341 ? 21.243 -23.536 -48.300 1.00 93.62 341 TYR A O 1
ATOM 2773 N N . ASN A 1 342 ? 19.025 -23.203 -48.160 1.00 94.50 342 ASN A N 1
ATOM 2774 C CA . ASN A 1 342 ? 18.673 -24.265 -49.102 1.00 94.50 342 ASN A CA 1
ATOM 2775 C C . ASN A 1 342 ? 19.268 -24.010 -50.498 1.00 94.50 342 ASN A C 1
ATOM 2777 O O . ASN A 1 342 ? 19.873 -24.910 -51.069 1.00 94.50 342 ASN A O 1
ATOM 2781 N N . GLU A 1 343 ? 19.186 -22.780 -51.014 1.00 94.38 343 GLU A N 1
ATOM 2782 C CA . GLU A 1 343 ? 19.793 -22.396 -52.300 1.00 94.38 343 GLU A CA 1
ATOM 2783 C C . GLU A 1 343 ? 21.327 -22.562 -52.297 1.00 94.38 343 GLU A C 1
ATOM 2785 O O . GLU A 1 343 ? 21.931 -22.896 -53.319 1.00 94.38 343 GLU A O 1
ATOM 2790 N N . ASN A 1 344 ? 21.986 -22.320 -51.160 1.00 91.31 344 ASN A N 1
ATOM 2791 C CA . ASN A 1 344 ? 23.425 -22.539 -51.004 1.00 91.31 344 ASN A CA 1
ATOM 2792 C C . ASN A 1 344 ? 23.778 -24.029 -50.939 1.00 91.31 344 ASN A C 1
ATOM 2794 O O . ASN A 1 344 ? 24.772 -24.435 -51.543 1.00 91.31 344 ASN A O 1
ATOM 2798 N N . VAL A 1 345 ? 22.972 -24.841 -50.247 1.00 92.62 345 VAL A N 1
ATOM 2799 C CA . VAL A 1 345 ? 23.127 -26.303 -50.219 1.00 92.62 345 VAL A CA 1
ATOM 2800 C C . VAL A 1 345 ? 22.972 -26.873 -51.627 1.00 92.62 345 VAL A C 1
ATOM 2802 O O . VAL A 1 345 ? 23.857 -27.593 -52.077 1.00 92.62 345 VAL A O 1
ATOM 2805 N N . GLU A 1 346 ? 21.938 -26.474 -52.370 1.00 92.94 346 GLU A N 1
ATOM 2806 C CA . GLU A 1 346 ? 21.733 -26.898 -53.762 1.00 92.94 346 GLU A CA 1
ATOM 2807 C C . GLU A 1 346 ? 22.909 -26.499 -54.668 1.00 92.94 346 GLU A C 1
ATOM 2809 O O . GLU A 1 346 ? 23.401 -27.314 -55.451 1.00 92.94 346 GLU A O 1
ATOM 2814 N N . ARG A 1 347 ? 23.427 -25.267 -54.531 1.00 90.25 347 ARG A N 1
ATOM 2815 C CA . ARG A 1 347 ? 24.632 -24.823 -55.255 1.00 90.25 347 ARG A CA 1
ATOM 2816 C C . ARG A 1 347 ? 25.864 -25.654 -54.906 1.00 90.25 347 ARG A C 1
ATOM 2818 O O . ARG A 1 347 ? 26.664 -25.956 -55.791 1.00 90.25 347 ARG A O 1
ATOM 2825 N N . LEU A 1 348 ? 26.045 -25.999 -53.634 1.00 89.81 348 LEU A N 1
ATOM 2826 C CA . LEU A 1 348 ? 27.178 -26.800 -53.184 1.00 89.81 348 LEU A CA 1
ATOM 2827 C C . LEU A 1 348 ? 27.069 -28.241 -53.695 1.00 89.81 348 LEU A C 1
ATOM 2829 O O . LEU A 1 348 ? 28.046 -28.783 -54.205 1.00 89.81 348 LEU A O 1
ATOM 2833 N N . GLU A 1 349 ? 25.881 -28.838 -53.628 1.00 89.25 349 GLU A N 1
ATOM 2834 C CA . GLU A 1 349 ? 25.601 -30.158 -54.192 1.00 89.25 349 GLU A CA 1
ATOM 2835 C C . GLU A 1 349 ? 25.820 -30.196 -55.708 1.00 89.25 349 GLU A C 1
ATOM 2837 O O . GLU A 1 349 ? 26.381 -31.170 -56.213 1.00 89.25 349 GLU A O 1
ATOM 2842 N N . ALA A 1 350 ? 25.431 -29.144 -56.436 1.00 86.62 350 ALA A N 1
ATOM 2843 C CA . ALA A 1 350 ? 25.716 -29.009 -57.863 1.00 86.62 350 ALA A CA 1
ATOM 2844 C C . ALA A 1 350 ? 27.229 -28.976 -58.131 1.00 86.62 350 ALA A C 1
ATOM 2846 O O . ALA A 1 350 ? 27.717 -29.776 -58.922 1.00 86.62 350 ALA A O 1
ATOM 2847 N N . ARG A 1 351 ? 27.993 -28.158 -57.389 1.00 84.00 351 ARG A N 1
ATOM 2848 C CA . ARG A 1 351 ? 29.465 -28.128 -57.495 1.00 84.00 351 ARG A CA 1
ATOM 2849 C C . ARG A 1 351 ? 30.105 -29.477 -57.182 1.00 84.00 351 ARG A C 1
ATOM 2851 O O . ARG A 1 351 ? 31.026 -29.889 -57.875 1.00 84.00 351 ARG A O 1
ATOM 2858 N N . PHE A 1 352 ? 29.628 -30.184 -56.158 1.00 82.31 352 PHE A N 1
ATOM 2859 C CA . PHE A 1 352 ? 30.125 -31.525 -55.845 1.00 82.31 352 PHE A CA 1
ATOM 2860 C C . PHE A 1 352 ? 29.809 -32.536 -56.948 1.00 82.31 352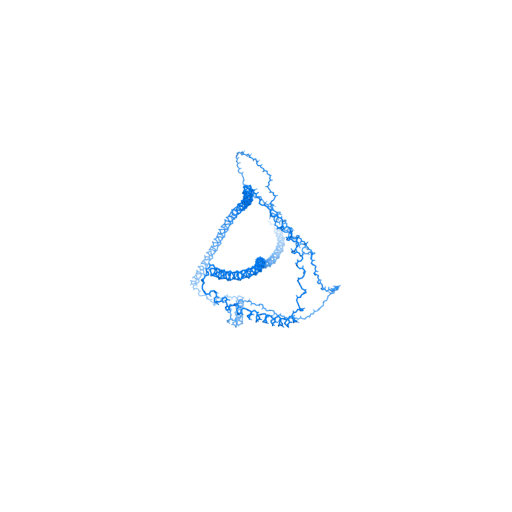 PHE A C 1
ATOM 2862 O O . PHE A 1 352 ? 30.638 -33.399 -57.233 1.00 82.31 352 PHE A O 1
ATOM 2869 N N . LYS A 1 353 ? 28.631 -32.446 -57.575 1.00 81.88 353 LYS A N 1
ATOM 2870 C CA . LYS A 1 353 ? 28.300 -33.267 -58.745 1.00 81.88 353 LYS A CA 1
ATOM 2871 C C . LYS A 1 353 ? 29.227 -32.941 -59.914 1.00 81.88 353 LYS A C 1
ATOM 2873 O O . LYS A 1 353 ? 29.776 -33.880 -60.480 1.00 81.88 353 LYS A O 1
ATOM 2878 N N . ASP A 1 354 ? 29.467 -31.667 -60.211 1.00 73.69 354 ASP A N 1
ATOM 2879 C CA . ASP A 1 354 ? 30.377 -31.241 -61.283 1.00 73.69 354 ASP A CA 1
ATOM 2880 C C . ASP A 1 354 ? 31.801 -31.768 -61.057 1.00 73.69 354 ASP A C 1
ATOM 2882 O O . ASP A 1 354 ? 32.348 -32.426 -61.937 1.00 73.69 354 ASP A O 1
ATOM 2886 N N . ILE A 1 355 ? 32.347 -31.626 -59.843 1.00 69.81 355 ILE A N 1
ATOM 2887 C CA . ILE A 1 355 ? 33.663 -32.181 -59.464 1.00 69.81 355 ILE A CA 1
ATOM 2888 C C . ILE A 1 355 ? 33.694 -33.711 -59.613 1.00 69.81 355 ILE A C 1
ATOM 2890 O O . ILE A 1 355 ? 34.708 -34.291 -59.991 1.00 69.81 355 ILE A O 1
ATOM 2894 N N . LYS A 1 356 ? 32.585 -34.402 -59.330 1.00 65.50 356 LYS A N 1
ATOM 2895 C CA . LYS A 1 356 ? 32.498 -35.862 -59.476 1.00 65.50 356 LYS A CA 1
ATOM 2896 C C . LYS A 1 356 ? 32.473 -36.310 -60.946 1.00 65.50 356 LYS A C 1
ATOM 2898 O O . LYS A 1 356 ? 32.905 -37.428 -61.237 1.00 65.50 356 LYS A O 1
ATOM 2903 N N . TYR A 1 357 ? 31.954 -35.481 -61.856 1.00 61.50 357 TYR A N 1
ATOM 2904 C CA . TYR A 1 357 ? 31.945 -35.741 -63.301 1.00 61.50 357 TYR A CA 1
ATOM 2905 C C . TYR A 1 357 ? 33.216 -35.249 -64.005 1.00 61.50 357 TYR A C 1
ATOM 2907 O O . TYR A 1 357 ? 33.589 -35.817 -65.034 1.00 61.50 357 TYR A O 1
ATOM 2915 N N . GLU A 1 358 ? 33.922 -34.276 -63.427 1.00 57.78 358 GLU A N 1
ATOM 2916 C CA . GLU A 1 358 ? 35.273 -33.862 -63.805 1.00 57.78 358 GLU A CA 1
ATOM 2917 C C . GLU A 1 358 ? 36.279 -34.945 -63.377 1.00 57.78 358 GLU A C 1
ATOM 2919 O O . GLU A 1 358 ? 37.054 -34.827 -62.436 1.00 57.78 358 GLU A O 1
ATOM 2924 N N . LYS A 1 359 ? 36.238 -36.077 -64.085 1.00 54.25 359 LYS A N 1
ATOM 2925 C CA . LYS A 1 359 ? 37.078 -37.271 -63.898 1.00 54.25 359 LYS A CA 1
ATOM 2926 C C . LYS A 1 359 ? 38.542 -37.049 -64.321 1.00 54.25 359 LYS A C 1
ATOM 2928 O O . LYS A 1 359 ? 39.196 -37.965 -64.810 1.00 54.25 359 LYS A O 1
ATOM 2933 N N . SER A 1 360 ? 39.055 -35.835 -64.160 1.00 56.09 360 SER A N 1
ATOM 2934 C CA . SER A 1 360 ? 40.478 -35.541 -64.238 1.00 56.09 360 SER A CA 1
ATOM 2935 C C . SER A 1 360 ? 41.060 -35.832 -62.861 1.00 56.09 360 SER A C 1
ATOM 2937 O O . SER A 1 360 ? 40.873 -35.049 -61.932 1.00 56.09 360 SER A O 1
ATOM 2939 N N . SER A 1 361 ? 41.743 -36.967 -62.699 1.00 61.56 361 SER A N 1
ATOM 2940 C CA . SER A 1 361 ? 42.625 -37.168 -61.549 1.00 61.56 361 SER A CA 1
ATOM 2941 C C . SER A 1 361 ? 43.578 -35.978 -61.499 1.00 61.56 361 SER A C 1
ATOM 2943 O O . SER A 1 361 ? 44.394 -35.829 -62.406 1.00 61.56 361 SER A O 1
ATOM 2945 N N . PHE A 1 362 ? 43.414 -35.099 -60.508 1.00 63.66 362 PHE A N 1
ATOM 2946 C CA . PHE A 1 362 ? 44.295 -33.953 -60.320 1.00 63.66 362 PHE A CA 1
ATOM 2947 C C . PHE A 1 362 ? 45.729 -34.474 -60.244 1.00 63.66 362 PHE A C 1
ATOM 2949 O O . PHE A 1 362 ? 46.088 -35.183 -59.303 1.00 63.66 362 PHE A O 1
ATOM 2956 N N . ASP A 1 363 ? 46.508 -34.187 -61.282 1.00 68.94 363 ASP A N 1
ATOM 2957 C CA . ASP A 1 363 ? 47.882 -34.642 -61.395 1.00 68.94 363 ASP A CA 1
ATOM 2958 C C . ASP A 1 363 ? 48.751 -33.728 -60.535 1.00 68.94 363 ASP A C 1
ATOM 2960 O O . ASP A 1 363 ? 49.241 -32.681 -60.968 1.00 68.94 363 ASP A O 1
ATOM 2964 N N . THR A 1 364 ? 48.857 -34.108 -59.263 1.00 68.81 364 THR A N 1
ATOM 2965 C CA . THR A 1 364 ? 49.616 -33.382 -58.245 1.00 68.81 364 THR A CA 1
ATOM 2966 C C . THR A 1 364 ? 51.059 -33.156 -58.676 1.00 68.81 364 THR A C 1
ATOM 2968 O O . THR A 1 364 ? 51.633 -32.126 -58.333 1.00 68.81 364 THR A O 1
ATOM 2971 N N . GLU A 1 365 ? 51.628 -34.084 -59.446 1.00 69.75 365 GLU A N 1
ATOM 2972 C CA . GLU A 1 365 ? 53.023 -34.046 -59.866 1.00 69.75 365 GLU A CA 1
ATOM 2973 C C . GLU A 1 365 ? 53.228 -33.012 -60.978 1.00 69.75 365 GLU A C 1
ATOM 2975 O O . GLU A 1 365 ? 54.093 -32.144 -60.865 1.00 69.75 365 GLU A O 1
ATOM 2980 N N . ASN A 1 366 ? 52.368 -33.022 -62.002 1.00 71.06 366 ASN A N 1
ATOM 2981 C CA . ASN A 1 366 ? 52.414 -32.021 -63.071 1.00 71.06 366 ASN A CA 1
ATOM 2982 C C . ASN A 1 366 ? 52.067 -30.613 -62.569 1.00 71.06 366 ASN A C 1
ATOM 2984 O O . ASN A 1 366 ? 52.674 -29.637 -63.012 1.00 71.06 366 ASN A O 1
ATOM 2988 N N . TRP A 1 367 ? 51.137 -30.482 -61.616 1.00 77.88 367 TRP A N 1
ATOM 2989 C CA . TRP A 1 367 ? 50.830 -29.185 -61.011 1.00 77.88 367 TRP A CA 1
ATOM 2990 C C . TRP A 1 367 ? 52.021 -28.636 -60.217 1.00 77.88 367 TRP A C 1
ATOM 2992 O O . TRP A 1 367 ? 52.397 -27.481 -60.409 1.00 77.88 367 TRP A O 1
ATOM 3002 N N . LEU A 1 368 ? 52.673 -29.464 -59.395 1.00 71.25 368 LEU A N 1
ATOM 3003 C CA . LEU A 1 368 ? 53.866 -29.059 -58.645 1.00 71.25 368 LEU A CA 1
ATOM 3004 C C . LEU A 1 368 ? 55.041 -28.700 -59.562 1.00 71.25 368 LEU A C 1
ATOM 3006 O O . LEU A 1 368 ? 55.744 -27.729 -59.291 1.00 71.25 368 LEU A O 1
ATOM 3010 N N . GLN A 1 369 ? 55.233 -29.440 -60.656 1.00 71.75 369 GLN A N 1
ATOM 3011 C CA . GLN A 1 369 ? 56.281 -29.161 -61.644 1.00 71.75 369 GLN A CA 1
ATOM 3012 C C . GLN A 1 369 ? 55.991 -27.920 -62.499 1.00 71.75 369 GLN A C 1
ATOM 3014 O O . GLN A 1 369 ? 56.924 -27.297 -63.002 1.00 71.75 369 GLN A O 1
ATOM 3019 N N . SER A 1 370 ? 54.719 -27.534 -62.652 1.00 72.25 370 SER A N 1
ATOM 3020 C CA . SER A 1 370 ? 54.327 -26.319 -63.377 1.00 72.25 370 SER A CA 1
ATOM 3021 C C . SER A 1 370 ? 54.588 -25.019 -62.603 1.00 72.25 370 SER A C 1
ATOM 3023 O O . SER A 1 370 ? 54.568 -23.942 -63.200 1.00 72.25 370 SER A O 1
ATOM 3025 N N . LEU A 1 371 ? 54.851 -25.106 -61.293 1.00 75.88 371 LEU A N 1
ATOM 3026 C CA . LEU A 1 371 ? 55.117 -23.945 -60.445 1.00 75.88 371 LEU A CA 1
ATOM 3027 C C . LEU A 1 371 ? 56.541 -23.432 -60.662 1.00 75.88 371 LEU A C 1
ATOM 3029 O O . LEU A 1 371 ? 57.520 -24.178 -60.606 1.00 75.88 371 LEU A O 1
ATOM 3033 N N . ASN A 1 372 ? 56.676 -22.121 -60.851 1.00 78.19 372 ASN A N 1
ATOM 3034 C CA . ASN A 1 372 ? 57.999 -21.506 -60.906 1.00 78.19 372 ASN A CA 1
ATOM 3035 C C . ASN A 1 372 ? 58.639 -21.443 -59.501 1.00 78.19 372 ASN A C 1
ATOM 3037 O O . ASN A 1 372 ? 57.966 -21.528 -58.475 1.00 78.19 372 ASN A O 1
ATOM 3041 N N . LEU A 1 373 ? 59.961 -21.243 -59.432 1.00 74.38 373 LEU A N 1
ATOM 3042 C CA . LEU A 1 373 ? 60.714 -21.184 -58.166 1.00 74.38 373 LEU A CA 1
ATOM 3043 C C . LEU A 1 373 ? 60.150 -20.172 -57.149 1.00 74.38 373 LEU A C 1
ATOM 3045 O O . LEU A 1 373 ? 60.252 -20.392 -55.941 1.00 74.38 373 LEU A O 1
ATOM 3049 N N . LYS A 1 374 ? 59.541 -19.076 -57.618 1.00 77.50 374 LYS A N 1
ATOM 3050 C CA . LYS A 1 374 ? 58.948 -18.047 -56.756 1.00 77.50 374 LYS A CA 1
ATOM 3051 C C . LYS A 1 374 ? 57.653 -18.547 -56.118 1.00 77.50 374 LYS A C 1
ATOM 3053 O O . LYS A 1 374 ? 57.504 -18.447 -54.904 1.00 77.50 374 LYS A O 1
ATOM 3058 N N . GLU A 1 375 ? 56.772 -19.146 -56.906 1.00 79.50 375 GLU A N 1
ATOM 3059 C CA . GLU A 1 375 ? 55.525 -19.758 -56.442 1.00 79.50 375 GLU A CA 1
ATOM 3060 C C . GLU A 1 375 ? 55.787 -20.956 -55.526 1.00 79.50 375 GLU A C 1
ATOM 3062 O O . GLU A 1 375 ? 55.118 -21.106 -54.505 1.00 79.50 375 GLU A O 1
ATOM 3067 N N . LEU A 1 376 ? 56.818 -21.753 -55.819 1.00 78.50 376 LEU A N 1
ATOM 3068 C CA . LEU A 1 376 ? 57.237 -22.865 -54.967 1.00 78.50 376 LEU A CA 1
ATOM 3069 C C . LEU A 1 376 ? 57.727 -22.370 -53.596 1.00 78.50 376 LEU A C 1
ATOM 3071 O O . LEU A 1 376 ? 57.382 -22.942 -52.563 1.00 78.50 376 LEU A O 1
ATOM 3075 N N . SER A 1 377 ? 58.485 -21.267 -53.574 1.00 78.25 377 SER A N 1
ATOM 3076 C CA . SER A 1 377 ? 58.944 -20.636 -52.330 1.00 78.25 377 SER A CA 1
ATOM 3077 C C . SER A 1 377 ? 57.792 -20.040 -51.514 1.00 78.25 377 SER A C 1
ATOM 3079 O O . SER A 1 377 ? 57.781 -20.127 -50.286 1.00 78.25 377 SER A O 1
ATOM 3081 N N . GLU A 1 378 ? 56.782 -19.480 -52.181 1.00 81.81 378 GLU A N 1
ATOM 3082 C CA . GLU A 1 378 ? 55.604 -18.913 -51.530 1.00 81.81 378 GLU A CA 1
ATOM 3083 C C . GLU A 1 378 ? 54.690 -20.010 -50.975 1.00 81.81 378 GLU A C 1
ATOM 3085 O O . GLU A 1 378 ? 54.204 -19.900 -49.846 1.00 81.81 378 GLU A O 1
ATOM 3090 N N . LEU A 1 379 ? 54.519 -21.107 -51.718 1.00 82.62 379 LEU A N 1
ATOM 3091 C CA . LEU A 1 379 ? 53.814 -22.295 -51.252 1.00 82.62 379 LEU A CA 1
ATOM 3092 C C . LEU A 1 379 ? 54.525 -22.907 -50.042 1.00 82.62 379 LEU A C 1
ATOM 3094 O O . LEU A 1 379 ? 53.879 -23.187 -49.034 1.00 82.62 379 LEU A O 1
ATOM 3098 N N . HIS A 1 380 ? 55.853 -23.034 -50.096 1.00 81.25 380 HIS A N 1
ATOM 3099 C CA . HIS A 1 380 ? 56.658 -23.500 -48.970 1.00 81.25 380 HIS A CA 1
ATOM 3100 C C . HIS A 1 380 ? 56.496 -22.594 -47.739 1.00 81.25 380 HIS A C 1
ATOM 3102 O O . HIS A 1 380 ? 56.275 -23.087 -46.634 1.00 81.25 380 HIS A O 1
ATOM 3108 N N . ASN A 1 381 ? 56.500 -21.270 -47.919 1.00 79.75 381 ASN A N 1
ATOM 3109 C CA . ASN A 1 381 ? 56.258 -20.319 -46.832 1.00 79.75 381 ASN A CA 1
ATOM 3110 C C . ASN A 1 381 ? 54.842 -20.433 -46.256 1.00 79.75 381 ASN A C 1
ATOM 3112 O O . ASN A 1 381 ? 54.676 -20.429 -45.039 1.00 79.75 381 ASN A O 1
ATOM 3116 N N . ARG A 1 382 ? 53.815 -20.592 -47.097 1.00 81.81 382 ARG A N 1
ATOM 3117 C CA . ARG A 1 382 ? 52.431 -20.806 -46.646 1.00 81.81 382 ARG A CA 1
ATOM 3118 C C . ARG A 1 382 ? 52.272 -22.116 -45.878 1.00 81.81 382 ARG A C 1
ATOM 3120 O O . ARG A 1 382 ? 51.623 -22.122 -44.834 1.00 81.81 382 ARG A O 1
ATOM 3127 N N . ILE A 1 383 ? 52.897 -23.196 -46.344 1.00 81.12 383 ILE A N 1
ATOM 3128 C CA . ILE A 1 383 ? 52.915 -24.489 -45.647 1.00 81.12 383 ILE A CA 1
ATOM 3129 C C . ILE A 1 383 ? 53.655 -24.372 -44.311 1.00 81.12 383 ILE A C 1
ATOM 3131 O O . ILE A 1 383 ? 53.166 -24.891 -43.309 1.00 81.12 383 ILE A O 1
ATOM 3135 N N . ASN A 1 384 ? 54.772 -23.642 -44.250 1.00 76.06 384 ASN A N 1
ATOM 3136 C CA . ASN A 1 384 ? 55.487 -23.386 -42.997 1.00 76.06 384 ASN A CA 1
ATOM 3137 C C . ASN A 1 384 ? 54.668 -22.535 -42.018 1.00 76.06 384 ASN A C 1
ATOM 3139 O O . ASN A 1 384 ? 54.658 -22.822 -40.821 1.00 76.06 384 ASN A O 1
ATOM 3143 N N . ILE A 1 385 ? 53.934 -21.527 -42.494 1.00 74.56 385 ILE A N 1
ATOM 3144 C CA . ILE A 1 385 ? 53.025 -20.728 -41.657 1.00 74.56 385 ILE A CA 1
ATOM 3145 C C . ILE A 1 385 ? 51.893 -21.612 -41.115 1.00 74.56 385 ILE A C 1
ATOM 3147 O O . ILE A 1 385 ? 51.614 -21.605 -39.919 1.00 74.56 385 ILE A O 1
ATOM 3151 N N . LEU A 1 386 ? 51.271 -22.438 -41.956 1.00 73.94 386 LEU A N 1
ATOM 3152 C CA . LEU A 1 386 ? 50.202 -23.340 -41.521 1.00 73.94 386 LEU A CA 1
ATOM 3153 C C . LEU A 1 386 ? 50.708 -24.434 -40.566 1.00 73.94 386 LEU A C 1
ATOM 3155 O O . LEU A 1 386 ? 50.051 -24.724 -39.568 1.00 73.94 386 LEU A O 1
ATOM 3159 N N . SER A 1 387 ? 51.897 -24.986 -40.813 1.00 69.38 387 SER A N 1
ATOM 3160 C CA . SER A 1 387 ? 52.523 -25.994 -39.945 1.00 69.38 387 SER A CA 1
ATOM 3161 C C . SER A 1 387 ? 52.956 -25.405 -38.600 1.00 69.38 387 SER A C 1
ATOM 3163 O O . SER A 1 387 ? 52.765 -26.034 -37.561 1.00 69.38 387 SER A O 1
ATOM 3165 N N . SER A 1 388 ? 53.461 -24.167 -38.582 1.00 64.19 388 SER A N 1
ATOM 3166 C CA . SER A 1 388 ? 53.777 -23.455 -37.336 1.00 64.19 388 SER A CA 1
ATOM 3167 C C . SER A 1 388 ? 52.520 -23.066 -36.553 1.00 64.19 388 SER A C 1
ATOM 3169 O O . SER A 1 388 ? 52.526 -23.150 -35.328 1.00 64.19 388 SER A O 1
ATOM 3171 N N . HIS A 1 389 ? 51.406 -22.742 -37.217 1.00 60.12 389 HIS A N 1
ATOM 3172 C CA . HIS A 1 389 ? 50.111 -22.583 -36.549 1.00 60.12 389 HIS A CA 1
ATOM 3173 C C . HIS A 1 389 ? 49.556 -23.902 -35.991 1.00 60.12 389 HIS A C 1
ATOM 3175 O O . HIS A 1 389 ? 48.984 -23.895 -34.902 1.00 60.12 389 HIS A O 1
ATOM 3181 N N . ALA A 1 390 ? 49.758 -25.034 -36.674 1.00 57.91 390 ALA A N 1
ATOM 3182 C CA . ALA A 1 390 ? 49.387 -26.349 -36.153 1.00 57.91 390 ALA A CA 1
ATOM 3183 C C . ALA A 1 390 ? 50.202 -26.720 -34.897 1.00 57.91 390 ALA A C 1
ATOM 3185 O O . ALA A 1 390 ? 49.610 -27.137 -33.903 1.00 57.91 390 ALA A O 1
ATOM 3186 N N . ALA A 1 391 ? 51.516 -26.462 -34.892 1.00 57.72 391 ALA A N 1
ATOM 3187 C CA . ALA A 1 391 ? 52.383 -26.665 -33.725 1.00 57.72 391 ALA A CA 1
ATOM 3188 C C . ALA A 1 391 ? 52.012 -25.749 -32.534 1.00 57.72 391 ALA A C 1
ATOM 3190 O O . ALA A 1 391 ? 51.971 -26.188 -31.382 1.00 57.72 391 ALA A O 1
ATOM 3191 N N . ARG A 1 392 ? 51.630 -24.492 -32.807 1.00 49.47 392 ARG A N 1
ATOM 3192 C CA . ARG A 1 392 ? 51.167 -23.523 -31.791 1.00 49.47 392 ARG A CA 1
ATOM 3193 C C . ARG A 1 392 ? 49.801 -23.890 -31.184 1.00 49.47 392 ARG A C 1
ATOM 3195 O O . ARG A 1 392 ? 49.506 -23.548 -30.036 1.00 49.47 392 ARG A O 1
ATOM 3202 N N . ASN A 1 393 ? 48.970 -24.620 -31.930 1.00 49.03 393 ASN A N 1
ATOM 3203 C CA . ASN A 1 393 ? 47.679 -25.139 -31.467 1.00 49.03 393 ASN A CA 1
ATOM 3204 C C . ASN A 1 393 ? 47.803 -26.455 -30.675 1.00 49.03 393 ASN A C 1
ATOM 3206 O O . ASN A 1 393 ? 46.891 -26.791 -29.918 1.00 49.03 393 ASN A O 1
ATOM 3210 N N . THR A 1 394 ? 48.913 -27.189 -30.801 1.00 49.94 394 THR A N 1
ATOM 3211 C CA . THR A 1 394 ? 49.217 -28.349 -29.947 1.00 49.94 394 THR A CA 1
ATOM 3212 C C . THR A 1 394 ? 49.850 -27.951 -28.609 1.00 49.94 394 THR A C 1
ATOM 3214 O O . THR A 1 394 ? 49.509 -28.552 -27.594 1.00 49.94 394 THR A O 1
ATOM 3217 N N . GLU A 1 395 ? 50.663 -26.890 -28.554 1.00 45.94 395 GLU A N 1
ATOM 3218 C CA . GLU A 1 395 ? 51.229 -26.381 -27.288 1.00 45.94 395 GLU A CA 1
ATOM 3219 C C . GLU A 1 395 ? 50.198 -25.622 -26.429 1.00 45.94 395 GLU A C 1
ATOM 3221 O O . GLU A 1 395 ? 50.149 -25.814 -25.217 1.00 45.94 395 GLU A O 1
ATOM 3226 N N . SER A 1 396 ? 49.285 -24.847 -27.031 1.00 47.72 396 SER A N 1
ATOM 3227 C CA . SER A 1 396 ? 48.235 -24.130 -26.273 1.00 47.72 396 SER A CA 1
ATOM 3228 C C . SER A 1 396 ? 47.074 -25.008 -25.781 1.00 47.72 396 SER A C 1
ATOM 3230 O O . SER A 1 396 ? 46.304 -24.581 -24.918 1.00 47.72 396 SER A O 1
ATOM 3232 N N . ASN A 1 397 ? 46.945 -26.239 -26.288 1.00 41.78 397 ASN A N 1
ATOM 3233 C CA . ASN A 1 397 ? 45.962 -27.208 -25.797 1.00 41.78 397 ASN A CA 1
ATOM 3234 C C . ASN A 1 397 ? 46.532 -28.156 -24.728 1.00 41.78 397 ASN A C 1
ATOM 3236 O O . ASN A 1 397 ? 45.745 -28.715 -23.969 1.00 41.78 397 ASN A O 1
ATOM 3240 N N . ALA A 1 398 ? 47.856 -28.289 -24.586 1.00 41.12 398 ALA A N 1
ATOM 3241 C CA . ALA A 1 398 ? 48.458 -29.071 -23.502 1.00 41.12 398 ALA A CA 1
ATOM 3242 C C . ALA A 1 398 ? 48.344 -28.365 -22.132 1.00 41.12 398 ALA A C 1
ATOM 3244 O O . ALA A 1 398 ? 48.047 -29.019 -21.138 1.00 41.12 398 ALA A O 1
ATOM 3245 N N . GLU A 1 399 ? 48.427 -27.030 -22.074 1.00 43.47 399 GLU A N 1
ATOM 3246 C CA . GLU A 1 399 ? 48.176 -26.256 -20.837 1.00 43.47 399 GLU A CA 1
ATOM 3247 C C . GLU A 1 399 ? 46.678 -26.067 -20.508 1.00 43.47 399 GLU A C 1
ATOM 3249 O O . GLU A 1 399 ? 46.325 -25.560 -19.443 1.00 43.47 399 GLU A O 1
ATOM 3254 N N . ARG A 1 400 ? 45.763 -26.495 -21.392 1.00 39.25 400 ARG A N 1
ATOM 3255 C CA . ARG A 1 400 ? 44.305 -26.325 -21.219 1.00 39.25 400 ARG A CA 1
ATOM 3256 C C . ARG A 1 400 ? 43.533 -27.607 -20.905 1.00 39.25 400 ARG A C 1
ATOM 3258 O O . ARG A 1 400 ? 42.318 -27.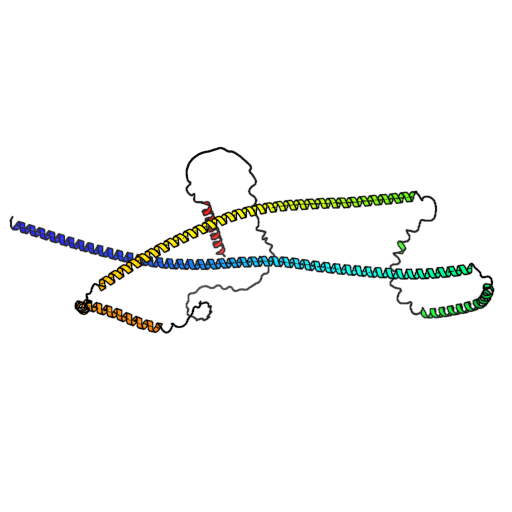530 -20.709 1.00 39.25 400 ARG A O 1
ATOM 3265 N N . ILE A 1 401 ? 44.200 -28.761 -20.840 1.00 39.47 401 ILE A N 1
ATOM 3266 C CA . ILE A 1 401 ? 43.548 -30.062 -20.604 1.00 39.47 401 ILE A CA 1
ATOM 3267 C C . ILE A 1 401 ? 43.622 -30.518 -19.130 1.00 39.47 401 ILE A C 1
ATOM 3269 O O . ILE A 1 401 ? 42.795 -31.328 -18.720 1.00 39.47 401 ILE A O 1
ATOM 3273 N N . GLU A 1 402 ? 44.459 -29.923 -18.269 1.00 35.72 402 GLU A N 1
ATOM 3274 C CA . GLU A 1 402 ? 44.506 -30.291 -16.834 1.00 35.72 402 GLU A CA 1
ATOM 3275 C C . GLU A 1 402 ? 43.504 -29.564 -15.911 1.00 35.72 402 GLU A C 1
ATOM 3277 O O . GLU A 1 402 ? 43.444 -29.850 -14.720 1.00 35.72 402 GLU A O 1
ATOM 3282 N N . THR A 1 403 ? 42.638 -28.680 -16.419 1.00 37.59 403 THR A N 1
ATOM 3283 C CA . THR A 1 403 ? 41.596 -28.018 -15.593 1.00 37.59 403 THR A CA 1
ATOM 3284 C C . THR A 1 403 ? 40.195 -28.090 -16.191 1.00 37.59 403 THR A C 1
ATOM 3286 O O . THR A 1 403 ? 39.400 -27.156 -16.101 1.00 37.59 403 THR A O 1
ATOM 3289 N N . LYS A 1 404 ? 39.836 -29.233 -16.780 1.00 31.94 404 LYS A N 1
ATOM 3290 C CA . LYS A 1 404 ? 38.433 -29.541 -17.084 1.00 31.94 404 LYS A CA 1
ATOM 3291 C C . LYS A 1 404 ? 38.065 -30.937 -16.619 1.00 31.94 404 LYS A C 1
ATOM 3293 O O . LYS A 1 404 ? 37.853 -31.826 -17.427 1.00 31.94 404 LYS A O 1
ATOM 3298 N N . ASN A 1 405 ? 37.949 -31.092 -15.306 1.00 38.94 405 ASN A N 1
ATOM 3299 C CA . ASN A 1 405 ? 36.943 -31.960 -14.711 1.00 38.94 405 ASN A CA 1
ATOM 3300 C C . ASN A 1 405 ? 36.632 -31.455 -13.298 1.00 38.94 405 ASN A C 1
ATOM 3302 O O . ASN A 1 405 ? 37.519 -31.369 -12.457 1.00 38.94 405 ASN A O 1
ATOM 3306 N N . SER A 1 406 ? 35.350 -31.147 -13.077 1.00 39.59 406 SER A N 1
ATOM 3307 C CA . SER A 1 406 ? 34.695 -30.651 -11.854 1.00 39.59 406 SER A CA 1
ATOM 3308 C C . SER A 1 406 ? 34.628 -29.125 -11.676 1.00 39.59 406 SER A C 1
ATOM 3310 O O . SER A 1 406 ? 35.476 -28.504 -11.052 1.00 39.59 406 SER A O 1
ATOM 3312 N N . GLN A 1 407 ? 33.543 -28.515 -12.162 1.00 32.97 407 GLN A N 1
ATOM 3313 C CA . GLN A 1 407 ? 32.692 -27.714 -11.276 1.00 32.97 407 GLN A CA 1
ATOM 3314 C C . GLN A 1 407 ? 31.348 -27.402 -11.930 1.00 32.97 407 GLN A C 1
ATOM 3316 O O . GLN A 1 407 ? 31.226 -26.647 -12.892 1.00 32.97 407 GLN A O 1
ATOM 3321 N N . GLU A 1 408 ? 30.344 -28.047 -11.349 1.00 31.59 408 GLU A N 1
ATOM 3322 C CA . GLU A 1 408 ? 28.942 -27.680 -11.358 1.00 31.59 408 GLU A CA 1
ATOM 3323 C C . GLU A 1 408 ? 28.724 -26.181 -11.127 1.00 31.59 408 GLU A C 1
ATOM 3325 O O . GLU A 1 408 ? 29.454 -25.520 -10.385 1.00 31.59 408 GLU A O 1
ATOM 3330 N N . HIS A 1 409 ? 27.632 -25.694 -11.715 1.00 39.88 409 HIS A N 1
ATOM 3331 C CA . HIS A 1 409 ? 26.893 -24.505 -11.314 1.00 39.88 409 HIS A CA 1
ATOM 3332 C C . HIS A 1 409 ? 27.098 -24.115 -9.847 1.00 39.88 409 HIS A C 1
ATOM 3334 O O . HIS A 1 409 ? 26.656 -24.838 -8.955 1.00 39.88 409 HIS A O 1
ATOM 3340 N N . ARG A 1 410 ? 27.639 -22.917 -9.592 1.00 31.77 410 ARG A N 1
ATOM 3341 C CA . ARG A 1 410 ? 27.314 -22.155 -8.381 1.00 31.77 410 ARG A CA 1
ATOM 3342 C C . ARG A 1 410 ? 27.646 -20.671 -8.521 1.00 31.77 410 ARG A C 1
ATOM 3344 O O . ARG A 1 410 ? 28.748 -20.270 -8.870 1.00 31.77 410 ARG A O 1
ATOM 3351 N N . PHE A 1 411 ? 26.620 -19.888 -8.217 1.00 31.69 411 PHE A N 1
ATOM 3352 C CA . PHE A 1 411 ? 26.600 -18.452 -7.998 1.00 31.69 411 PHE A CA 1
ATOM 3353 C C . PHE A 1 411 ? 27.747 -17.982 -7.093 1.00 31.69 411 PHE A C 1
ATOM 3355 O O . PHE A 1 411 ? 27.919 -18.505 -5.990 1.00 31.69 411 PHE A O 1
ATOM 3362 N N . TYR A 1 412 ? 28.468 -16.936 -7.503 1.00 29.98 412 TYR A N 1
ATOM 3363 C CA . TYR A 1 412 ? 29.366 -16.216 -6.604 1.00 29.98 412 TYR A CA 1
ATOM 3364 C C . TYR A 1 412 ? 28.582 -15.186 -5.798 1.00 29.98 412 TYR A C 1
ATOM 3366 O O . TYR A 1 412 ? 28.312 -14.073 -6.234 1.00 29.98 412 TYR A O 1
ATOM 3374 N N . ASN A 1 413 ? 28.251 -15.598 -4.581 1.00 29.17 413 ASN A N 1
ATOM 3375 C CA . ASN A 1 413 ? 27.963 -14.729 -3.459 1.00 29.17 413 ASN A CA 1
ATOM 3376 C C . ASN A 1 413 ? 29.089 -14.955 -2.442 1.00 29.17 413 ASN A C 1
ATOM 3378 O O . ASN A 1 413 ? 29.190 -16.067 -1.923 1.00 29.17 413 ASN A O 1
ATOM 3382 N N . LYS A 1 414 ? 29.944 -13.955 -2.177 1.00 32.06 414 LYS A N 1
ATOM 3383 C CA . LYS A 1 414 ? 30.543 -13.734 -0.845 1.00 32.06 414 LYS A CA 1
ATOM 3384 C C . LYS A 1 414 ? 31.478 -12.528 -0.787 1.00 32.06 414 LYS A C 1
ATOM 3386 O O . LYS A 1 414 ? 32.593 -12.529 -1.298 1.00 32.06 414 LYS A O 1
ATOM 3391 N N . PHE A 1 415 ? 31.017 -11.556 -0.009 1.00 33.09 415 PHE A N 1
ATOM 3392 C CA . PHE A 1 415 ? 31.798 -10.823 0.978 1.00 33.09 415 PHE A CA 1
ATOM 3393 C C . PHE A 1 415 ? 32.997 -11.614 1.523 1.00 33.09 415 PHE A C 1
ATOM 3395 O O . PHE A 1 415 ? 32.814 -12.688 2.092 1.00 33.09 415 PHE A O 1
ATOM 3402 N N . THR A 1 416 ? 34.181 -11.000 1.492 1.00 30.67 416 THR A N 1
ATOM 3403 C CA . THR A 1 416 ? 35.156 -11.119 2.587 1.00 30.67 416 THR A CA 1
ATOM 3404 C C . THR A 1 416 ? 36.000 -9.849 2.676 1.00 30.67 416 THR A C 1
ATOM 3406 O O . THR A 1 416 ? 36.771 -9.526 1.777 1.00 30.67 416 THR A O 1
ATOM 3409 N N . LEU A 1 417 ? 35.844 -9.137 3.795 1.00 34.78 417 LEU A N 1
ATOM 3410 C CA . LEU A 1 417 ? 36.751 -8.102 4.280 1.00 34.78 417 LEU A CA 1
ATOM 3411 C C . LEU A 1 417 ? 38.154 -8.692 4.495 1.00 34.78 417 LEU A C 1
ATOM 3413 O O . LEU A 1 417 ? 38.323 -9.603 5.305 1.00 34.78 417 LEU A O 1
ATOM 3417 N N . ARG A 1 418 ? 39.176 -8.109 3.861 1.00 26.42 418 ARG A N 1
ATOM 3418 C CA . ARG A 1 418 ? 40.575 -8.243 4.290 1.00 26.42 418 ARG A CA 1
ATOM 3419 C C . ARG A 1 418 ? 41.179 -6.861 4.516 1.00 26.42 418 ARG A C 1
ATOM 3421 O O . ARG A 1 418 ? 41.402 -6.099 3.584 1.00 26.42 418 ARG A O 1
ATOM 3428 N N . LYS A 1 419 ? 41.443 -6.562 5.790 1.00 34.16 419 LYS A N 1
ATOM 3429 C CA . LYS A 1 419 ? 42.362 -5.509 6.231 1.00 34.16 419 LYS A CA 1
ATOM 3430 C C . LYS A 1 419 ? 43.788 -5.912 5.845 1.00 34.16 419 LYS A C 1
ATOM 3432 O O . LYS A 1 419 ? 44.199 -7.005 6.220 1.00 34.16 419 LYS A O 1
ATOM 3437 N N . GLN A 1 420 ? 44.545 -5.019 5.210 1.00 26.78 420 GLN A N 1
ATOM 3438 C CA . GLN A 1 420 ? 45.997 -4.892 5.398 1.00 26.78 420 GLN A CA 1
ATOM 3439 C C . GLN A 1 420 ? 46.509 -3.576 4.785 1.00 26.78 420 GLN A C 1
ATOM 3441 O O . GLN A 1 420 ? 46.209 -3.248 3.642 1.00 26.78 420 GLN A O 1
ATOM 3446 N N . HIS A 1 421 ? 47.262 -2.819 5.589 1.00 28.27 421 HIS A N 1
ATOM 3447 C CA . HIS A 1 421 ? 48.084 -1.673 5.179 1.00 28.27 421 HIS A CA 1
ATOM 3448 C C . HIS A 1 421 ? 49.217 -2.105 4.225 1.00 28.27 421 HIS A C 1
ATOM 3450 O O . HIS A 1 421 ? 49.627 -3.265 4.274 1.00 28.27 421 HIS A O 1
ATOM 3456 N N . PRO A 1 422 ? 49.806 -1.167 3.452 1.00 34.22 422 PRO A N 1
ATOM 3457 C CA . PRO A 1 422 ? 51.107 -0.659 3.904 1.00 34.22 422 PRO A CA 1
ATOM 3458 C C . PRO A 1 422 ? 51.398 0.842 3.672 1.00 34.22 422 PRO A C 1
ATOM 3460 O O . PRO A 1 422 ? 51.042 1.466 2.680 1.00 34.22 422 PRO A O 1
ATOM 3463 N N . ASN A 1 423 ? 52.100 1.360 4.680 1.00 26.64 423 ASN A N 1
ATOM 3464 C CA . ASN A 1 423 ? 53.124 2.408 4.765 1.00 26.64 423 ASN A CA 1
ATOM 3465 C C . ASN A 1 423 ? 53.716 3.065 3.483 1.00 26.64 423 ASN A C 1
ATOM 3467 O O . ASN A 1 423 ? 54.272 2.391 2.626 1.00 26.64 423 ASN A O 1
ATOM 3471 N N . LYS A 1 424 ? 53.758 4.411 3.552 1.00 29.66 424 LYS A N 1
ATOM 3472 C CA . LYS A 1 424 ? 54.839 5.386 3.229 1.00 29.66 424 LYS A CA 1
ATOM 3473 C C . LYS A 1 424 ? 55.551 5.359 1.859 1.00 29.66 424 LYS A C 1
ATOM 3475 O O . LYS A 1 424 ? 56.394 4.510 1.614 1.00 29.66 424 LYS A O 1
ATOM 3480 N N . ASN A 1 425 ? 55.432 6.475 1.121 1.00 28.09 425 ASN A N 1
ATOM 3481 C CA . ASN A 1 425 ? 56.471 7.525 1.065 1.00 28.09 425 ASN A CA 1
ATOM 3482 C C . ASN A 1 425 ? 55.934 8.881 0.527 1.00 28.09 425 ASN A C 1
ATOM 3484 O O . ASN A 1 425 ? 55.185 8.941 -0.440 1.00 28.09 425 ASN A O 1
ATOM 3488 N N . ARG A 1 426 ? 56.310 9.961 1.232 1.00 26.92 426 ARG A N 1
ATOM 3489 C CA . ARG A 1 426 ? 56.118 11.420 0.976 1.00 26.92 426 ARG A CA 1
ATOM 3490 C C . ARG A 1 426 ? 57.105 11.914 -0.128 1.00 26.92 426 ARG A C 1
ATOM 3492 O O . ARG A 1 426 ? 57.938 11.083 -0.478 1.00 26.92 426 ARG A O 1
ATOM 3499 N N . PRO A 1 427 ? 57.155 13.197 -0.608 1.00 37.19 427 PRO A N 1
ATOM 3500 C CA . PRO A 1 427 ? 56.828 14.479 0.076 1.00 37.19 427 PRO A CA 1
ATOM 3501 C C . PRO A 1 427 ? 56.102 15.564 -0.800 1.00 37.19 427 PRO A C 1
ATOM 3503 O O . PRO A 1 427 ? 56.207 15.582 -2.013 1.00 37.19 427 PRO A O 1
ATOM 3506 N N . SER A 1 428 ? 55.163 16.368 -0.271 1.00 25.55 428 SER A N 1
ATOM 3507 C CA . SER A 1 428 ? 55.277 17.707 0.372 1.00 25.55 428 SER A CA 1
ATOM 3508 C C . SER A 1 428 ? 54.939 18.937 -0.503 1.00 25.55 428 SER A C 1
ATOM 3510 O O . SER A 1 428 ? 55.715 19.298 -1.379 1.00 25.55 428 SER A O 1
ATOM 3512 N N . SER A 1 429 ? 53.901 19.687 -0.109 1.00 27.03 429 SER A N 1
ATOM 3513 C CA . SER A 1 429 ? 53.843 21.170 -0.034 1.00 27.03 429 SER A CA 1
ATOM 3514 C C . SER A 1 429 ? 52.523 21.556 0.675 1.00 27.03 429 SER A C 1
ATOM 3516 O O . SER A 1 429 ? 51.442 21.231 0.216 1.00 27.03 429 SER A O 1
ATOM 3518 N N . LYS A 1 430 ? 52.534 21.818 1.989 1.00 29.61 430 LYS A N 1
ATOM 3519 C CA . LYS A 1 430 ? 52.686 23.096 2.725 1.00 29.61 430 LYS A CA 1
ATOM 3520 C C . LYS A 1 430 ? 51.503 24.086 2.628 1.00 29.61 430 LYS A C 1
ATOM 3522 O O . LYS A 1 430 ? 51.222 24.607 1.560 1.00 29.61 430 LYS A O 1
ATOM 3527 N N . LYS A 1 431 ? 51.067 24.487 3.844 1.00 27.42 431 LYS A N 1
ATOM 3528 C CA . LYS A 1 431 ? 50.254 25.652 4.291 1.00 27.42 431 LYS A CA 1
ATOM 3529 C C . LYS A 1 431 ? 48.729 25.427 4.256 1.00 27.42 431 LYS A C 1
ATOM 3531 O O . LYS A 1 431 ? 48.219 24.982 3.250 1.00 27.42 431 LYS A O 1
ATOM 3536 N N . LYS A 1 432 ? 47.939 25.723 5.295 1.00 30.09 432 LYS A N 1
ATOM 3537 C CA . LYS A 1 432 ? 48.143 26.476 6.547 1.00 30.09 432 LYS A CA 1
ATOM 3538 C C . LYS A 1 432 ? 47.124 26.000 7.598 1.00 30.09 432 LYS A C 1
ATOM 3540 O O . LYS A 1 432 ? 46.036 25.553 7.277 1.00 30.09 432 LYS A O 1
ATOM 3545 N N . THR A 1 433 ? 47.551 26.128 8.841 1.00 27.77 433 THR A N 1
ATOM 3546 C CA . THR A 1 433 ? 46.890 25.890 10.125 1.00 27.77 433 THR A CA 1
ATOM 3547 C C . THR A 1 433 ? 45.733 26.845 10.433 1.00 27.77 433 THR A C 1
ATOM 3549 O O . THR A 1 433 ? 45.912 28.051 10.281 1.00 27.77 433 THR A O 1
ATOM 3552 N N . SER A 1 434 ? 44.684 26.338 11.080 1.00 29.02 434 SER A N 1
ATOM 3553 C CA . SER A 1 434 ? 44.190 26.894 12.350 1.00 29.02 434 SER A CA 1
ATOM 3554 C C . SER A 1 434 ? 43.496 25.794 13.154 1.00 29.02 434 SER A C 1
ATOM 3556 O O . SER A 1 434 ? 42.703 25.021 12.626 1.00 29.02 434 SER A O 1
ATOM 3558 N N . LYS A 1 435 ? 43.902 25.693 14.419 1.00 32.09 435 LYS A N 1
ATOM 3559 C CA . LYS A 1 435 ? 43.337 24.832 15.456 1.00 32.09 435 LYS A CA 1
ATOM 3560 C C . LYS A 1 435 ? 42.016 25.428 15.928 1.00 32.09 435 LYS A C 1
ATOM 3562 O O . LYS A 1 435 ? 41.986 26.630 16.155 1.00 32.09 435 LYS A O 1
ATOM 3567 N N . GLU A 1 436 ? 41.038 24.579 16.209 1.00 26.06 436 GLU A N 1
ATOM 3568 C CA . GLU A 1 436 ? 40.148 24.770 17.354 1.00 26.06 436 GLU A CA 1
ATOM 3569 C C . GLU A 1 436 ? 39.553 23.412 17.744 1.00 26.06 436 GLU A C 1
ATOM 3571 O O . GLU A 1 436 ? 38.735 22.824 17.042 1.00 26.06 436 GLU A O 1
ATOM 3576 N N . GLU A 1 437 ? 40.065 22.866 18.845 1.00 27.81 437 GLU A N 1
ATOM 3577 C CA . GLU A 1 437 ? 39.308 21.949 19.691 1.00 27.81 437 GLU A CA 1
ATOM 3578 C C . GLU A 1 437 ? 38.236 22.784 20.411 1.00 27.81 437 GLU A C 1
ATOM 3580 O O . GLU A 1 437 ? 38.487 23.945 20.716 1.00 27.81 437 GLU A O 1
ATOM 3585 N N . PHE A 1 438 ? 37.061 22.224 20.692 1.00 25.62 438 PHE A N 1
ATOM 3586 C CA . PHE A 1 438 ? 36.578 21.994 22.060 1.00 25.62 438 PHE A CA 1
ATOM 3587 C C . PHE A 1 438 ? 35.114 21.490 22.046 1.00 25.62 438 PHE A C 1
ATOM 3589 O O . PHE A 1 438 ? 34.208 22.155 21.566 1.00 25.62 438 PHE A O 1
ATOM 3596 N N . TYR A 1 439 ? 34.945 20.303 22.634 1.00 25.19 439 TYR A N 1
ATOM 3597 C CA . TYR A 1 439 ? 33.897 19.854 23.560 1.00 25.19 439 TYR A CA 1
ATOM 3598 C C . TYR A 1 439 ? 32.400 19.876 23.211 1.00 25.19 439 TYR A C 1
ATOM 3600 O O . TYR A 1 439 ? 31.764 20.870 22.880 1.00 25.19 439 TYR A O 1
ATOM 3608 N N . SER A 1 440 ? 31.832 18.708 23.508 1.00 32.75 440 SER A N 1
ATOM 3609 C CA . SER A 1 440 ? 30.446 18.438 23.848 1.00 32.75 440 SER A CA 1
ATOM 3610 C C . SER A 1 440 ? 29.884 19.382 24.917 1.00 32.75 440 SER A C 1
ATOM 3612 O O . SER A 1 440 ? 30.495 19.606 25.964 1.00 32.75 440 SER A O 1
ATOM 3614 N N . LYS A 1 441 ? 28.634 19.816 24.726 1.00 25.39 441 LYS A N 1
ATOM 3615 C CA . LYS A 1 441 ? 27.722 20.063 25.844 1.00 25.39 441 LYS A CA 1
ATOM 3616 C C . LYS A 1 441 ? 26.268 19.884 25.416 1.00 25.39 441 LYS A C 1
ATOM 3618 O O . LYS A 1 441 ? 25.797 20.509 24.473 1.00 25.39 441 LYS A O 1
ATOM 3623 N N . TYR A 1 442 ? 25.597 19.002 26.147 1.00 26.09 442 TYR A N 1
ATOM 3624 C CA . TYR A 1 442 ? 24.149 18.892 26.247 1.00 26.09 442 TYR A CA 1
ATOM 3625 C C . TYR A 1 442 ? 23.490 20.264 26.430 1.00 26.09 442 TYR A C 1
ATOM 3627 O O . TYR A 1 442 ? 23.937 21.048 27.267 1.00 26.09 442 TYR A O 1
ATOM 3635 N N . PHE A 1 443 ? 22.364 20.475 25.750 1.00 26.03 443 PHE A N 1
ATOM 3636 C CA . PHE A 1 443 ? 21.281 21.318 26.244 1.00 26.03 443 PHE A CA 1
ATOM 3637 C C . PHE A 1 443 ? 19.939 20.641 25.949 1.00 26.03 443 PHE A C 1
ATOM 3639 O O . PHE A 1 443 ? 19.468 20.620 24.815 1.00 26.03 443 PHE A O 1
ATOM 3646 N N . ASN A 1 444 ? 19.336 20.101 27.011 1.00 27.09 444 ASN A N 1
ATOM 3647 C CA . ASN A 1 444 ? 17.889 20.107 27.169 1.00 27.09 444 ASN A CA 1
ATOM 3648 C C . ASN A 1 444 ? 17.449 21.573 27.239 1.00 27.09 444 ASN A C 1
ATOM 3650 O O . ASN A 1 444 ? 17.880 22.293 28.139 1.00 27.09 444 ASN A O 1
ATOM 3654 N N . VAL A 1 445 ? 16.585 21.996 26.321 1.00 29.02 445 VAL A N 1
ATOM 3655 C CA . VAL A 1 445 ? 15.675 23.122 26.541 1.00 29.02 445 VAL A CA 1
ATOM 3656 C C . VAL A 1 445 ? 14.297 22.655 26.102 1.00 29.02 445 VAL A C 1
ATOM 3658 O O . VAL A 1 445 ? 13.974 22.565 24.920 1.00 29.02 445 VAL A O 1
ATOM 3661 N N . GLU A 1 446 ? 13.528 22.285 27.111 1.00 27.67 446 GLU A N 1
ATOM 3662 C CA . GLU A 1 446 ? 12.090 22.104 27.075 1.00 27.67 446 GLU A CA 1
ATOM 3663 C C . GLU A 1 446 ? 11.410 23.450 26.761 1.00 27.67 446 GLU A C 1
ATOM 3665 O O . GLU A 1 446 ? 11.902 24.511 27.145 1.00 27.67 446 GLU A O 1
ATOM 3670 N N . ASN A 1 447 ? 10.248 23.380 26.109 1.00 30.09 447 ASN A N 1
ATOM 3671 C CA . ASN A 1 447 ? 9.312 24.474 25.831 1.00 30.09 447 ASN A CA 1
ATOM 3672 C C . ASN A 1 447 ? 9.719 25.523 24.785 1.00 30.09 447 ASN A C 1
ATOM 3674 O O . ASN A 1 447 ? 10.102 26.645 25.099 1.00 30.09 447 ASN A O 1
ATOM 3678 N N . ASN A 1 448 ? 9.379 25.225 23.529 1.00 27.08 448 ASN A N 1
ATOM 3679 C CA . ASN A 1 448 ? 8.637 26.193 22.725 1.00 27.08 448 ASN A CA 1
ATOM 3680 C C . ASN A 1 448 ? 7.514 25.488 21.957 1.00 27.08 448 ASN A C 1
ATOM 3682 O O . ASN A 1 448 ? 7.745 24.754 20.999 1.00 27.08 448 ASN A O 1
ATOM 3686 N N . LYS A 1 449 ? 6.279 25.747 22.403 1.00 33.16 449 LYS A N 1
ATOM 3687 C CA . LYS A 1 449 ? 5.053 25.584 21.620 1.00 33.16 449 LYS A CA 1
ATOM 3688 C C . LYS A 1 449 ? 5.215 26.374 20.320 1.00 33.16 449 LYS A C 1
ATOM 3690 O O . LYS A 1 449 ? 5.027 27.586 20.310 1.00 33.16 449 LYS A O 1
ATOM 3695 N N . ILE A 1 450 ? 5.533 25.692 19.227 1.00 31.47 450 ILE A N 1
ATOM 3696 C CA . ILE A 1 450 ? 5.260 26.194 17.884 1.00 31.47 450 ILE A CA 1
ATOM 3697 C C . ILE A 1 450 ? 4.280 25.213 17.262 1.00 31.47 450 ILE A C 1
ATOM 3699 O O . ILE A 1 450 ? 4.583 24.047 17.027 1.00 31.47 450 ILE A O 1
ATOM 3703 N N . ALA A 1 451 ? 3.065 25.719 17.092 1.00 32.69 451 ALA A N 1
ATOM 3704 C CA . ALA A 1 451 ? 1.952 25.065 16.447 1.00 32.69 451 ALA A CA 1
ATOM 3705 C C . ALA A 1 451 ? 2.354 24.543 15.060 1.00 32.69 451 ALA A C 1
ATOM 3707 O O . ALA A 1 451 ? 2.683 25.324 14.169 1.00 32.69 451 ALA A O 1
ATOM 3708 N N . ILE A 1 452 ? 2.274 23.228 14.867 1.00 29.56 452 ILE A N 1
ATOM 3709 C CA . ILE A 1 452 ? 2.057 22.643 13.544 1.00 29.56 452 ILE A CA 1
ATOM 3710 C C . ILE A 1 452 ? 0.581 22.271 13.512 1.00 29.56 452 ILE A C 1
ATOM 3712 O O . ILE A 1 452 ? 0.175 21.140 13.763 1.00 29.56 452 ILE A O 1
ATOM 3716 N N . THR A 1 453 ? -0.226 23.307 13.314 1.00 31.75 453 THR A N 1
ATOM 3717 C CA . THR A 1 453 ? -1.643 23.208 13.002 1.00 31.75 453 THR A CA 1
ATOM 3718 C C . THR A 1 453 ? -1.790 22.455 11.681 1.00 31.75 453 THR A C 1
ATOM 3720 O O . THR A 1 453 ? -1.168 22.819 10.684 1.00 31.75 453 THR A O 1
ATOM 3723 N N . GLU A 1 454 ? -2.580 21.387 11.722 1.00 30.00 454 GLU A N 1
ATOM 3724 C CA . GLU A 1 454 ? -3.436 20.860 10.654 1.00 30.00 454 GLU A CA 1
ATOM 3725 C C . GLU A 1 454 ? -3.213 21.456 9.252 1.00 30.00 454 GLU A C 1
ATOM 3727 O O . GLU A 1 454 ? -3.703 22.534 8.917 1.00 30.00 454 GLU A O 1
ATOM 3732 N N . LEU A 1 455 ? -2.556 20.694 8.377 1.00 28.75 455 LEU A N 1
ATOM 3733 C CA . LEU A 1 455 ? -2.707 20.856 6.932 1.00 28.75 455 LEU A CA 1
ATOM 3734 C C . LEU A 1 455 ? -3.731 19.835 6.429 1.00 28.75 455 LEU A C 1
ATOM 3736 O O . LEU A 1 455 ? -3.385 18.822 5.827 1.00 28.75 455 LEU A O 1
ATOM 3740 N N . TYR A 1 456 ? -5.003 20.136 6.685 1.00 29.14 456 TYR A N 1
ATOM 3741 C CA . TYR A 1 456 ? -6.144 19.631 5.926 1.00 29.14 456 TYR A CA 1
ATOM 3742 C C . TYR A 1 456 ? -7.080 20.804 5.592 1.00 29.14 456 TYR A C 1
ATOM 3744 O O . TYR A 1 456 ? -7.289 21.704 6.399 1.00 29.14 456 TYR A O 1
ATOM 3752 N N . CYS A 1 457 ? -7.656 20.756 4.388 1.00 30.11 457 CYS A N 1
ATOM 3753 C CA . CYS A 1 457 ? -8.795 21.554 3.915 1.00 30.11 457 CYS A CA 1
ATOM 3754 C C . CYS A 1 457 ? -8.581 23.052 3.618 1.00 30.11 457 CYS A C 1
ATOM 3756 O O . CYS A 1 457 ? -9.020 23.929 4.359 1.00 30.11 457 CYS A O 1
ATOM 3758 N N . LYS A 1 458 ? -8.101 23.350 2.404 1.00 31.05 458 LYS A N 1
ATOM 3759 C CA . LYS A 1 458 ? -8.564 24.516 1.630 1.00 31.05 458 LYS A CA 1
ATOM 3760 C C . LYS A 1 458 ? -8.642 24.154 0.150 1.00 31.05 458 LYS A C 1
ATOM 3762 O O . LYS A 1 458 ? -7.652 24.299 -0.542 1.00 31.05 458 LYS A O 1
ATOM 3767 N N . ASP A 1 459 ? -9.813 23.700 -0.291 1.00 32.34 459 ASP A N 1
ATOM 3768 C CA . ASP A 1 459 ? -10.293 23.851 -1.675 1.00 32.34 459 ASP A CA 1
ATOM 3769 C C . ASP A 1 459 ? -11.818 23.665 -1.715 1.00 32.34 459 ASP A C 1
ATOM 3771 O O . ASP A 1 459 ? -12.372 22.746 -2.310 1.00 32.34 459 ASP A O 1
ATOM 3775 N N . SER A 1 460 ? -12.528 24.549 -1.013 1.00 31.95 460 SER A N 1
ATOM 3776 C CA . SER A 1 460 ? -13.994 24.590 -1.045 1.00 31.95 460 SER A CA 1
ATOM 3777 C C . SER A 1 460 ? -14.539 25.983 -0.723 1.00 31.95 460 SER A C 1
ATOM 3779 O O . SER A 1 460 ? -15.391 26.141 0.144 1.00 31.95 460 SER A O 1
ATOM 3781 N N . LYS A 1 461 ? -14.053 27.022 -1.418 1.00 35.12 461 LYS A N 1
ATOM 3782 C CA . LYS A 1 461 ? -14.728 28.336 -1.490 1.00 35.12 461 LYS A CA 1
ATOM 3783 C C . LYS A 1 461 ? -14.465 29.042 -2.821 1.00 35.12 461 LYS A C 1
ATOM 3785 O O . LYS A 1 461 ? -13.839 30.094 -2.845 1.00 35.12 461 LYS A O 1
ATOM 3790 N N . LEU A 1 462 ? -14.970 28.493 -3.922 1.00 33.94 462 LEU A N 1
ATOM 3791 C CA . LEU A 1 462 ? -15.228 29.274 -5.134 1.00 33.94 462 LEU A CA 1
ATOM 3792 C C . LEU A 1 462 ? -16.181 28.498 -6.042 1.00 33.94 462 LEU A C 1
ATOM 3794 O O . LEU A 1 462 ? -15.738 27.750 -6.893 1.00 33.94 462 LEU A O 1
ATOM 3798 N N . GLU A 1 463 ? -17.485 28.625 -5.782 1.00 32.97 463 GLU A N 1
ATOM 3799 C CA . GLU A 1 463 ? -18.546 28.669 -6.804 1.00 32.97 463 GLU A CA 1
ATOM 3800 C C . GLU A 1 463 ? -19.920 28.774 -6.124 1.00 32.97 463 GLU A C 1
ATOM 3802 O O . GLU A 1 463 ? -20.636 27.809 -5.871 1.00 32.97 463 GLU A O 1
ATOM 3807 N N . ARG A 1 464 ? -20.301 30.008 -5.790 1.00 29.30 464 ARG A N 1
ATOM 3808 C CA . ARG A 1 464 ? -21.705 30.398 -5.631 1.00 29.30 464 ARG A CA 1
ATOM 3809 C C . ARG A 1 464 ? -21.823 31.877 -5.961 1.00 29.30 464 ARG A C 1
ATOM 3811 O O . ARG A 1 464 ? -21.585 32.719 -5.101 1.00 29.30 464 ARG A O 1
ATOM 3818 N N . LYS A 1 465 ? -22.134 32.144 -7.231 1.00 27.80 465 LYS A N 1
ATOM 3819 C CA . LYS A 1 465 ? -22.905 33.273 -7.787 1.00 27.80 465 LYS A CA 1
ATOM 3820 C C . LYS A 1 465 ? -22.606 33.334 -9.288 1.00 27.80 465 LYS A C 1
ATOM 3822 O O . LYS A 1 465 ? -21.575 33.850 -9.686 1.00 27.80 465 LYS A O 1
ATOM 3827 N N . HIS A 1 466 ? -23.466 32.747 -10.110 1.00 27.30 466 HIS A N 1
ATOM 3828 C CA . HIS A 1 466 ? -24.387 33.501 -10.959 1.00 27.30 466 HIS A CA 1
ATOM 3829 C C . HIS A 1 466 ? -25.252 32.532 -11.769 1.00 27.30 466 HIS A C 1
ATOM 3831 O O . HIS A 1 466 ? -24.793 31.583 -12.393 1.00 27.30 466 HIS A O 1
ATOM 3837 N N . SER A 1 467 ? -26.545 32.780 -11.655 1.00 24.98 467 SER A N 1
ATOM 3838 C CA . SER A 1 467 ? -27.670 32.138 -12.304 1.00 24.98 467 SER A CA 1
ATOM 3839 C C . SER A 1 467 ? -27.784 32.508 -13.787 1.00 24.98 467 SER A C 1
ATOM 3841 O O . SER A 1 467 ? -27.469 33.629 -14.170 1.00 24.98 467 SER A O 1
ATOM 3843 N N . SER A 1 468 ? -28.338 31.569 -14.561 1.00 24.31 468 SER A N 1
ATOM 3844 C CA . SER A 1 468 ? -29.283 31.762 -15.677 1.00 24.31 468 SER A CA 1
ATOM 3845 C C . SER A 1 468 ? -29.010 32.855 -16.727 1.00 24.31 468 SER A C 1
ATOM 3847 O O . SER A 1 468 ? -29.253 34.033 -16.483 1.00 24.31 468 SER A O 1
ATOM 3849 N N . SER A 1 469 ? -28.780 32.442 -17.977 1.00 24.81 469 SER A N 1
ATOM 3850 C CA . SER A 1 469 ? -29.653 32.884 -19.074 1.00 24.81 469 SER A CA 1
ATOM 3851 C C . SER A 1 469 ? -29.671 31.858 -20.210 1.00 24.81 469 SER A C 1
ATOM 3853 O O . SER A 1 469 ? -28.644 31.343 -20.644 1.00 24.81 469 SER A O 1
ATOM 3855 N N . VAL A 1 470 ? -30.892 31.541 -20.625 1.00 25.14 470 VAL A N 1
ATOM 3856 C CA . VAL A 1 470 ? -31.266 30.804 -21.830 1.00 25.14 470 VAL A CA 1
ATOM 3857 C C . VAL A 1 470 ? -31.076 31.728 -23.031 1.00 25.14 470 VAL A C 1
ATOM 3859 O O . VAL A 1 470 ? -31.479 32.886 -22.961 1.00 25.14 470 VAL A O 1
ATOM 3862 N N . ASN A 1 471 ? -30.537 31.213 -24.138 1.00 26.52 471 ASN A N 1
ATOM 3863 C CA . ASN A 1 471 ? -31.041 31.553 -25.470 1.00 26.52 471 ASN A CA 1
ATOM 3864 C C . ASN A 1 471 ? -30.583 30.533 -26.519 1.00 26.52 471 ASN A C 1
ATOM 3866 O O . ASN A 1 471 ? -29.402 30.405 -26.834 1.00 26.52 471 ASN A O 1
ATOM 3870 N N . GLU A 1 472 ? -31.570 29.832 -27.072 1.00 29.61 472 GLU A N 1
ATOM 3871 C CA . GLU A 1 472 ? -31.491 29.134 -28.349 1.00 29.61 472 GLU A CA 1
ATOM 3872 C C . GLU A 1 472 ? -31.286 30.134 -29.495 1.00 29.61 472 GLU A C 1
ATOM 3874 O O . GLU A 1 472 ? -31.914 31.193 -29.516 1.00 29.61 472 GLU A O 1
ATOM 3879 N N . LYS A 1 473 ? -30.499 29.749 -30.508 1.00 28.52 473 LYS A N 1
ATOM 3880 C CA . LYS A 1 473 ? -30.804 29.989 -31.930 1.00 28.52 473 LYS A CA 1
ATOM 3881 C C . LYS A 1 473 ? -30.001 29.024 -32.816 1.00 28.52 473 LYS A C 1
ATOM 3883 O O . LYS A 1 473 ? -28.845 28.716 -32.548 1.00 28.52 473 LYS A O 1
ATOM 3888 N N . LYS A 1 474 ? -30.693 28.502 -33.831 1.00 29.88 474 LYS A N 1
ATOM 3889 C CA . LYS A 1 474 ? -30.348 27.391 -34.739 1.00 29.88 474 LYS A CA 1
ATOM 3890 C C . LYS A 1 474 ? -29.317 27.762 -35.832 1.00 29.88 474 LYS A C 1
ATOM 3892 O O . LYS A 1 474 ? -29.414 28.871 -36.335 1.00 29.88 474 LYS A O 1
ATOM 3897 N N . LEU A 1 475 ? -28.470 26.768 -36.194 1.00 29.73 475 LEU A N 1
ATOM 3898 C CA . LEU A 1 475 ? -27.869 26.316 -37.498 1.00 29.73 475 LEU A CA 1
ATOM 3899 C C . LEU A 1 475 ? -27.469 27.333 -38.616 1.00 29.73 475 LEU A C 1
ATOM 3901 O O . LEU A 1 475 ? -28.031 28.418 -38.649 1.00 29.73 475 LEU A O 1
ATOM 3905 N N . PRO A 1 476 ? -26.685 26.957 -39.673 1.00 40.97 476 PRO A N 1
ATOM 3906 C CA . PRO A 1 476 ? -25.809 25.781 -39.910 1.00 40.97 476 PRO A CA 1
ATOM 3907 C C . PRO A 1 476 ? -24.435 26.084 -40.593 1.00 40.97 476 PRO A C 1
ATOM 3909 O O . PRO A 1 476 ? -24.209 27.171 -41.107 1.00 40.97 476 PRO A O 1
ATOM 3912 N N . GLY A 1 477 ? -23.580 25.055 -40.740 1.00 24.47 477 GLY A N 1
ATOM 3913 C CA . GLY A 1 477 ? -22.789 24.856 -41.973 1.00 24.47 477 GLY A CA 1
ATOM 3914 C C . GLY A 1 477 ? -21.254 24.999 -41.929 1.00 24.47 477 GLY A C 1
ATOM 3915 O O . GLY A 1 477 ? -20.729 26.087 -41.747 1.00 24.47 477 GLY A O 1
ATOM 3916 N N . ASN A 1 478 ? -20.597 23.890 -42.296 1.00 25.42 478 ASN A N 1
ATOM 3917 C CA . ASN A 1 478 ? -19.348 23.760 -43.071 1.00 25.42 478 ASN A CA 1
ATOM 3918 C C . ASN A 1 478 ? -17.957 23.796 -42.392 1.00 25.42 478 ASN A C 1
ATOM 3920 O O . ASN A 1 478 ? -17.513 24.790 -41.836 1.00 25.42 478 ASN A O 1
ATOM 3924 N N . THR A 1 479 ? -17.279 22.646 -42.561 1.00 33.84 479 THR A N 1
ATOM 3925 C CA . THR A 1 479 ? -15.843 22.422 -42.846 1.00 33.84 479 THR A CA 1
ATOM 3926 C C . THR A 1 479 ? -14.814 23.343 -42.196 1.00 33.84 479 THR A C 1
ATOM 3928 O O . THR A 1 479 ? -14.610 24.454 -42.656 1.00 33.84 479 THR A O 1
ATOM 3931 N N . GLU A 1 480 ? -14.044 22.794 -41.252 1.00 28.59 480 GLU A N 1
ATOM 3932 C CA . GLU A 1 480 ? -12.587 22.603 -41.385 1.00 28.59 480 GLU A CA 1
ATOM 3933 C C . GLU A 1 480 ? -12.015 21.937 -40.121 1.00 28.59 480 GLU A C 1
ATOM 3935 O O . GLU A 1 480 ? -12.342 22.283 -38.987 1.00 28.59 480 GLU A O 1
ATOM 3940 N N . SER A 1 481 ? -11.151 20.942 -40.315 1.00 32.25 481 SER A N 1
ATOM 3941 C CA . SER A 1 481 ? -10.377 20.294 -39.254 1.00 32.25 481 SER A CA 1
ATOM 3942 C C . SER A 1 481 ? -9.412 21.291 -38.590 1.00 32.25 481 SER A C 1
ATOM 3944 O O . SER A 1 481 ? -8.583 21.868 -39.303 1.00 32.25 481 SER A O 1
ATOM 3946 N N . PRO A 1 482 ? -9.409 21.472 -37.255 1.00 34.34 482 PRO A N 1
ATOM 3947 C CA . PRO A 1 482 ? -8.428 22.338 -36.625 1.00 34.34 482 PRO A CA 1
ATOM 3948 C C . PRO A 1 482 ? -7.101 21.594 -36.415 1.00 34.34 482 PRO A C 1
ATOM 3950 O O . PRO A 1 482 ? -7.042 20.530 -35.800 1.00 34.34 482 PRO A O 1
ATOM 3953 N N . LYS A 1 483 ? -6.020 22.203 -36.920 1.00 34.91 483 LYS A N 1
ATOM 3954 C CA . LYS A 1 483 ? -4.611 21.875 -36.636 1.00 34.91 483 LYS A CA 1
ATOM 3955 C C . LYS A 1 483 ? -4.363 21.741 -35.119 1.00 34.91 483 LYS A C 1
ATOM 3957 O O . LYS A 1 483 ? -4.986 22.473 -34.343 1.00 34.91 483 LYS A O 1
ATOM 3962 N N . PRO A 1 484 ? -3.429 20.879 -34.672 1.00 36.81 484 PRO A N 1
ATOM 3963 C CA . PRO A 1 484 ? -3.173 20.683 -33.250 1.00 36.81 484 PRO A CA 1
ATOM 3964 C C . PRO A 1 484 ? -2.567 21.957 -32.649 1.00 36.81 484 PRO A C 1
ATOM 3966 O O . PRO A 1 484 ? -1.453 22.354 -32.983 1.00 36.81 484 PRO A O 1
ATOM 3969 N N . LYS A 1 485 ? -3.312 22.613 -31.752 1.00 38.00 485 LYS A N 1
ATOM 3970 C CA . LYS A 1 485 ? -2.783 23.671 -30.887 1.00 38.00 485 LYS A CA 1
ATOM 3971 C C . LYS A 1 485 ? -1.861 23.026 -29.854 1.00 38.00 485 LYS A C 1
ATOM 3973 O O . LYS A 1 485 ? -2.320 22.287 -28.986 1.00 38.00 485 LYS A O 1
ATOM 3978 N N . THR A 1 486 ? -0.568 23.314 -29.941 1.00 44.41 486 THR A N 1
ATOM 3979 C CA . THR A 1 486 ? 0.416 22.984 -28.908 1.00 44.41 486 THR A CA 1
ATOM 3980 C C . THR A 1 486 ? -0.006 23.645 -27.598 1.00 44.41 486 THR A C 1
ATOM 3982 O O . THR A 1 486 ? -0.214 24.858 -27.524 1.00 44.41 486 THR A O 1
ATOM 3985 N N . ASN A 1 487 ? -0.197 22.828 -26.567 1.00 40.47 487 ASN A N 1
ATOM 3986 C CA . ASN A 1 487 ? -0.803 23.226 -25.306 1.00 40.47 487 ASN A CA 1
ATOM 3987 C C . ASN A 1 487 ? 0.243 23.939 -24.423 1.00 40.47 487 ASN A C 1
ATOM 3989 O O . ASN A 1 487 ? 0.806 23.342 -23.509 1.00 40.47 487 ASN A O 1
ATOM 3993 N N . ARG A 1 488 ? 0.509 25.227 -24.702 1.00 48.06 488 ARG A N 1
ATOM 3994 C CA . ARG A 1 488 ? 1.473 26.100 -23.981 1.00 48.06 488 ARG A CA 1
ATOM 3995 C C . ARG A 1 488 ? 1.319 26.102 -22.448 1.00 48.06 488 ARG A C 1
ATOM 3997 O O . ARG A 1 488 ? 2.254 26.464 -21.744 1.00 48.06 488 ARG A O 1
ATOM 4004 N N . SER A 1 489 ? 0.164 25.693 -21.921 1.00 50.84 489 SER A N 1
ATOM 4005 C CA . SER A 1 489 ? -0.089 25.615 -20.477 1.00 50.84 489 SER A CA 1
ATOM 4006 C C . SER A 1 489 ? 0.663 24.476 -19.777 1.00 50.84 489 SER A C 1
ATOM 4008 O O . SER A 1 489 ? 0.995 24.621 -18.603 1.00 50.84 489 SER A O 1
ATOM 4010 N N . LEU A 1 490 ? 0.917 23.352 -20.457 1.00 53.06 490 LEU A N 1
ATOM 4011 C CA . LEU A 1 490 ? 1.633 22.212 -19.866 1.00 53.06 490 LEU A CA 1
ATOM 4012 C C . LEU A 1 490 ? 3.142 22.468 -19.807 1.00 53.06 490 LEU A C 1
ATOM 4014 O O . LEU A 1 490 ? 3.783 22.107 -18.821 1.00 53.06 490 LEU A O 1
ATOM 4018 N N . ASP A 1 491 ? 3.683 23.149 -20.818 1.00 53.19 491 ASP A N 1
ATOM 4019 C CA . ASP A 1 491 ? 5.092 23.549 -20.839 1.00 53.19 491 ASP A CA 1
ATOM 4020 C C . ASP A 1 491 ? 5.387 24.584 -19.749 1.00 53.19 491 ASP A C 1
ATOM 4022 O O . ASP A 1 491 ? 6.355 24.425 -19.013 1.00 53.19 491 ASP A O 1
ATOM 4026 N N . TRP A 1 492 ? 4.491 25.554 -19.530 1.00 56.78 492 TRP A N 1
ATOM 4027 C CA . TRP A 1 492 ? 4.640 26.528 -18.443 1.00 56.78 492 TRP A CA 1
ATOM 4028 C C . TRP A 1 492 ? 4.599 25.885 -17.045 1.00 56.78 492 TRP A C 1
ATOM 4030 O O . TRP A 1 492 ? 5.348 26.274 -16.149 1.00 56.78 492 TRP A O 1
ATOM 4040 N N . GLN A 1 493 ? 3.759 24.864 -16.842 1.00 60.47 493 GLN A N 1
ATOM 4041 C CA . GLN A 1 493 ? 3.709 24.125 -15.575 1.00 60.47 493 GLN A CA 1
ATOM 4042 C C . GLN A 1 493 ? 4.958 23.263 -15.350 1.00 60.47 493 GLN A C 1
ATOM 4044 O O . GLN A 1 493 ? 5.462 23.206 -14.227 1.00 60.47 493 GLN A O 1
ATOM 4049 N N . ARG A 1 494 ? 5.492 22.633 -16.405 1.00 60.78 494 ARG A N 1
ATOM 4050 C CA . ARG A 1 494 ? 6.764 21.896 -16.339 1.00 60.78 494 ARG A CA 1
ATOM 4051 C C . ARG A 1 494 ? 7.942 22.820 -16.052 1.00 60.78 494 ARG A C 1
ATOM 4053 O O . ARG A 1 494 ? 8.765 22.502 -15.201 1.00 60.78 494 ARG A O 1
ATOM 4060 N N . GLU A 1 495 ? 7.996 23.973 -16.705 1.00 56.62 495 GLU A N 1
ATOM 4061 C CA . GLU A 1 495 ? 9.062 24.957 -16.522 1.00 56.62 495 GLU A CA 1
ATOM 4062 C C . GLU A 1 495 ? 9.039 25.550 -15.103 1.00 56.62 495 GLU A C 1
ATOM 4064 O O . GLU A 1 495 ? 10.077 25.643 -14.446 1.00 56.62 495 GLU A O 1
ATOM 4069 N N . LYS A 1 496 ? 7.844 25.817 -14.557 1.00 63.00 496 LYS A N 1
ATOM 4070 C CA . LYS A 1 496 ? 7.665 26.258 -13.164 1.00 63.00 496 LYS A CA 1
ATOM 4071 C C . LYS A 1 496 ? 8.098 25.198 -12.143 1.00 63.00 496 LYS A C 1
ATOM 4073 O O . LYS A 1 496 ? 8.715 25.546 -11.136 1.00 63.00 496 LYS A O 1
ATOM 4078 N N . PHE A 1 497 ? 7.817 23.920 -12.409 1.00 73.44 497 PHE A N 1
ATOM 4079 C CA . PHE A 1 497 ? 8.250 22.804 -11.562 1.00 73.44 497 PHE A CA 1
ATOM 4080 C C . PHE A 1 497 ? 9.779 22.648 -11.563 1.00 73.44 497 PHE A C 1
ATOM 4082 O O . PHE A 1 497 ? 10.396 22.591 -10.501 1.00 73.44 497 PHE A O 1
ATOM 4089 N N . ILE A 1 498 ? 10.408 22.681 -12.743 1.00 68.19 498 ILE A N 1
ATOM 4090 C CA . ILE A 1 498 ? 11.872 22.611 -12.882 1.00 68.19 498 ILE A CA 1
ATOM 4091 C C . ILE A 1 498 ? 12.543 23.789 -12.158 1.00 68.19 498 ILE A C 1
ATOM 4093 O O . ILE A 1 498 ? 13.541 23.603 -11.457 1.00 68.19 498 ILE A O 1
ATOM 4097 N N . TYR A 1 499 ? 11.966 24.990 -12.256 1.00 60.72 499 TYR A N 1
ATOM 4098 C CA . TYR A 1 499 ? 12.481 26.178 -11.577 1.00 60.72 499 TYR A CA 1
ATOM 4099 C C . TYR A 1 499 ? 12.391 26.070 -10.044 1.00 60.72 499 TYR A C 1
ATOM 4101 O O . TYR A 1 499 ? 13.347 26.410 -9.344 1.00 60.72 499 TYR A O 1
ATOM 4109 N N . GLN A 1 500 ? 11.291 25.531 -9.504 1.00 60.28 500 GLN A N 1
ATOM 4110 C CA . GLN A 1 500 ? 11.152 25.281 -8.062 1.00 60.28 500 GLN A CA 1
ATOM 4111 C C . GLN A 1 500 ? 12.154 24.238 -7.551 1.00 60.28 500 GLN A C 1
ATOM 4113 O O . GLN A 1 500 ? 12.797 24.465 -6.525 1.00 60.28 500 GLN A O 1
ATOM 4118 N N . CYS A 1 501 ? 12.354 23.136 -8.279 1.00 57.34 501 CYS A N 1
ATOM 4119 C CA . CYS A 1 501 ? 13.340 22.118 -7.908 1.00 57.34 501 CYS A CA 1
ATOM 4120 C C . CYS A 1 501 ? 14.779 22.662 -7.946 1.00 57.34 501 CYS A C 1
ATOM 4122 O O . CYS A 1 501 ? 15.570 22.380 -7.045 1.00 57.34 501 CYS A O 1
ATOM 4124 N N . SER A 1 502 ? 15.112 23.498 -8.936 1.00 58.25 502 SER A N 1
ATOM 4125 C CA . SER A 1 502 ? 16.438 24.122 -9.049 1.00 58.25 502 SER A CA 1
ATOM 4126 C C . SER A 1 502 ? 16.732 25.100 -7.901 1.00 58.25 502 SER A C 1
ATOM 4128 O O . SER A 1 502 ? 17.839 25.110 -7.358 1.00 58.25 502 SER A O 1
ATOM 4130 N N . MET A 1 503 ? 15.734 25.881 -7.473 1.00 59.72 503 MET A N 1
ATOM 4131 C CA . MET A 1 503 ? 15.868 26.796 -6.333 1.00 59.72 503 MET A CA 1
ATOM 4132 C C . MET A 1 503 ? 16.029 26.054 -5.001 1.00 59.72 503 MET A C 1
ATOM 4134 O O . MET A 1 503 ? 16.867 26.443 -4.187 1.00 59.72 503 MET A O 1
ATOM 4138 N N . HIS A 1 504 ? 15.299 24.954 -4.793 1.00 56.16 504 HIS A N 1
ATOM 4139 C CA . HIS A 1 504 ? 15.459 24.119 -3.598 1.00 56.16 504 HIS A CA 1
ATOM 4140 C C . HIS A 1 504 ? 16.832 23.436 -3.532 1.00 56.16 504 HIS A C 1
ATOM 4142 O O . HIS A 1 504 ? 17.432 23.373 -2.460 1.00 56.16 504 HIS A O 1
ATOM 4148 N N . TYR A 1 505 ? 17.375 23.003 -4.672 1.00 56.94 505 TYR A N 1
ATOM 4149 C CA . TYR A 1 505 ? 18.721 22.433 -4.740 1.00 56.94 505 TYR A CA 1
ATOM 4150 C C . TYR A 1 505 ? 19.815 23.468 -4.420 1.00 56.94 505 TYR A C 1
ATOM 4152 O O . TYR A 1 505 ? 20.763 23.171 -3.694 1.00 56.94 505 TYR A O 1
ATOM 4160 N N . LYS A 1 506 ? 19.666 24.716 -4.890 1.00 52.56 506 LYS A N 1
ATOM 4161 C CA . LYS A 1 506 ? 20.604 25.810 -4.574 1.00 52.56 506 LYS A CA 1
ATOM 4162 C C . LYS A 1 506 ? 20.573 26.231 -3.102 1.00 52.56 506 LYS A C 1
ATOM 4164 O O . LYS A 1 506 ? 21.612 26.606 -2.573 1.00 52.56 506 LYS A O 1
ATOM 4169 N N . LEU A 1 507 ? 19.417 26.155 -2.440 1.00 52.38 507 LEU A N 1
ATOM 4170 C CA . LEU A 1 507 ? 19.280 26.502 -1.020 1.00 52.38 507 LEU A CA 1
ATOM 4171 C C . LEU A 1 507 ? 19.808 25.409 -0.077 1.00 52.38 507 LEU A C 1
ATOM 4173 O O . LEU A 1 507 ? 20.317 25.738 0.991 1.00 52.38 507 LEU A O 1
ATOM 4177 N N . ASN A 1 508 ? 19.744 24.134 -0.474 1.00 49.09 508 ASN A N 1
ATOM 4178 C CA . ASN A 1 508 ? 20.295 23.025 0.317 1.00 49.09 508 ASN A CA 1
ATOM 4179 C C . ASN A 1 508 ? 21.819 22.873 0.201 1.00 49.09 508 ASN A C 1
ATOM 4181 O O . ASN A 1 508 ? 22.421 22.319 1.108 1.00 49.09 508 ASN A O 1
ATOM 4185 N N . ASN A 1 509 ? 22.439 23.386 -0.866 1.00 45.94 509 ASN A N 1
ATOM 4186 C CA . ASN A 1 509 ? 23.901 23.392 -1.031 1.00 45.94 509 ASN A CA 1
ATOM 4187 C C . ASN A 1 509 ? 24.580 24.671 -0.500 1.00 45.94 509 ASN A C 1
ATOM 4189 O O . ASN A 1 509 ? 25.782 24.846 -0.682 1.00 45.94 509 ASN A O 1
ATOM 4193 N N . ALA A 1 510 ? 23.818 25.583 0.113 1.00 46.66 510 ALA A N 1
ATOM 4194 C CA . ALA A 1 510 ? 24.323 26.810 0.737 1.00 46.66 510 ALA A CA 1
ATOM 4195 C C . ALA A 1 510 ? 24.285 26.766 2.283 1.00 46.66 510 ALA A C 1
ATOM 4197 O O . ALA A 1 510 ? 24.451 27.798 2.934 1.00 46.66 510 ALA A O 1
ATOM 4198 N N . ARG A 1 511 ? 24.063 25.583 2.864 1.00 41.22 511 ARG A N 1
ATOM 4199 C CA . ARG A 1 511 ? 24.289 25.242 4.276 1.00 41.22 511 ARG A CA 1
ATOM 4200 C C . ARG A 1 511 ? 25.334 24.141 4.338 1.00 41.22 511 ARG A C 1
ATOM 4202 O O . ARG A 1 511 ? 26.002 24.064 5.389 1.00 41.22 511 ARG A O 1
#

Foldseek 3Di:
DDPVVVVVVVVVVVVVVVVVVVVVVVVVVVVVVVVVVVVVVVVVVVVVVVVVVVVVVVVVVVVVVVVVVVVVVVVVVVVVVVVVVVVVVVVVVVVVVVVVVVVVVVVVVVVVVVVVVVVVVVVVVVVVVVVVVVVVVVVVVVVVVVVVVVVVVVVVVVVVVCVVDPPPPPCVVVVVVCVVCVVVVVVVVVVVVVVVVVVVVVVVVPPPDDPPDDPPPPPVVVVVPPVPPPDDDDDDDDDPPPVVVVVVVVVVVVVVVVVVVVVVVVVVVVVVVVVVVVVVVVVVVVVVVVVVVVVVVVVVVVVVVVVVVVVVVVVVVVVVVVVVVVVVVVVVVVVVVVVVVVVVVVVVVVVVVVVVVVPPPPPPPVVQVPDDPVRNVVVVVVVVVVVVVVVVVVVVVVVVPPPPDDDDDDDDDDDDDDDDDDDDDDDDDDDDDDDDDDDDDDDDDDDDDDDPDDPDDDDPPDDDDDDDDDDDDDDDDDDDDDDDDDPVVVVVVVVVVVVVVVVVVVVVVVD

Radius of gyration: 68.78 Å; chains: 1; bounding box: 134×71×219 Å

Sequence (511 aa):
MSNKDLADTLVQANETISKNNEMISKLERKDEKNRMALTHGSITYDAMITQKHSDIVKLQDENQLLRDQLEEVEIKLAQSNETIVLLKREIDNMTAINVLQISLSGLDLDKERLSAKVDCLKNEIASYQNSTACVESRLQTLLHGNETLMVDIKILKSTNDQLLHPSGDTVMSTLKEALYVLPKKIYETIVHFQSEIKECDKETEGVFVEYLNKEVVEIEEINKKEKQQKKIYADKTCQQDEDLLNSIAEEVNSNFKNAAHKLKFLEGQYEEKLQEIKNLMDDVKQRDQEIKILQEYITYLLQKNNVLQTKVKCQIKEYQNKLTLQKKKYDSSLNAFRKEYNENVERLEARFKDIKYEKSSFDTENWLQSLNLKELSELHNRINILSSHAARNTESNAERIETKNSQEHRFYNKFTLRKQHPNKNRPSSKKKTSKEEFYSKYFNVENNKIAITELYCKDSKLERKHSSSVNEKKLPGNTESPKPKTNRSLDWQREKFIYQCSMHYKLNNAR

Organism: NCBI:txid286306

Secondary structure (DSSP, 8-state):
--HHHHHHHHHHHHHHHHHHHHHHHHHHHHHHHHHHHHHHHHHHHHHHHHHHHHHHHHHHHHHHHHHHHHHHHHHHHHHHHHHHHHHHHHHHHHHHHHHHHHHHHHHHHHHHHHHHHHHHHHHHHHHHHHHHHHHHHHHHHHHHHHHHHHHHHHHHHHHHHHHHS--TTTHHHHHHHHHHHHHHHHHHHHHHHHHHHHHHHHHTTSS-SSS-SSSSSSHHHHTTTGGGS----------SSHHHHHHHHHHHHHHHHHHHHHHHHHHHHHHHHHHHHHHHHHHHHHHHHHHHHHHHHHHHHHHHHHHHHHHHHHHHHHHHHHHHHHHHHHHHHHHHHHHHHHHHHHHHHHHHHHHHH------HHHHHHHS-HHHHHHHHHHHHHHHHHHHHHHHHHHTTSTT-S---------------------------------------------------------------------------PPP----HHHHHHHHHHHHHHHHHHHHHTT-

pLDDT: mean 70.53, std 24.94, range [24.31, 97.44]